Protein AF-A0AA97JSI8-F1 (afdb_monomer_lite)

Foldseek 3Di:
DDDDDDDDDDDDDDDDDDDDDDDDDPDDDPPCPVCVVVVVVVVVVVVVVVVLVPDDPVPHDDPVRVVVVVVVVVVVVVVVVVVVVVPDDDPDPPPVVVVVVVVVPDDPDDPVVVVVVVVVVVVVVVVVVVVVVVVVVVVVVVVVVVVVVVVVVVVVVVVVVVVVVVVVVVVVVVVVVVVVVVVVVVVVVVVVVVVVVVVVVVVVVVVVVVVVVVVVVVVVVVLVVLLVLPDPVVNVVVVVVVVVPDDPPDPDDPPPPPDDDDDDDDDDDDDDDDDDDDDDDDDDDDDDPPDDDDDDPDPPPPDDPVPPPPPDDDDGPDPDPVVVVVSVVVVVVVVVVVVVVVVVVVVVVVVVVVVVVVVVVVVVVVVVVVVVVVVVVVVVVVVVVVVVVVVVVVVVVVVVDPPDVVVVVVVVVVVLVVLLVLLVVQDDDDDSPPDDSVRSVVSVVVSVVVVVVVVVPPPVVVVVVVVVVVVVVVVVVVVVVVVVVVVVVVVVVVVVVVVVVVVVPDDDDDDDDDDDDDDDDDDDDDDDDDDPPDPDDPPPPDPPDD

Radius of gyration: 92.33 Å; chains: 1; bounding box: 185×106×241 Å

Sequence (546 aa):
MATFLSQSYSPYLRSEKNNDSKSSSPFRHLGGEIYLYRDIECTEKEKVRSAQQCLKVHEKSTISSRARARRAIRQLENAVERETETTEKEIPSLNWALAFAKCCQSDKQSIVDYINEQKELFLLEYRVKVKQCTMTKLEKLAAKEERRAKIAETKLEEDTLAFEEFLRENDRSSVEALKIATQEAKSKLELTTEVNAAMNEVFAIKSDIANSEDILRRYLSYEKFLMSISPQEWQEKQLEKRGKKKPEKKRMSKILLTLPNREKPDLKSQSPYVLCRKLNSTVNLGGQYLCTSEKNVSSDDDFSLEDIPSDVEPEIYFEDPEELLQMLAFFEEQNLTLFQNIQDLVAALEDCRQRERIVKEQMEQKIKSLVDEKAAIIADCMKEEEKSDGLALKAKIFSSGQYNPATMDKILNTLNKRVAEVYKVCGEESEVSSLTTLQMLKVVEIRVSQLCEMLEAIPNEYLDVIEANEKLRMKERRQRLREEKLEELKRVQEERVKVALARAIAAPKQRVGRKLVYRSQPAETKHGKKQVLNVNARSEEDYYFT

Organism: Eublepharis macularius (NCBI:txid481883)

InterPro domains:
  IPR025252 Domain of unknown function DUF4200 [PF13863] (114-231)
  IPR051147 Cilia- and flagella-associated domain-containing protein [PTHR21683] (34-545)

pLDDT: mean 73.72, std 22.52, range [25.27, 98.0]

Secondary structure (DSSP, 8-state):
-------------------------S-PPPPTHHHHHHHHHHHHHHHHHHHHHSS-GGGSPPHHHHHHHHHHHHHHHHHHHHHHTTS--------HHHHHHHHTTS----HHHHHHHHHHHHHHHHHHHHHHHHHHHHHHHHHHHHHHHHHHHHHHHHHHHHHHHHHHHHHHHHHHHHHHHHHHHHHHHHHHHHHHHHHHHHHHHHHHHHHHHHHHHHHHHHHHHHHHHS-HHHHHHHHHHHHHT-------------PPP-PPP---------------------------------------GGGS-TT-----S-SSHHHHHHHHHHHHHHHHHHHHHHHHHHHHHHHHHHHHHHHHHHHHHHHHHHHHHHHHHHHHHHHHHHHHHHHHHHHHHHHHS---HHHHHHHHHHHHHHHHHHHHHHSSS--GGG--HHHHHHHHHHHHHHHHHHHHTS-HHHHHHHHHHHHHHHHHHHHHHHHHHHHHHHHHHHHHHHHHHHHHHSPP----SPPP-PPPPP-----------------S---S--

Structure (mmCIF, N/CA/C/O backbone):
data_AF-A0AA97JSI8-F1
#
_entry.id   AF-A0AA97JSI8-F1
#
loop_
_atom_site.group_PDB
_atom_site.id
_atom_site.type_symbol
_atom_site.label_atom_id
_atom_site.label_alt_id
_atom_site.label_comp_id
_atom_site.label_asym_id
_atom_site.label_entity_id
_atom_site.label_seq_id
_atom_site.pdbx_PDB_ins_code
_atom_site.Cartn_x
_atom_site.Cartn_y
_atom_site.Cartn_z
_atom_site.occupancy
_atom_site.B_iso_or_equiv
_atom_site.auth_seq_id
_atom_site.auth_comp_id
_atom_site.auth_asym_id
_atom_site.auth_atom_id
_atom_site.pdbx_PDB_model_num
ATOM 1 N N . MET A 1 1 ? 56.308 -18.003 -44.498 1.00 36.66 1 MET A N 1
ATOM 2 C CA . MET A 1 1 ? 56.294 -18.546 -45.873 1.00 36.66 1 MET A CA 1
ATOM 3 C C . MET A 1 1 ? 56.062 -17.373 -46.817 1.00 36.66 1 MET A C 1
ATOM 5 O O . MET A 1 1 ? 54.994 -16.788 -46.769 1.00 36.66 1 MET A O 1
ATOM 9 N N . ALA A 1 2 ? 57.161 -16.795 -47.311 1.00 34.81 2 ALA A N 1
ATOM 10 C CA . ALA A 1 2 ? 57.546 -16.778 -48.735 1.00 34.81 2 ALA A CA 1
ATOM 11 C C . ALA A 1 2 ? 56.729 -15.739 -49.542 1.00 34.81 2 ALA A C 1
ATOM 13 O O . ALA A 1 2 ? 55.588 -16.000 -49.896 1.00 34.81 2 ALA A O 1
ATOM 14 N N . THR A 1 3 ? 57.173 -14.470 -49.583 1.00 32.03 3 THR A N 1
ATOM 15 C CA . THR A 1 3 ? 57.935 -13.828 -50.697 1.00 32.03 3 THR A CA 1
ATOM 16 C C . THR A 1 3 ? 57.173 -13.895 -52.028 1.00 32.03 3 THR A C 1
ATOM 18 O O . THR A 1 3 ? 56.883 -14.983 -52.498 1.00 32.03 3 THR A O 1
ATOM 21 N N . PHE A 1 4 ? 56.805 -12.782 -52.665 1.00 33.88 4 PHE A N 1
ATOM 22 C CA . PHE A 1 4 ? 57.737 -11.960 -53.442 1.00 33.88 4 PHE A CA 1
ATOM 23 C C . PHE A 1 4 ? 57.266 -10.500 -53.578 1.00 33.88 4 PHE A C 1
ATOM 25 O O . PHE A 1 4 ? 56.164 -10.219 -54.042 1.00 33.88 4 PHE A O 1
ATOM 32 N N . LEU A 1 5 ? 58.166 -9.584 -53.216 1.00 36.66 5 LEU A N 1
ATOM 33 C CA . LEU A 1 5 ? 58.221 -8.207 -53.699 1.00 36.66 5 LEU A CA 1
ATOM 34 C C . LEU A 1 5 ? 58.615 -8.216 -55.182 1.00 36.66 5 LEU A C 1
ATOM 36 O O . LEU A 1 5 ? 59.544 -8.928 -55.558 1.00 36.66 5 LEU A O 1
ATOM 40 N N . SER A 1 6 ? 57.991 -7.363 -55.993 1.00 32.62 6 SER A N 1
ATOM 41 C CA . SER A 1 6 ? 58.601 -6.893 -57.237 1.00 32.62 6 SER A CA 1
ATOM 42 C C . SER A 1 6 ? 58.298 -5.414 -57.426 1.00 32.62 6 SER A C 1
ATOM 44 O O . SER A 1 6 ? 57.197 -5.018 -57.796 1.00 32.62 6 SER A O 1
ATOM 46 N N . GLN A 1 7 ? 59.324 -4.616 -57.144 1.00 30.38 7 GLN A N 1
ATOM 47 C CA . GLN A 1 7 ? 59.487 -3.243 -57.592 1.00 30.38 7 GLN A CA 1
ATOM 48 C C . GLN A 1 7 ? 59.424 -3.192 -59.122 1.00 30.38 7 GLN A C 1
ATOM 50 O O . GLN A 1 7 ? 60.163 -3.910 -59.793 1.00 30.38 7 GLN A O 1
ATOM 55 N N . SER A 1 8 ? 58.614 -2.295 -59.678 1.00 31.64 8 SER A N 1
ATOM 56 C CA . SER A 1 8 ? 58.811 -1.803 -61.041 1.00 31.64 8 SER A CA 1
ATOM 57 C C . SER A 1 8 ? 59.292 -0.360 -60.971 1.00 31.64 8 SER A C 1
ATOM 59 O O . SER A 1 8 ? 58.555 0.558 -60.618 1.00 31.64 8 SER A O 1
ATOM 61 N N . TYR A 1 9 ? 60.581 -0.231 -61.269 1.00 28.52 9 TYR A N 1
ATOM 62 C CA . TYR A 1 9 ? 61.323 0.978 -61.592 1.00 28.52 9 TYR A CA 1
ATOM 63 C C . TYR A 1 9 ? 60.517 1.943 -62.477 1.00 28.52 9 TYR A C 1
ATOM 65 O O . TYR A 1 9 ? 60.086 1.573 -63.565 1.00 28.52 9 TYR A O 1
ATOM 73 N N . SER A 1 10 ? 60.422 3.202 -62.053 1.00 34.72 10 SER A N 1
ATOM 74 C CA . SER A 1 10 ? 60.178 4.347 -62.932 1.00 34.72 10 SER A CA 1
ATOM 75 C C . SER A 1 10 ? 61.424 5.232 -62.878 1.00 34.72 10 SER A C 1
ATOM 77 O O . SER A 1 10 ? 61.735 5.748 -61.799 1.00 34.72 10 SER A O 1
ATOM 79 N N . PRO A 1 11 ? 62.202 5.366 -63.966 1.00 36.72 11 PRO A N 1
ATOM 80 C CA . PRO A 1 11 ? 63.330 6.277 -63.989 1.00 36.72 11 PRO A CA 1
ATOM 81 C C . PRO A 1 11 ? 63.002 7.552 -64.791 1.00 36.72 11 PRO A C 1
ATOM 83 O O . PRO A 1 11 ? 62.370 7.499 -65.841 1.00 36.72 11 PRO A O 1
ATOM 86 N N . TYR A 1 12 ? 63.548 8.670 -64.300 1.00 30.44 12 TYR A N 1
ATOM 87 C CA . TYR A 1 12 ? 63.737 9.978 -64.951 1.00 30.44 12 TYR A CA 1
ATOM 88 C C . TYR A 1 12 ? 62.683 11.085 -64.754 1.00 30.44 12 TYR A C 1
ATOM 90 O O . TYR A 1 12 ? 61.998 11.524 -65.669 1.00 30.44 12 TYR A O 1
ATOM 98 N N . LEU A 1 13 ? 62.754 11.708 -63.571 1.00 35.75 13 LEU A N 1
ATOM 99 C CA . LEU A 1 13 ? 62.982 13.158 -63.487 1.00 35.75 13 LEU A CA 1
ATOM 100 C C . LEU A 1 13 ? 64.363 13.476 -64.091 1.00 35.75 13 LEU A C 1
ATOM 102 O O . LEU A 1 13 ? 65.322 12.811 -63.698 1.00 35.75 13 LEU A O 1
ATOM 106 N N . ARG A 1 14 ? 64.487 14.498 -64.960 1.00 30.81 14 ARG A N 1
ATOM 107 C CA . ARG A 1 14 ? 65.503 15.581 -64.873 1.00 30.81 14 ARG A CA 1
ATOM 108 C C . ARG A 1 14 ? 65.618 16.411 -66.164 1.00 30.81 14 ARG A C 1
ATOM 110 O O . ARG A 1 14 ? 66.123 15.942 -67.171 1.00 30.81 14 ARG A O 1
ATOM 117 N N . SER A 1 15 ? 65.278 17.692 -66.006 1.00 30.88 15 SER A N 1
ATOM 118 C CA . SER A 1 15 ? 65.996 18.887 -66.481 1.00 30.88 15 SER A CA 1
ATOM 119 C C . SER A 1 15 ? 66.484 18.910 -67.931 1.00 30.88 15 SER A C 1
ATOM 121 O O . SER A 1 15 ? 67.571 18.429 -68.242 1.00 30.88 15 SER A O 1
ATOM 123 N N . GLU A 1 16 ? 65.801 19.698 -68.755 1.00 30.58 16 GLU A N 1
ATOM 124 C CA . GLU A 1 16 ? 66.426 20.331 -69.912 1.00 30.58 16 GLU A CA 1
ATOM 125 C C . GLU A 1 16 ? 67.420 21.396 -69.419 1.00 30.58 16 GLU A C 1
ATOM 127 O O . GLU A 1 16 ? 67.055 22.457 -68.912 1.00 30.58 16 GLU A O 1
ATOM 132 N N . LYS A 1 17 ? 68.714 21.084 -69.511 1.00 33.00 17 LYS A N 1
ATOM 133 C CA . LYS A 1 17 ? 69.773 22.083 -69.659 1.00 33.00 17 LYS A CA 1
ATOM 134 C C . LYS A 1 17 ? 70.450 21.834 -70.999 1.00 33.00 17 LYS A C 1
ATOM 136 O O . LYS A 1 17 ? 70.846 20.710 -71.291 1.00 33.00 17 LYS A O 1
ATOM 141 N N . ASN A 1 18 ? 70.579 22.917 -71.758 1.00 37.25 18 ASN A N 1
ATOM 142 C CA . ASN A 1 18 ? 71.357 23.056 -72.983 1.00 37.25 18 ASN A CA 1
ATOM 143 C C . ASN A 1 18 ? 72.667 22.256 -72.972 1.00 37.25 18 ASN A C 1
ATOM 145 O O . ASN A 1 18 ? 73.438 22.354 -72.016 1.00 37.25 18 ASN A O 1
ATOM 149 N N . ASN A 1 19 ? 72.973 21.601 -74.093 1.00 30.52 19 ASN A N 1
ATOM 150 C CA . ASN A 1 19 ? 74.323 21.639 -74.645 1.00 30.52 19 ASN A CA 1
ATOM 151 C C . ASN A 1 19 ? 74.328 21.285 -76.134 1.00 30.52 19 ASN A C 1
ATOM 153 O O . ASN A 1 19 ? 74.049 20.157 -76.535 1.00 30.52 19 ASN A O 1
ATOM 157 N N . ASP A 1 20 ? 74.704 22.282 -76.926 1.00 40.94 20 ASP A N 1
ATOM 158 C CA . ASP A 1 20 ? 75.257 22.111 -78.255 1.00 40.94 20 ASP A CA 1
ATOM 159 C C . ASP A 1 20 ? 76.579 21.326 -78.209 1.00 40.94 20 ASP A C 1
ATOM 161 O O . ASP A 1 20 ? 77.390 21.466 -77.289 1.00 40.94 20 ASP A O 1
ATOM 165 N N . SER A 1 21 ? 76.830 20.625 -79.318 1.00 43.16 21 SER A N 1
ATOM 166 C CA . SER A 1 21 ? 78.132 20.276 -79.908 1.00 43.16 21 SER A CA 1
ATOM 167 C C . SER A 1 21 ? 78.630 18.816 -79.844 1.00 43.16 21 SER A C 1
ATOM 169 O O . SER A 1 21 ? 78.856 18.236 -78.787 1.00 43.16 21 SER A O 1
ATOM 171 N N . LYS A 1 22 ? 78.971 18.345 -81.063 1.00 43.38 22 LYS A N 1
ATOM 172 C CA . LYS A 1 22 ? 79.871 17.236 -81.468 1.00 43.38 22 LYS A CA 1
ATOM 173 C C . LYS A 1 22 ? 79.242 15.828 -81.431 1.00 43.38 22 LYS A C 1
ATOM 175 O O . LYS A 1 22 ? 78.585 15.459 -80.481 1.00 43.38 22 LYS A O 1
ATOM 180 N N . SER A 1 23 ? 79.417 14.948 -82.419 1.00 42.00 23 SER A N 1
ATOM 181 C CA . SER A 1 23 ? 80.433 14.832 -83.470 1.00 42.00 23 SER A CA 1
ATOM 182 C C . SER A 1 23 ? 79.929 13.947 -84.621 1.00 42.00 23 SER A C 1
ATOM 184 O O . SER A 1 23 ? 79.047 13.109 -84.453 1.00 42.00 23 SER A O 1
ATOM 186 N N . SER A 1 24 ? 80.511 14.177 -85.797 1.00 51.94 24 SER A N 1
ATOM 187 C CA . SER A 1 24 ? 80.300 13.446 -87.045 1.00 51.94 24 SER A CA 1
ATOM 188 C C . SER A 1 24 ? 80.675 11.965 -86.910 1.00 51.94 24 SER A C 1
ATOM 190 O O . SER A 1 24 ? 81.839 11.642 -86.679 1.00 51.94 24 SER A O 1
ATOM 192 N N . SER A 1 25 ? 79.693 11.079 -87.089 1.00 44.19 25 SER A N 1
ATOM 193 C CA . SER A 1 25 ? 79.897 9.664 -87.415 1.00 44.19 25 SER A CA 1
ATOM 194 C C . SER A 1 25 ? 79.402 9.420 -88.847 1.00 44.19 25 SER A C 1
ATOM 196 O O . SER A 1 25 ? 78.289 9.842 -89.172 1.00 44.19 25 SER A O 1
ATOM 198 N N . PRO A 1 26 ? 80.175 8.736 -89.710 1.00 59.66 26 PRO A N 1
ATOM 199 C CA . PRO A 1 26 ? 79.795 8.477 -91.098 1.00 59.66 26 PRO A CA 1
ATOM 200 C C . PRO A 1 26 ? 78.714 7.389 -91.240 1.00 59.66 26 PRO A C 1
ATOM 202 O O . PRO A 1 26 ? 78.209 7.178 -92.339 1.00 59.66 26 PRO A O 1
ATOM 205 N N . PHE A 1 27 ? 78.302 6.738 -90.146 1.00 48.97 27 PHE A N 1
ATOM 206 C CA . PHE A 1 27 ? 77.144 5.842 -90.115 1.00 48.97 27 PHE A CA 1
ATOM 207 C C . PHE A 1 27 ? 75.989 6.514 -89.374 1.00 48.97 27 PHE A C 1
ATOM 209 O O . PHE A 1 27 ? 75.762 6.299 -88.183 1.00 48.97 27 PHE A O 1
ATOM 216 N N . ARG A 1 28 ? 75.251 7.364 -90.090 1.00 53.88 28 ARG A N 1
ATOM 217 C CA . ARG A 1 28 ? 73.962 7.875 -89.622 1.00 53.88 28 ARG A CA 1
ATOM 218 C C . ARG A 1 28 ? 72.964 6.717 -89.664 1.00 53.88 28 ARG A C 1
ATOM 220 O O . ARG A 1 28 ? 72.732 6.160 -90.734 1.00 53.88 28 ARG A O 1
ATOM 227 N N . HIS A 1 29 ? 72.392 6.347 -88.517 1.00 55.59 29 HIS A N 1
ATOM 228 C CA . HIS A 1 29 ? 71.220 5.473 -88.473 1.00 55.59 29 HIS A CA 1
ATOM 229 C C . HIS A 1 29 ? 70.162 6.098 -89.390 1.00 55.59 29 HIS A C 1
ATOM 231 O O . HIS A 1 29 ? 69.772 7.249 -89.173 1.00 55.59 29 HIS A O 1
ATOM 237 N N . LEU A 1 30 ? 69.779 5.397 -90.461 1.00 56.16 30 LEU A N 1
ATOM 238 C CA . LEU A 1 30 ? 68.636 5.803 -91.273 1.00 56.16 30 LEU A CA 1
ATOM 239 C C . LEU A 1 30 ? 67.465 5.972 -90.303 1.00 56.16 30 LEU A C 1
ATOM 241 O O . LEU A 1 30 ? 67.207 5.073 -89.504 1.00 56.16 30 LEU A O 1
ATOM 245 N N . GLY A 1 31 ? 66.854 7.158 -90.300 1.00 53.34 31 GLY A N 1
ATOM 246 C CA . GLY A 1 31 ? 65.798 7.511 -89.356 1.00 53.34 31 GLY A CA 1
ATOM 247 C C . GLY A 1 31 ? 64.715 6.433 -89.298 1.00 53.34 31 GLY A C 1
ATOM 248 O O . GLY A 1 31 ? 64.468 5.742 -90.289 1.00 53.34 31 GLY A O 1
ATOM 249 N N . GLY A 1 32 ? 64.070 6.306 -88.135 1.00 59.94 32 GLY A N 1
ATOM 250 C CA . GLY A 1 32 ? 63.057 5.288 -87.815 1.00 59.94 32 GLY A CA 1
ATOM 251 C C . GLY A 1 32 ? 61.874 5.178 -88.792 1.00 59.94 32 GLY A C 1
ATOM 252 O O . GLY A 1 32 ? 61.052 4.280 -88.660 1.00 59.94 32 GLY A O 1
ATOM 253 N N . GLU A 1 33 ? 61.802 6.037 -89.805 1.00 60.62 33 GLU A N 1
ATOM 254 C CA . GLU A 1 33 ? 60.803 6.018 -90.870 1.00 60.62 33 GLU A CA 1
ATOM 255 C C . GLU A 1 33 ? 60.846 4.751 -91.738 1.00 60.62 33 GLU A C 1
ATOM 257 O O . GLU A 1 33 ? 59.794 4.280 -92.163 1.00 60.62 33 GLU A O 1
ATOM 262 N N . ILE A 1 34 ? 62.017 4.130 -91.941 1.00 58.09 34 ILE A N 1
ATOM 263 C CA . ILE A 1 34 ? 62.106 2.844 -92.669 1.00 58.09 34 ILE A CA 1
ATOM 264 C C . ILE A 1 34 ? 61.478 1.700 -91.850 1.00 58.09 34 ILE A C 1
ATOM 266 O O . ILE A 1 34 ? 60.988 0.720 -92.414 1.00 58.09 34 ILE A O 1
ATOM 270 N N . TYR A 1 35 ? 61.449 1.837 -90.522 1.00 63.09 35 TYR A N 1
ATOM 271 C CA . TYR A 1 35 ? 60.864 0.848 -89.622 1.00 63.09 35 TYR A CA 1
ATOM 272 C C . TYR A 1 35 ? 59.381 1.099 -89.353 1.00 63.09 35 TYR A C 1
ATOM 274 O O . TYR A 1 35 ? 58.686 0.130 -89.097 1.00 63.09 35 TYR A O 1
ATOM 282 N N . LEU A 1 36 ? 58.852 2.318 -89.533 1.00 71.62 36 LEU A N 1
ATOM 283 C CA . LEU A 1 36 ? 57.427 2.620 -89.313 1.00 71.62 36 LEU A CA 1
ATOM 284 C C . LEU A 1 36 ? 56.493 1.668 -90.066 1.00 71.62 36 LEU A C 1
ATOM 286 O O . LEU A 1 36 ? 55.607 1.082 -89.457 1.00 71.62 36 LEU A O 1
ATOM 290 N N . TYR A 1 37 ? 56.705 1.446 -91.366 1.00 71.19 37 TYR A N 1
ATOM 291 C CA . TYR A 1 37 ? 55.859 0.519 -92.129 1.00 71.19 37 TYR A CA 1
ATOM 292 C C . TYR A 1 37 ? 56.023 -0.933 -91.678 1.00 71.19 37 TYR A C 1
ATOM 294 O O . TYR A 1 37 ? 55.047 -1.677 -91.640 1.00 71.19 37 TYR A O 1
ATOM 302 N N . ARG A 1 38 ? 57.238 -1.334 -91.287 1.00 76.06 38 ARG A N 1
ATOM 303 C CA . ARG A 1 38 ? 57.507 -2.680 -90.771 1.00 76.06 38 ARG A CA 1
ATOM 304 C C . ARG A 1 38 ? 56.896 -2.888 -89.388 1.00 76.06 38 ARG A C 1
ATOM 306 O O . ARG A 1 38 ? 56.383 -3.966 -89.115 1.00 76.06 38 ARG A O 1
ATOM 313 N N . ASP A 1 39 ? 56.918 -1.867 -88.547 1.00 78.50 39 ASP A N 1
ATOM 314 C CA . ASP A 1 39 ? 56.377 -1.869 -87.194 1.00 78.50 39 ASP A CA 1
ATOM 315 C C . ASP A 1 39 ? 54.846 -1.808 -87.231 1.00 78.50 39 ASP A C 1
ATOM 317 O O . ASP A 1 39 ? 54.183 -2.560 -86.517 1.00 78.50 39 ASP A O 1
ATOM 321 N N . ILE A 1 40 ? 54.261 -1.017 -88.136 1.00 79.94 40 ILE A N 1
ATOM 322 C CA . ILE A 1 40 ? 52.821 -1.039 -88.432 1.00 79.94 40 ILE A CA 1
ATOM 323 C C . ILE A 1 40 ? 52.418 -2.431 -88.940 1.00 79.94 40 ILE A C 1
ATOM 325 O O . ILE A 1 40 ? 51.508 -3.045 -88.389 1.00 79.94 40 ILE A O 1
ATOM 329 N N . GLU A 1 41 ? 53.139 -3.004 -89.908 1.00 80.88 41 GLU A N 1
ATOM 330 C CA . GLU A 1 41 ? 52.842 -4.349 -90.418 1.00 80.88 41 GLU A CA 1
ATOM 331 C C . GLU A 1 41 ? 52.996 -5.430 -89.326 1.00 80.88 41 GLU A C 1
ATOM 333 O O . GLU A 1 41 ? 52.194 -6.365 -89.239 1.00 80.88 41 GLU A O 1
ATOM 338 N N . CYS A 1 42 ? 54.005 -5.313 -88.459 1.00 80.19 42 CYS A N 1
ATOM 339 C CA . CYS A 1 42 ? 54.215 -6.211 -87.324 1.00 80.19 42 CYS A CA 1
ATOM 340 C C . CYS A 1 42 ? 53.095 -6.090 -86.282 1.00 80.19 42 CYS A C 1
ATOM 342 O O . CYS A 1 42 ? 52.588 -7.117 -85.824 1.00 80.19 42 CYS A O 1
ATOM 344 N N . THR A 1 43 ? 52.677 -4.869 -85.936 1.00 80.75 43 THR A N 1
ATOM 345 C CA . THR A 1 43 ? 51.592 -4.628 -84.972 1.00 80.75 43 THR A CA 1
ATOM 346 C C . THR A 1 43 ? 50.246 -5.101 -85.511 1.00 80.75 43 THR A C 1
ATOM 348 O O . THR A 1 43 ? 49.493 -5.739 -84.776 1.00 80.75 43 THR A O 1
ATOM 351 N N . GLU A 1 44 ? 49.954 -4.905 -86.797 1.00 83.06 44 GLU A N 1
ATOM 352 C CA . GLU A 1 44 ? 48.754 -5.468 -87.421 1.00 83.06 44 GLU A CA 1
ATOM 353 C C . GLU A 1 44 ? 48.781 -7.001 -87.453 1.00 83.06 44 GLU A C 1
ATOM 355 O O . GLU A 1 44 ? 47.796 -7.649 -87.089 1.00 83.06 44 GLU A O 1
ATOM 360 N N . LYS A 1 45 ? 49.923 -7.618 -87.792 1.00 82.31 45 LYS A N 1
ATOM 361 C CA . LYS A 1 45 ? 50.081 -9.082 -87.731 1.00 82.31 45 LYS A CA 1
ATOM 362 C C . LYS A 1 45 ? 49.904 -9.631 -86.315 1.00 82.31 45 LYS A C 1
ATOM 364 O O . LYS A 1 45 ? 49.404 -10.747 -86.167 1.00 82.31 45 LYS A O 1
ATOM 369 N N . GLU A 1 46 ? 50.323 -8.898 -85.286 1.00 83.56 46 GLU A N 1
ATOM 370 C CA . GLU A 1 46 ? 50.118 -9.273 -83.881 1.00 83.56 46 GLU A CA 1
ATOM 371 C C . GLU A 1 46 ? 48.650 -9.119 -83.457 1.00 83.56 46 GLU A C 1
ATOM 373 O O . GLU A 1 46 ? 48.105 -10.020 -82.817 1.00 83.56 46 GLU A O 1
ATOM 378 N N . LYS A 1 47 ? 47.963 -8.052 -83.893 1.00 85.25 47 LYS A N 1
ATOM 379 C CA . LYS A 1 47 ? 46.512 -7.874 -83.690 1.00 85.25 47 LYS A CA 1
ATOM 380 C C . LYS A 1 47 ? 45.714 -9.013 -84.327 1.00 85.25 47 LYS A C 1
ATOM 382 O O . LYS A 1 47 ? 44.854 -9.601 -83.676 1.00 85.25 47 LYS A O 1
ATOM 387 N N . VAL A 1 48 ? 46.042 -9.390 -85.566 1.00 81.88 48 VAL A N 1
ATOM 388 C CA . VAL A 1 48 ? 45.407 -10.522 -86.263 1.00 81.88 48 VAL A CA 1
ATOM 389 C C . VAL A 1 48 ? 45.696 -11.849 -85.553 1.00 81.88 48 VAL A C 1
ATOM 391 O O . VAL A 1 48 ? 44.796 -12.681 -85.427 1.00 81.88 48 VAL A O 1
ATOM 394 N N . ARG A 1 49 ? 46.924 -12.062 -85.056 1.00 81.81 49 ARG A N 1
ATOM 395 C CA . ARG A 1 49 ? 47.273 -13.260 -84.270 1.00 81.81 49 ARG A CA 1
ATOM 396 C C . ARG A 1 49 ? 46.511 -13.318 -82.946 1.00 81.81 49 ARG A C 1
ATOM 398 O O . ARG A 1 49 ? 45.966 -14.371 -82.629 1.00 81.81 49 ARG A O 1
ATOM 405 N N . SER A 1 50 ? 46.408 -12.200 -82.234 1.00 81.31 50 SER A N 1
ATOM 406 C CA . SER A 1 50 ? 45.662 -12.089 -80.974 1.00 81.31 50 SER A CA 1
ATOM 407 C C . SER A 1 50 ? 44.164 -12.333 -81.186 1.00 81.31 50 SER A C 1
ATOM 409 O O . SER A 1 50 ? 43.564 -13.144 -80.485 1.00 81.31 50 SER A O 1
ATOM 411 N N . ALA A 1 51 ? 43.570 -11.745 -82.230 1.00 82.19 51 ALA A N 1
ATOM 412 C CA . ALA A 1 51 ? 42.179 -12.004 -82.603 1.00 82.19 51 ALA A CA 1
ATOM 413 C C . ALA A 1 51 ? 41.936 -13.491 -82.932 1.00 82.19 51 ALA A C 1
ATOM 415 O O . ALA A 1 51 ? 40.944 -14.067 -82.497 1.00 82.19 51 ALA A O 1
ATOM 416 N N . GLN A 1 52 ? 42.869 -14.149 -83.634 1.00 79.44 52 GLN A N 1
ATOM 417 C CA . GLN A 1 52 ? 42.788 -15.588 -83.928 1.00 79.44 52 GLN A CA 1
ATOM 418 C C . GLN A 1 52 ? 42.978 -16.481 -82.690 1.00 79.44 52 GLN A C 1
ATOM 420 O O . GLN A 1 52 ? 42.463 -17.604 -82.665 1.00 79.44 52 GLN A O 1
ATOM 425 N N . GLN A 1 53 ? 43.713 -16.025 -81.670 1.00 80.19 53 GLN A N 1
ATOM 426 C CA . GLN A 1 53 ? 43.860 -16.751 -80.405 1.00 80.19 53 GLN A CA 1
ATOM 427 C C . GLN A 1 53 ? 42.549 -16.776 -79.611 1.00 80.19 53 GLN A C 1
ATOM 429 O O . GLN A 1 53 ? 42.218 -17.832 -79.070 1.00 80.19 53 GLN A O 1
ATOM 434 N N . CYS A 1 54 ? 41.781 -15.680 -79.631 1.00 82.50 54 CYS A N 1
ATOM 435 C CA . CYS A 1 54 ? 40.509 -15.533 -78.913 1.00 82.50 54 CYS A CA 1
ATOM 436 C C . CYS A 1 54 ? 39.314 -16.289 -79.534 1.00 82.50 54 CYS A C 1
ATOM 438 O O . CYS A 1 54 ? 38.265 -16.381 -78.900 1.00 82.50 54 CYS A O 1
ATOM 440 N N . LEU A 1 55 ? 39.444 -16.843 -80.746 1.00 85.00 55 LEU A N 1
ATOM 441 C CA . LEU A 1 55 ? 38.377 -17.614 -81.403 1.00 85.00 55 LEU A CA 1
ATOM 442 C C . LEU A 1 55 ? 38.235 -19.029 -80.825 1.00 85.00 55 LEU A C 1
ATOM 444 O O . LEU A 1 55 ? 39.225 -19.673 -80.457 1.00 85.00 55 LEU A O 1
ATOM 448 N N . LYS A 1 56 ? 37.010 -19.567 -80.816 1.00 85.00 56 LYS A N 1
ATOM 449 C CA . LYS A 1 56 ? 36.758 -20.967 -80.430 1.00 85.00 56 LYS A CA 1
ATOM 450 C C . LYS A 1 56 ? 37.251 -21.923 -81.522 1.00 85.00 56 LYS A C 1
ATOM 452 O O . LYS A 1 56 ? 37.358 -21.555 -82.686 1.00 85.00 56 LYS A O 1
ATOM 457 N N . VAL A 1 57 ? 37.547 -23.179 -81.169 1.00 79.56 57 VAL A N 1
ATOM 458 C CA . VAL A 1 57 ? 38.206 -24.156 -82.072 1.00 79.56 57 VAL A CA 1
ATOM 459 C C . VAL A 1 57 ? 37.482 -24.336 -83.416 1.00 79.56 57 VAL A C 1
ATOM 461 O O . VAL A 1 57 ? 38.145 -24.436 -84.442 1.00 79.56 57 VAL A O 1
ATOM 464 N N . HIS A 1 58 ? 36.146 -24.324 -83.430 1.00 81.69 58 HIS A N 1
ATOM 465 C CA . HIS A 1 58 ? 35.343 -24.482 -84.651 1.00 81.69 58 HIS A CA 1
ATOM 466 C C . HIS A 1 58 ? 35.289 -23.220 -85.533 1.00 81.69 58 HIS A C 1
ATOM 468 O O . HIS A 1 58 ? 34.954 -23.316 -86.708 1.00 81.69 58 HIS A O 1
ATOM 474 N N . GLU A 1 59 ? 35.646 -22.052 -84.994 1.00 82.12 59 GLU A N 1
ATOM 475 C CA . GLU A 1 59 ? 35.681 -20.768 -85.710 1.00 82.12 59 GLU A CA 1
ATOM 476 C C . GLU A 1 59 ? 37.072 -20.487 -86.309 1.00 82.12 59 GLU A C 1
ATOM 478 O O . GLU A 1 59 ? 37.258 -19.546 -87.084 1.00 82.12 59 GLU A O 1
ATOM 483 N N . LYS A 1 60 ? 38.083 -21.301 -85.973 1.00 84.06 60 LYS A N 1
ATOM 484 C CA . LYS A 1 60 ? 39.445 -21.137 -86.488 1.00 84.06 60 LYS A CA 1
ATOM 485 C C . LYS A 1 60 ? 39.547 -21.656 -87.921 1.00 84.06 60 LYS A C 1
ATOM 487 O O . LYS A 1 60 ? 39.300 -22.823 -88.209 1.00 84.06 60 LYS A O 1
ATOM 492 N N . SER A 1 61 ? 40.002 -20.795 -88.830 1.00 82.12 61 SER A N 1
ATOM 493 C CA . SER A 1 61 ? 40.291 -21.193 -90.214 1.00 82.12 61 SER A CA 1
ATOM 494 C C . SER A 1 61 ? 41.439 -22.214 -90.293 1.00 82.12 61 SER A C 1
ATOM 496 O O . SER A 1 61 ? 42.475 -22.069 -89.638 1.00 82.12 61 SER A O 1
ATOM 498 N N . THR A 1 62 ? 41.293 -23.230 -91.144 1.00 81.81 62 THR A N 1
ATOM 499 C CA . THR A 1 62 ? 42.352 -24.214 -91.417 1.00 81.81 62 THR A CA 1
ATOM 500 C C . THR A 1 62 ? 43.426 -23.638 -92.350 1.00 81.81 62 THR A C 1
ATOM 502 O O . THR A 1 62 ? 43.197 -22.680 -93.093 1.00 81.81 62 THR A O 1
ATOM 505 N N . ILE A 1 63 ? 44.632 -24.220 -92.341 1.00 79.44 63 ILE A N 1
ATOM 506 C CA . ILE A 1 63 ? 45.746 -23.807 -93.222 1.00 79.44 63 ILE A CA 1
ATOM 507 C C . ILE A 1 63 ? 45.333 -23.842 -94.704 1.00 79.44 63 ILE A C 1
ATOM 509 O O . ILE A 1 63 ? 45.645 -22.914 -95.450 1.00 79.44 63 ILE A O 1
ATOM 513 N N . SER A 1 64 ? 44.563 -24.853 -95.114 1.00 82.19 64 SER A N 1
ATOM 514 C CA . SER A 1 64 ? 44.034 -24.980 -96.477 1.00 82.19 64 SER A CA 1
ATOM 515 C C . SER A 1 64 ? 43.024 -23.879 -96.826 1.00 82.19 64 SER A C 1
ATOM 517 O O . SER A 1 64 ? 43.078 -23.331 -97.928 1.00 82.19 64 SER A O 1
ATOM 519 N N . SER A 1 65 ? 42.160 -23.490 -95.881 1.00 81.69 65 SER A N 1
ATOM 520 C CA . SER A 1 65 ? 41.232 -22.363 -96.047 1.00 81.69 65 SER A CA 1
ATOM 521 C C . SER A 1 65 ? 41.977 -21.035 -96.222 1.00 81.69 65 SER A C 1
ATOM 523 O O . SER A 1 65 ? 41.672 -20.270 -97.137 1.00 81.69 65 SER A O 1
ATOM 525 N N . ARG A 1 66 ? 43.013 -20.779 -95.406 1.00 80.88 66 ARG A N 1
ATOM 526 C CA . ARG A 1 66 ? 43.847 -19.565 -95.518 1.00 80.88 66 ARG A CA 1
ATOM 527 C C . ARG A 1 66 ? 44.622 -19.512 -96.837 1.00 80.88 66 ARG A C 1
ATOM 529 O O . ARG A 1 66 ? 44.769 -18.436 -97.413 1.00 80.88 66 ARG A O 1
ATOM 536 N N . ALA A 1 67 ? 45.089 -20.657 -97.338 1.00 82.81 67 ALA A N 1
ATOM 537 C CA . ALA A 1 67 ? 45.772 -20.744 -98.627 1.00 82.81 67 ALA A CA 1
ATOM 538 C C . ALA A 1 67 ? 44.834 -20.439 -99.810 1.00 82.81 67 ALA A C 1
ATOM 540 O O . ALA A 1 67 ? 45.222 -19.699 -100.716 1.00 82.81 67 ALA A O 1
ATOM 541 N N . ARG A 1 68 ? 43.585 -20.937 -99.789 1.00 83.00 68 ARG A N 1
ATOM 542 C CA . ARG A 1 68 ? 42.577 -20.581 -100.807 1.00 83.00 68 ARG A CA 1
ATOM 543 C C . ARG A 1 68 ? 42.206 -19.101 -100.763 1.00 83.00 68 ARG A C 1
ATOM 545 O O . ARG A 1 68 ? 42.170 -18.483 -101.820 1.00 83.00 68 ARG A O 1
ATOM 552 N N . ALA A 1 69 ? 42.000 -18.529 -99.575 1.00 80.44 69 ALA A N 1
ATOM 553 C CA . ALA A 1 69 ? 41.675 -17.108 -99.427 1.00 80.44 69 ALA A CA 1
ATOM 554 C C . ALA A 1 69 ? 42.772 -16.199 -100.012 1.00 80.44 69 ALA A C 1
ATOM 556 O O . ALA A 1 69 ? 42.475 -15.295 -100.783 1.00 80.44 69 ALA A O 1
ATOM 557 N N . ARG A 1 70 ? 44.055 -16.498 -99.752 1.00 82.00 70 ARG A N 1
ATOM 558 C CA . ARG A 1 70 ? 45.181 -15.767 -100.369 1.00 82.00 70 ARG A CA 1
ATOM 559 C C . ARG A 1 70 ? 45.214 -15.903 -101.893 1.00 82.00 70 ARG A C 1
ATOM 561 O O . ARG A 1 70 ? 45.572 -14.953 -102.579 1.00 82.00 70 ARG A O 1
ATOM 568 N N . ARG A 1 71 ? 44.853 -17.075 -102.431 1.00 82.44 71 ARG A N 1
ATOM 569 C CA . ARG A 1 71 ? 44.774 -17.295 -103.884 1.00 82.44 71 ARG A CA 1
ATOM 570 C C . ARG A 1 71 ? 43.632 -16.494 -104.515 1.00 82.44 71 ARG A C 1
ATOM 572 O O . ARG A 1 71 ? 43.833 -15.946 -105.589 1.00 82.44 71 ARG A O 1
ATOM 579 N N . ALA A 1 72 ? 42.488 -16.397 -103.836 1.00 80.50 72 ALA A N 1
ATOM 580 C CA . ALA A 1 72 ? 41.353 -15.584 -104.268 1.00 80.50 72 ALA A CA 1
ATOM 581 C C . ALA A 1 72 ? 41.676 -14.079 -104.244 1.00 80.50 72 ALA A C 1
ATOM 583 O O . ALA A 1 72 ? 41.369 -13.388 -105.207 1.00 80.50 72 ALA A O 1
ATOM 584 N N . ILE A 1 73 ? 42.375 -13.590 -103.209 1.00 79.75 73 ILE A N 1
ATOM 585 C CA . ILE A 1 73 ? 42.828 -12.187 -103.137 1.00 79.75 73 ILE A CA 1
ATOM 586 C C . ILE A 1 73 ? 43.775 -11.859 -104.298 1.00 79.75 73 ILE A C 1
ATOM 588 O O . ILE A 1 73 ? 43.540 -10.888 -105.002 1.00 79.75 73 ILE A O 1
ATOM 592 N N . ARG A 1 74 ? 44.765 -12.716 -104.587 1.00 79.94 74 ARG A N 1
ATOM 593 C CA . ARG A 1 74 ? 45.656 -12.521 -105.749 1.00 79.94 74 ARG A CA 1
ATOM 594 C C . ARG A 1 74 ? 44.920 -12.567 -107.090 1.00 79.94 74 ARG A C 1
ATOM 596 O O . ARG A 1 74 ? 45.313 -11.899 -108.034 1.00 79.94 74 ARG A O 1
ATOM 603 N N . GLN A 1 75 ? 43.872 -13.385 -107.206 1.00 78.75 75 GLN A N 1
ATOM 604 C CA . GLN A 1 75 ? 43.044 -13.415 -108.415 1.00 78.75 75 GLN A CA 1
ATOM 605 C C . GLN A 1 75 ? 42.237 -12.124 -108.589 1.00 78.75 75 GLN A C 1
ATOM 607 O O . GLN A 1 75 ? 42.063 -11.699 -109.729 1.00 78.75 75 GLN A O 1
ATOM 612 N N . LEU A 1 76 ? 41.789 -11.509 -107.488 1.00 76.88 76 LEU A N 1
ATOM 613 C CA . LEU A 1 76 ? 41.134 -10.201 -107.485 1.00 76.88 76 LEU A CA 1
ATOM 614 C C . LEU A 1 76 ? 42.123 -9.066 -107.778 1.00 76.88 76 LEU A C 1
ATOM 616 O O . LEU A 1 76 ? 41.810 -8.242 -108.621 1.00 76.88 76 LEU A O 1
ATOM 620 N N . GLU A 1 77 ? 43.322 -9.058 -107.185 1.00 73.75 77 GLU A N 1
ATOM 621 C CA . GLU A 1 77 ? 44.384 -8.089 -107.525 1.00 73.75 77 GLU A CA 1
ATOM 622 C C . GLU A 1 77 ? 44.719 -8.144 -109.020 1.00 73.75 77 GLU A C 1
ATOM 624 O O . GLU A 1 77 ? 44.649 -7.129 -109.703 1.00 73.75 77 GLU A O 1
ATOM 629 N N . ASN A 1 78 ? 44.932 -9.343 -109.572 1.00 72.94 78 ASN A N 1
ATOM 630 C CA . ASN A 1 78 ? 45.197 -9.508 -111.003 1.00 72.94 78 ASN A CA 1
ATOM 631 C C . ASN A 1 78 ? 43.986 -9.154 -111.893 1.00 72.94 78 ASN A C 1
ATOM 633 O O . ASN A 1 78 ? 44.151 -8.963 -113.097 1.00 72.94 78 ASN A O 1
ATOM 637 N N . ALA A 1 79 ? 42.759 -9.179 -111.360 1.00 73.12 79 ALA A N 1
ATOM 638 C CA . ALA A 1 79 ? 41.562 -8.744 -112.080 1.00 73.12 79 ALA A CA 1
ATOM 639 C C . ALA A 1 79 ? 41.425 -7.217 -112.047 1.00 73.12 79 ALA A C 1
ATOM 641 O O . ALA A 1 79 ? 41.121 -6.638 -113.081 1.00 73.12 79 ALA A O 1
ATOM 642 N N . VAL A 1 80 ? 41.742 -6.581 -110.915 1.00 68.44 80 VAL A N 1
ATOM 643 C CA . VAL A 1 80 ? 41.808 -5.120 -110.774 1.00 68.44 80 VAL A CA 1
ATOM 644 C C . VAL A 1 80 ? 42.909 -4.542 -111.663 1.00 68.44 80 VAL A C 1
ATOM 646 O O . VAL A 1 80 ? 42.637 -3.589 -112.379 1.00 68.44 80 VAL A O 1
ATOM 649 N N . GLU A 1 81 ? 44.097 -5.156 -111.717 1.00 65.06 81 GLU A N 1
ATOM 650 C CA . GLU A 1 81 ? 45.174 -4.735 -112.631 1.00 65.06 81 GLU A CA 1
ATOM 651 C C . GLU A 1 81 ? 44.735 -4.814 -114.106 1.00 65.06 81 GLU A C 1
ATOM 653 O O . GLU A 1 81 ? 44.927 -3.864 -114.865 1.00 65.06 81 GLU A O 1
ATOM 658 N N . ARG A 1 82 ? 44.037 -5.892 -114.500 1.00 61.75 82 ARG A N 1
ATOM 659 C CA . ARG A 1 82 ? 43.478 -6.041 -115.858 1.00 61.75 82 ARG A CA 1
ATOM 660 C C . ARG A 1 82 ? 42.318 -5.088 -116.158 1.00 61.75 82 ARG A C 1
ATOM 662 O O . ARG A 1 82 ? 42.128 -4.721 -117.313 1.00 61.75 82 ARG A O 1
ATOM 669 N N . GLU A 1 83 ? 41.537 -4.686 -115.157 1.00 58.03 83 GLU A N 1
ATOM 670 C CA . GLU A 1 83 ? 40.477 -3.685 -115.323 1.00 58.03 83 GLU A CA 1
ATOM 671 C C . GLU A 1 83 ? 41.056 -2.263 -115.425 1.00 58.03 83 GLU A C 1
ATOM 673 O O . GLU A 1 83 ? 40.577 -1.480 -116.246 1.00 58.03 83 GLU A O 1
ATOM 678 N N . THR A 1 84 ? 42.150 -1.952 -114.714 1.00 53.09 84 THR A N 1
ATOM 679 C CA . THR A 1 84 ? 42.852 -0.658 -114.820 1.00 53.09 84 THR A CA 1
ATOM 680 C C . THR A 1 84 ? 43.602 -0.453 -116.144 1.00 53.09 84 THR A C 1
ATOM 682 O O . THR A 1 84 ? 43.777 0.686 -116.562 1.00 53.09 84 THR A O 1
ATOM 685 N N . GLU A 1 85 ? 43.968 -1.522 -116.862 1.00 48.47 85 GLU A N 1
ATOM 686 C CA . GLU A 1 85 ? 44.621 -1.446 -118.185 1.00 48.47 85 GLU A CA 1
ATOM 687 C C . GLU A 1 85 ? 43.657 -1.101 -119.344 1.00 48.47 85 GLU A C 1
ATOM 689 O O . GLU A 1 85 ? 44.099 -0.742 -120.434 1.00 48.47 85 GLU A O 1
ATOM 694 N N . THR A 1 86 ? 42.332 -1.165 -119.146 1.00 44.19 86 THR A N 1
ATOM 695 C CA . THR A 1 86 ? 41.344 -0.947 -120.231 1.00 44.19 86 THR A CA 1
ATOM 696 C C . THR A 1 86 ? 40.784 0.478 -120.321 1.00 44.19 86 THR A C 1
ATOM 698 O O . THR A 1 86 ? 39.994 0.782 -121.218 1.00 44.19 86 THR A O 1
ATOM 701 N N . THR A 1 87 ? 41.222 1.387 -119.444 1.00 47.56 87 THR A N 1
ATOM 702 C CA . THR A 1 87 ? 40.741 2.780 -119.376 1.00 47.56 87 THR A CA 1
ATOM 703 C C . THR A 1 87 ? 41.857 3.820 -119.395 1.00 47.56 87 THR A C 1
ATOM 705 O O . THR A 1 87 ? 41.718 4.885 -118.802 1.00 47.56 87 THR A O 1
ATOM 708 N N . GLU A 1 88 ? 42.940 3.573 -120.126 1.00 39.91 88 GLU A N 1
ATOM 709 C CA . GLU A 1 88 ? 43.937 4.605 -120.418 1.00 39.91 88 GLU A CA 1
ATOM 710 C C . GLU A 1 88 ? 44.031 4.816 -121.928 1.00 39.91 88 GLU A C 1
ATOM 712 O O . GLU A 1 88 ? 44.763 4.154 -122.657 1.00 39.91 88 GLU A O 1
ATOM 717 N N . LYS A 1 89 ? 43.238 5.779 -122.415 1.00 43.78 89 LYS A N 1
ATOM 718 C CA . LYS A 1 89 ? 43.538 6.460 -123.672 1.00 43.78 89 LYS A CA 1
ATOM 719 C C . LYS A 1 89 ? 44.912 7.095 -123.506 1.00 43.78 89 LYS A C 1
ATOM 721 O O . LYS A 1 89 ? 45.053 8.046 -122.740 1.00 43.78 89 LYS A O 1
ATOM 726 N N . GLU A 1 90 ? 45.885 6.552 -124.225 1.00 38.91 90 GLU A N 1
ATOM 727 C CA . GLU A 1 90 ? 47.218 7.108 -124.406 1.00 38.91 90 GLU A CA 1
ATOM 728 C C . GLU A 1 90 ? 47.122 8.625 -124.622 1.00 38.91 90 GLU A C 1
ATOM 730 O O . GLU A 1 90 ? 46.637 9.098 -125.650 1.00 38.91 90 GLU A O 1
ATOM 735 N N . ILE A 1 91 ? 47.568 9.402 -123.637 1.00 45.12 91 ILE A N 1
ATOM 736 C CA . ILE A 1 91 ? 48.060 10.755 -123.870 1.00 45.12 91 ILE A CA 1
ATOM 737 C C . ILE A 1 91 ? 49.488 10.520 -124.359 1.00 45.12 91 ILE A C 1
ATOM 739 O O . ILE A 1 91 ? 50.326 10.122 -123.545 1.00 45.12 91 ILE A O 1
ATOM 743 N N . PRO A 1 92 ? 49.799 10.695 -125.658 1.00 47.59 92 PRO A N 1
ATOM 744 C CA . PRO A 1 92 ? 51.168 10.554 -126.115 1.00 47.59 92 PRO A CA 1
ATOM 745 C C . PRO A 1 92 ? 52.002 11.540 -125.314 1.00 47.59 92 PRO A C 1
ATOM 747 O O . PRO A 1 92 ? 51.633 12.715 -125.215 1.00 47.59 92 PRO A O 1
ATOM 750 N N . SER A 1 93 ? 53.088 11.057 -124.714 1.00 48.84 93 SER A N 1
ATOM 751 C CA . SER A 1 93 ? 54.065 11.906 -124.054 1.00 48.84 93 SER A CA 1
ATOM 752 C C . SER A 1 93 ? 54.466 12.990 -125.049 1.00 48.84 93 SER A C 1
ATOM 754 O O . SER A 1 93 ? 55.179 12.761 -126.030 1.00 48.84 93 SER A O 1
ATOM 756 N N . LEU A 1 94 ? 53.909 14.185 -124.848 1.00 56.91 94 LEU A N 1
ATOM 757 C CA . LEU A 1 94 ? 54.265 15.363 -125.603 1.00 56.91 94 LEU A CA 1
ATOM 758 C C . LEU A 1 94 ? 55.704 15.629 -125.194 1.00 56.91 94 LEU A C 1
ATOM 760 O O . LEU A 1 94 ? 55.963 16.248 -124.165 1.00 56.91 94 LEU A O 1
ATOM 764 N N . ASN A 1 95 ? 56.636 15.056 -125.955 1.00 58.06 95 ASN A N 1
ATOM 765 C CA . ASN A 1 95 ? 58.049 15.325 -125.829 1.00 58.06 95 ASN A CA 1
ATOM 766 C C . ASN A 1 95 ? 58.164 16.839 -125.955 1.00 58.06 95 ASN A C 1
ATOM 768 O O . ASN A 1 95 ? 58.084 17.384 -127.055 1.00 58.06 95 ASN A O 1
ATOM 772 N N . TRP A 1 96 ? 58.294 17.524 -124.820 1.00 60.16 96 TRP A N 1
ATOM 773 C CA . TRP A 1 96 ? 58.427 18.975 -124.770 1.00 60.16 96 TRP A CA 1
ATOM 774 C C . TRP A 1 96 ? 59.621 19.397 -125.631 1.00 60.16 96 TRP A C 1
ATOM 776 O O . TRP A 1 96 ? 59.558 20.396 -126.331 1.00 60.16 96 TRP A O 1
ATOM 786 N N . ALA A 1 97 ? 60.643 18.537 -125.703 1.00 56.97 97 ALA A N 1
ATOM 787 C CA . ALA A 1 97 ? 61.761 18.629 -126.632 1.00 56.97 97 ALA A CA 1
ATOM 788 C C . ALA A 1 97 ? 61.350 18.617 -128.120 1.00 56.97 97 ALA A C 1
ATOM 790 O O . ALA A 1 97 ? 61.943 19.343 -128.906 1.00 56.97 97 ALA A O 1
ATOM 791 N N . LEU A 1 98 ? 60.334 17.843 -128.522 1.00 59.06 98 LEU A N 1
ATOM 792 C CA . LEU A 1 98 ? 59.840 17.764 -129.903 1.00 59.06 98 LEU A CA 1
ATOM 793 C C . LEU A 1 98 ? 58.913 18.941 -130.255 1.00 59.06 98 LEU A C 1
ATOM 795 O O . LEU A 1 98 ? 58.976 19.437 -131.375 1.00 59.06 98 LEU A O 1
ATOM 799 N N . ALA A 1 99 ? 58.091 19.414 -129.309 1.00 62.94 99 ALA A N 1
ATOM 800 C CA . ALA A 1 99 ? 57.275 20.623 -129.476 1.00 62.94 99 ALA A CA 1
ATOM 801 C C . ALA A 1 99 ? 58.150 21.892 -129.516 1.00 62.94 99 ALA A C 1
ATOM 803 O O . ALA A 1 99 ? 57.982 22.731 -130.397 1.00 62.94 99 ALA A O 1
ATOM 804 N N . PHE A 1 100 ? 59.156 21.974 -128.640 1.00 61.81 100 PHE A N 1
ATOM 805 C CA . PHE A 1 100 ? 60.171 23.027 -128.640 1.00 61.81 100 PHE A CA 1
ATOM 806 C C . PHE A 1 100 ? 61.019 22.991 -129.924 1.00 61.81 100 PHE A C 1
ATOM 808 O O . PHE A 1 100 ? 61.179 24.013 -130.585 1.00 61.81 100 PHE A O 1
ATOM 815 N N . ALA A 1 101 ? 61.475 21.808 -130.363 1.00 59.22 101 ALA A N 1
ATOM 816 C CA . ALA A 1 101 ? 62.248 21.659 -131.600 1.00 59.22 101 ALA A CA 1
ATOM 817 C C . ALA A 1 101 ? 61.448 21.971 -132.879 1.00 59.22 101 ALA A C 1
ATOM 819 O O . ALA A 1 101 ? 62.049 22.423 -133.852 1.00 59.22 101 ALA A O 1
ATOM 820 N N . LYS A 1 102 ? 60.120 21.764 -132.897 1.00 60.06 102 LYS A N 1
ATOM 821 C CA . LYS A 1 102 ? 59.253 22.162 -134.024 1.00 60.06 102 LYS A CA 1
ATOM 822 C C . LYS A 1 102 ? 58.976 23.669 -134.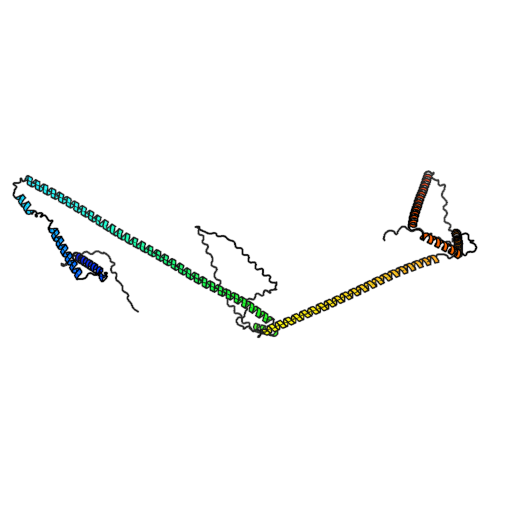059 1.00 60.06 102 LYS A C 1
ATOM 824 O O . LYS A 1 102 ? 58.937 24.217 -135.153 1.00 60.06 102 LYS A O 1
ATOM 829 N N . CYS A 1 103 ? 58.848 24.343 -132.911 1.00 58.44 103 CYS A N 1
ATOM 830 C CA . CYS A 1 103 ? 58.699 25.806 -132.865 1.00 58.44 103 CYS A CA 1
ATOM 831 C C . CYS A 1 103 ? 59.982 26.558 -133.263 1.00 58.44 103 CYS A C 1
ATOM 833 O O . CYS A 1 103 ? 59.897 27.649 -133.810 1.00 58.44 103 CYS A O 1
ATOM 835 N N . CYS A 1 104 ? 61.173 25.982 -133.056 1.00 56.16 104 CYS A N 1
ATOM 836 C CA . CYS A 1 104 ? 62.438 26.625 -133.442 1.00 56.16 104 CYS A CA 1
ATOM 837 C C . CYS A 1 104 ? 62.842 26.434 -134.923 1.00 56.16 104 CYS A C 1
ATOM 839 O O . CYS A 1 104 ? 63.846 27.005 -135.343 1.00 56.16 104 CYS A O 1
ATOM 841 N N . GLN A 1 105 ? 62.121 25.626 -135.716 1.00 53.59 105 GLN A N 1
ATOM 842 C CA . GLN A 1 105 ? 62.512 25.269 -137.098 1.00 53.59 105 GLN A CA 1
ATOM 843 C C . GLN A 1 105 ? 61.864 26.117 -138.202 1.00 53.59 105 GLN A C 1
ATOM 845 O O . GLN A 1 105 ? 62.168 25.934 -139.381 1.00 53.59 105 GLN A O 1
ATOM 850 N N . SER A 1 106 ? 61.041 27.097 -137.852 1.00 54.59 106 SER A N 1
ATOM 851 C CA . SER A 1 106 ? 60.518 28.065 -138.808 1.00 54.59 106 SER A CA 1
ATOM 852 C C . SER A 1 106 ? 60.252 29.367 -138.085 1.00 54.59 106 SER A C 1
ATOM 854 O O . SER A 1 106 ? 59.206 29.477 -137.466 1.00 54.59 106 SER A O 1
ATOM 856 N N . ASP A 1 107 ? 61.190 30.314 -138.148 1.00 52.41 107 ASP A N 1
ATOM 857 C CA . ASP A 1 107 ? 60.831 31.730 -138.142 1.00 52.41 107 ASP A CA 1
ATOM 858 C C . ASP A 1 107 ? 62.025 32.659 -138.384 1.00 52.41 107 ASP A C 1
ATOM 860 O O . ASP A 1 107 ? 63.030 32.656 -137.675 1.00 52.41 107 ASP A O 1
ATOM 864 N N . LYS A 1 108 ? 61.872 33.534 -139.381 1.00 61.88 108 LYS A N 1
ATOM 865 C CA . LYS A 1 108 ? 62.607 34.799 -139.465 1.00 61.88 108 LYS A CA 1
ATOM 866 C C . LYS A 1 108 ? 61.850 35.817 -138.603 1.00 61.88 108 LYS A C 1
ATOM 868 O O . LYS A 1 108 ? 61.230 36.729 -139.142 1.00 61.88 108 LYS A O 1
ATOM 873 N N . GLN A 1 109 ? 61.820 35.616 -137.286 1.00 62.28 109 GLN A N 1
ATOM 874 C CA . GLN A 1 109 ? 61.160 36.544 -136.363 1.00 62.28 109 GLN A CA 1
ATOM 875 C C . GLN A 1 109 ? 61.910 37.882 -136.310 1.00 62.28 109 GLN A C 1
ATOM 877 O O . GLN A 1 109 ? 63.143 37.930 -136.283 1.00 62.28 109 GLN A O 1
ATOM 882 N N . SER A 1 110 ? 61.154 38.982 -136.302 1.00 71.75 110 SER A N 1
ATOM 883 C CA . SER A 1 110 ? 61.686 40.323 -136.064 1.00 71.75 110 SER A CA 1
ATOM 884 C C . SER A 1 110 ? 62.197 40.417 -134.627 1.00 71.75 110 SER A C 1
ATOM 886 O O . SER A 1 110 ? 61.544 39.952 -133.695 1.00 71.75 110 SER A O 1
ATOM 888 N N . ILE A 1 111 ? 63.348 41.062 -134.427 1.00 76.06 111 ILE A N 1
ATOM 889 C CA . ILE A 1 111 ? 63.982 41.222 -133.106 1.00 76.06 111 ILE A CA 1
ATOM 890 C C . ILE A 1 111 ? 63.005 41.829 -132.078 1.00 76.06 111 ILE A C 1
ATOM 892 O O . ILE A 1 111 ? 63.076 41.505 -130.896 1.00 76.06 111 ILE A O 1
ATOM 896 N N . VAL A 1 112 ? 62.069 42.680 -132.518 1.00 82.31 112 VAL A N 1
ATOM 897 C CA . VAL A 1 112 ? 61.069 43.331 -131.654 1.00 82.31 112 VAL A CA 1
ATOM 898 C C . VAL A 1 112 ? 60.047 42.337 -131.090 1.00 82.31 112 VAL A C 1
ATOM 900 O O . VAL A 1 112 ? 59.730 42.419 -129.904 1.00 82.31 112 VAL A O 1
ATOM 903 N N . ASP A 1 113 ? 59.574 41.388 -131.899 1.00 83.38 113 ASP A N 1
ATOM 904 C CA . ASP A 1 113 ? 58.571 40.399 -131.481 1.00 83.38 113 ASP A CA 1
ATOM 905 C C . ASP A 1 113 ? 59.184 39.390 -130.511 1.00 83.38 113 ASP A C 1
ATOM 907 O O . ASP A 1 113 ? 58.626 39.155 -129.442 1.00 83.38 113 ASP A O 1
ATOM 911 N N . TYR A 1 114 ? 60.410 38.933 -130.790 1.00 83.94 114 TYR A N 1
ATOM 912 C CA . TYR A 1 114 ? 61.187 38.123 -129.850 1.00 83.94 114 TYR A CA 1
ATOM 913 C C . TYR A 1 114 ? 61.366 38.839 -128.504 1.00 83.94 114 TYR A C 1
ATOM 915 O O . TYR A 1 114 ? 61.130 38.264 -127.445 1.00 83.94 114 TYR A O 1
ATOM 923 N N . ILE A 1 115 ? 61.739 40.125 -128.517 1.00 84.81 115 ILE A N 1
ATOM 924 C CA . ILE A 1 115 ? 61.878 40.912 -127.284 1.00 84.81 115 ILE A CA 1
ATOM 925 C C . ILE A 1 115 ? 60.543 41.005 -126.527 1.00 84.81 115 ILE A C 1
ATOM 927 O O . ILE A 1 115 ? 60.547 40.969 -125.295 1.00 84.81 115 ILE A O 1
ATOM 931 N N . ASN A 1 116 ? 59.413 41.138 -127.222 1.00 87.50 116 ASN A N 1
ATOM 932 C CA . ASN A 1 116 ? 58.097 41.208 -126.589 1.00 87.50 116 ASN A CA 1
ATOM 933 C C . ASN A 1 116 ? 57.662 39.858 -126.003 1.00 87.50 116 ASN A C 1
ATOM 935 O O . ASN A 1 116 ? 57.238 39.834 -124.851 1.00 87.50 116 ASN A O 1
ATOM 939 N N . GLU A 1 117 ? 57.865 38.744 -126.705 1.00 86.94 117 GLU A N 1
ATOM 940 C CA . GLU A 1 117 ? 57.610 37.399 -126.172 1.00 86.94 117 GLU A CA 1
ATOM 941 C C . GLU A 1 117 ? 58.481 37.097 -124.947 1.00 86.94 117 GLU A C 1
ATOM 943 O O . GLU A 1 117 ? 57.984 36.595 -123.940 1.00 86.94 117 GLU A O 1
ATOM 948 N N . GLN A 1 118 ? 59.765 37.475 -124.970 1.00 86.12 118 GLN A N 1
ATOM 949 C CA . GLN A 1 118 ? 60.643 37.328 -123.803 1.00 86.12 118 GLN A CA 1
ATOM 950 C C . GLN A 1 118 ? 60.165 38.174 -122.611 1.00 86.12 118 GLN A C 1
ATOM 952 O O . GLN A 1 118 ? 60.250 37.735 -121.463 1.00 86.12 118 GLN A O 1
ATOM 957 N N . LYS A 1 119 ? 59.620 39.375 -122.855 1.00 90.88 119 LYS A N 1
ATOM 958 C CA . LYS A 1 119 ? 59.011 40.207 -121.801 1.00 90.88 119 LYS A CA 1
ATOM 959 C C . LYS A 1 119 ? 57.720 39.597 -121.262 1.00 90.88 119 LYS A C 1
ATOM 961 O O . LYS A 1 119 ? 57.514 39.626 -120.050 1.00 90.88 119 LYS A O 1
ATOM 966 N N . GLU A 1 120 ? 56.855 39.065 -122.121 1.00 89.19 120 GLU A N 1
ATOM 967 C CA . GLU A 1 120 ? 55.624 38.390 -121.699 1.00 89.19 120 GLU A CA 1
ATOM 968 C C . GLU A 1 120 ? 55.931 37.130 -120.892 1.00 89.19 120 GLU A C 1
ATOM 970 O O . GLU A 1 120 ? 55.347 36.932 -119.823 1.00 89.19 120 GLU A O 1
ATOM 975 N N . LEU A 1 121 ? 56.909 36.338 -121.337 1.00 89.00 121 LEU A N 1
ATOM 976 C CA . LEU A 1 121 ? 57.402 35.175 -120.610 1.00 89.00 121 LEU A CA 1
ATOM 977 C C . LEU A 1 121 ? 57.944 35.579 -119.235 1.00 89.00 121 LEU A C 1
ATOM 979 O O . LEU A 1 121 ? 57.558 34.981 -118.234 1.00 89.00 121 LEU A O 1
ATOM 983 N N . PHE A 1 122 ? 58.749 36.645 -119.160 1.00 93.88 122 PHE A N 1
ATOM 984 C CA . PHE A 1 122 ? 59.251 37.176 -117.891 1.00 93.88 122 PHE A CA 1
ATOM 985 C C . PHE A 1 122 ? 58.128 37.680 -116.972 1.00 93.88 122 PHE A C 1
ATOM 987 O O . PHE A 1 122 ? 58.153 37.429 -115.768 1.00 93.88 122 PHE A O 1
ATOM 994 N N . LEU A 1 123 ? 57.118 38.378 -117.500 1.00 93.88 123 LEU A N 1
ATOM 995 C CA . LEU A 1 123 ? 55.973 38.846 -116.711 1.00 93.88 123 LEU A CA 1
ATOM 996 C C . LEU A 1 123 ? 55.119 37.683 -116.199 1.00 93.88 123 LEU A C 1
ATOM 998 O O . LEU A 1 123 ? 54.626 37.735 -115.067 1.00 93.88 123 LEU A O 1
ATOM 1002 N N . LEU A 1 124 ? 54.944 36.640 -117.012 1.00 93.00 124 LEU A N 1
ATOM 1003 C CA . LEU A 1 124 ? 54.244 35.427 -116.615 1.00 93.00 124 LEU A CA 1
ATOM 1004 C C . LEU A 1 124 ? 55.039 34.676 -115.545 1.00 93.00 124 LEU A C 1
ATOM 1006 O O . LEU A 1 124 ? 54.467 34.331 -114.511 1.00 93.00 124 LEU A O 1
ATOM 1010 N N . GLU A 1 125 ? 56.350 34.510 -115.732 1.00 92.38 125 GLU A N 1
ATOM 1011 C CA . GLU A 1 125 ? 57.260 33.927 -114.743 1.00 92.38 125 GLU A CA 1
ATOM 1012 C C . GLU A 1 125 ? 57.224 34.724 -113.433 1.00 92.38 125 GLU A C 1
ATOM 1014 O O . GLU A 1 125 ? 57.046 34.150 -112.358 1.00 92.38 125 GLU A O 1
ATOM 1019 N N . TYR A 1 126 ? 57.286 36.057 -113.504 1.00 95.50 126 TYR A N 1
ATOM 1020 C CA . TYR A 1 126 ? 57.154 36.937 -112.347 1.00 95.50 126 TYR A CA 1
ATOM 1021 C C . TYR A 1 126 ? 55.800 36.755 -111.651 1.00 95.50 126 TYR A C 1
ATOM 1023 O O . TYR A 1 126 ? 55.757 36.606 -110.430 1.00 95.50 126 TYR A O 1
ATOM 1031 N N . ARG A 1 127 ? 54.685 36.704 -112.394 1.00 95.38 127 ARG A N 1
ATOM 1032 C CA . ARG A 1 127 ? 53.340 36.490 -111.831 1.00 95.38 127 ARG A CA 1
ATOM 1033 C C . ARG A 1 127 ? 53.226 35.125 -111.157 1.00 95.38 127 ARG A C 1
ATOM 1035 O O . ARG A 1 127 ? 52.691 35.050 -110.051 1.00 95.38 127 ARG A O 1
ATOM 1042 N N . VAL A 1 128 ? 53.740 34.071 -111.789 1.00 95.25 128 VAL A N 1
ATOM 1043 C CA . VAL A 1 128 ? 53.797 32.719 -111.220 1.00 95.25 128 VAL A CA 1
ATOM 1044 C C . VAL A 1 128 ? 54.625 32.733 -109.940 1.00 95.25 128 VAL A C 1
ATOM 1046 O O . VAL A 1 128 ? 54.146 32.271 -108.908 1.00 95.25 128 VAL A O 1
ATOM 1049 N N . LYS A 1 129 ? 55.804 33.358 -109.956 1.00 96.12 129 LYS A N 1
ATOM 1050 C CA . LYS A 1 129 ? 56.686 33.472 -108.791 1.00 96.12 129 LYS A CA 1
ATOM 1051 C C . LYS A 1 129 ? 56.039 34.256 -107.650 1.00 96.12 129 LYS A C 1
ATOM 1053 O O . LYS A 1 129 ? 56.114 33.832 -106.500 1.00 96.12 129 LYS A O 1
ATOM 1058 N N . VAL A 1 130 ? 55.344 35.359 -107.938 1.00 96.62 130 VAL A N 1
ATOM 1059 C CA . VAL A 1 130 ? 54.564 36.110 -106.939 1.00 96.62 130 VAL A CA 1
ATOM 1060 C C . VAL A 1 130 ? 53.445 35.240 -106.368 1.00 96.62 130 VAL A C 1
ATOM 1062 O O . VAL A 1 130 ? 53.295 35.190 -105.149 1.00 96.62 130 VAL A O 1
ATOM 1065 N N . LYS A 1 131 ? 52.697 34.509 -107.206 1.00 96.88 131 LYS A N 1
ATOM 1066 C CA . LYS A 1 131 ? 51.623 33.614 -106.751 1.00 96.88 131 LYS A CA 1
ATOM 1067 C C . LYS A 1 131 ? 52.152 32.458 -105.901 1.00 96.88 131 LYS A C 1
ATOM 1069 O O . LYS A 1 131 ? 51.608 32.225 -104.825 1.00 96.88 131 LYS A O 1
ATOM 1074 N N . GLN A 1 132 ? 53.250 31.820 -106.299 1.00 95.81 132 GLN A N 1
ATOM 1075 C CA . GLN A 1 132 ? 53.947 30.801 -105.506 1.00 95.81 132 GLN A CA 1
ATOM 1076 C C . GLN A 1 132 ? 54.435 31.373 -104.164 1.00 95.81 132 GLN A C 1
ATOM 1078 O O . GLN A 1 132 ? 54.202 30.783 -103.110 1.00 95.81 132 GLN A O 1
ATOM 1083 N N . CYS A 1 133 ? 55.023 32.574 -104.157 1.00 95.44 133 CYS A N 1
ATOM 1084 C CA . CYS A 1 133 ? 55.394 33.278 -102.926 1.00 95.44 133 CYS A CA 1
ATOM 1085 C C . CYS A 1 133 ? 54.180 33.598 -102.035 1.00 95.44 133 CYS A C 1
ATOM 1087 O O . CYS A 1 133 ? 54.287 33.540 -100.812 1.00 95.44 133 CYS A O 1
ATOM 1089 N N . THR A 1 134 ? 53.020 33.946 -102.601 1.00 95.56 134 THR A N 1
ATOM 1090 C CA . THR A 1 134 ? 51.795 34.156 -101.809 1.00 95.56 134 THR A CA 1
ATOM 1091 C C . THR A 1 134 ? 51.210 32.847 -101.283 1.00 95.56 134 THR A C 1
ATOM 1093 O O . THR A 1 134 ? 50.796 32.804 -100.129 1.00 95.56 134 THR A O 1
ATOM 1096 N N . MET A 1 135 ? 51.237 31.775 -102.079 1.00 95.62 135 MET A N 1
ATOM 1097 C CA . MET A 1 135 ? 50.748 30.448 -101.698 1.00 95.62 135 MET A CA 1
ATOM 1098 C C . MET A 1 135 ? 51.570 29.890 -100.538 1.00 95.62 135 MET A C 1
ATOM 1100 O O . MET A 1 135 ? 51.015 29.591 -99.490 1.00 95.62 135 MET A O 1
ATOM 1104 N N . THR A 1 136 ? 52.900 29.924 -100.648 1.00 95.88 136 THR A N 1
ATOM 1105 C CA . THR A 1 136 ? 53.809 29.507 -99.566 1.00 95.88 136 THR A CA 1
ATOM 1106 C C . THR A 1 136 ? 53.646 30.336 -98.285 1.00 95.88 136 THR A C 1
ATOM 1108 O O . THR A 1 136 ? 53.828 29.819 -97.184 1.00 95.88 136 THR A O 1
ATOM 1111 N N . LYS A 1 137 ? 53.287 31.627 -98.377 1.00 97.38 137 LYS A N 1
ATOM 1112 C CA . LYS A 1 137 ? 52.939 32.445 -97.196 1.00 97.38 137 LYS A CA 1
ATOM 1113 C C . LYS A 1 137 ? 51.627 31.992 -96.552 1.00 97.38 137 LYS A C 1
ATOM 1115 O O . LYS A 1 137 ? 51.577 31.884 -95.329 1.00 97.38 137 LYS A O 1
ATOM 1120 N N . LEU A 1 138 ? 50.589 31.729 -97.348 1.00 97.31 138 LEU A N 1
ATOM 1121 C CA . LEU A 1 138 ? 49.301 31.240 -96.850 1.00 97.31 138 LEU A CA 1
ATOM 1122 C C . LEU A 1 138 ? 49.420 29.835 -96.256 1.00 97.31 138 LEU A C 1
ATOM 1124 O O . LEU A 1 138 ? 48.902 29.611 -95.173 1.00 97.31 138 LEU A O 1
ATOM 1128 N N . GLU A 1 139 ? 50.174 28.934 -96.884 1.00 96.38 139 GLU A N 1
ATOM 1129 C CA . GLU A 1 139 ? 50.478 27.599 -96.353 1.00 96.38 139 GLU A CA 1
ATOM 1130 C C . GLU A 1 139 ? 51.177 27.683 -94.992 1.00 96.38 139 GLU A C 1
ATOM 1132 O O . GLU A 1 139 ? 50.817 26.968 -94.060 1.00 96.38 139 GLU A O 1
ATOM 1137 N N . LYS A 1 140 ? 52.131 28.611 -94.822 1.00 96.62 140 LYS A N 1
ATOM 1138 C CA . LYS A 1 140 ? 52.774 28.851 -93.520 1.00 96.62 140 LYS A CA 1
ATOM 1139 C C . LYS A 1 140 ? 51.786 29.346 -92.462 1.00 96.62 140 LYS A C 1
ATOM 1141 O O . LYS A 1 140 ? 51.886 28.922 -91.311 1.00 96.62 140 LYS A O 1
ATOM 1146 N N . LEU A 1 141 ? 50.862 30.240 -92.826 1.00 97.12 141 LEU A N 1
ATOM 1147 C CA . LEU A 1 141 ? 49.821 30.726 -91.914 1.00 97.12 141 LEU A CA 1
ATOM 1148 C C . LEU A 1 141 ? 48.824 29.616 -91.561 1.00 97.12 141 LEU A C 1
ATOM 1150 O O . LEU A 1 141 ? 48.568 29.409 -90.379 1.00 97.12 141 LEU A O 1
ATOM 1154 N N . ALA A 1 142 ? 48.347 28.860 -92.551 1.00 96.38 142 ALA A N 1
ATOM 1155 C CA . ALA A 1 142 ? 47.454 27.722 -92.364 1.00 96.38 142 ALA A CA 1
ATOM 1156 C C . ALA A 1 142 ? 48.095 26.661 -91.462 1.00 96.38 142 ALA A C 1
ATOM 1158 O O . ALA A 1 142 ? 47.501 26.278 -90.464 1.00 96.38 142 ALA A O 1
ATOM 1159 N N . ALA A 1 143 ? 49.353 26.283 -91.711 1.00 96.88 143 ALA A N 1
ATOM 1160 C CA . ALA A 1 143 ? 50.069 25.325 -90.872 1.00 96.88 143 ALA A CA 1
ATOM 1161 C C . ALA A 1 143 ? 50.312 25.850 -89.445 1.00 96.88 143 ALA A C 1
ATOM 1163 O O . ALA A 1 143 ? 50.416 25.073 -88.497 1.00 96.88 143 ALA A O 1
ATOM 1164 N N . LYS A 1 144 ? 50.484 27.165 -89.252 1.00 96.88 144 LYS A N 1
ATOM 1165 C CA . LYS A 1 144 ? 50.597 27.748 -87.905 1.00 96.88 144 LYS A CA 1
ATOM 1166 C C . LYS A 1 144 ? 49.262 27.669 -87.167 1.00 96.88 144 LYS A C 1
ATOM 1168 O O . LYS A 1 144 ? 49.260 27.343 -85.983 1.00 96.88 144 LYS A O 1
ATOM 1173 N N . GLU A 1 145 ? 48.165 27.956 -87.856 1.00 96.06 145 GLU A N 1
ATOM 1174 C CA . GLU A 1 145 ? 46.830 27.915 -87.268 1.00 96.06 145 GLU A CA 1
ATOM 1175 C C . GLU A 1 145 ? 46.363 26.482 -87.004 1.00 96.06 145 GLU A C 1
ATOM 1177 O O . GLU A 1 145 ? 45.872 26.200 -85.920 1.00 96.06 145 GLU A O 1
ATOM 1182 N N . GLU A 1 146 ? 46.651 25.541 -87.903 1.00 95.69 146 GLU A N 1
ATOM 1183 C CA . GLU A 1 146 ? 46.399 24.113 -87.695 1.00 95.69 146 GLU A CA 1
ATOM 1184 C C . GLU A 1 146 ? 47.159 23.579 -86.471 1.00 95.69 146 GLU A C 1
ATOM 1186 O O . GLU A 1 146 ? 46.595 22.850 -85.662 1.00 95.69 146 GLU A O 1
ATOM 1191 N N . ARG A 1 147 ? 48.422 23.987 -86.267 1.00 96.44 147 ARG A N 1
ATOM 1192 C CA . ARG A 1 147 ? 49.165 23.632 -85.043 1.00 96.44 147 ARG A CA 1
ATOM 1193 C C . ARG A 1 147 ? 48.504 24.195 -83.786 1.00 96.44 147 ARG A C 1
ATOM 1195 O O . ARG A 1 147 ? 48.472 23.509 -82.773 1.00 96.44 147 ARG A O 1
ATOM 1202 N N . ARG A 1 148 ? 47.992 25.430 -83.829 1.00 97.00 148 ARG A N 1
ATOM 1203 C CA . ARG A 1 148 ? 47.276 26.029 -82.690 1.00 97.00 148 ARG A CA 1
ATOM 1204 C C . ARG A 1 148 ? 45.963 25.308 -82.410 1.00 97.00 148 ARG A C 1
ATOM 1206 O O . ARG A 1 148 ? 45.694 25.037 -81.247 1.00 97.00 148 ARG A O 1
ATOM 1213 N N . ALA A 1 149 ? 45.202 24.979 -83.452 1.00 96.38 149 ALA A N 1
ATOM 1214 C CA . ALA A 1 149 ? 43.963 24.221 -83.341 1.00 96.38 149 ALA A CA 1
ATOM 1215 C C . ALA A 1 149 ? 44.220 22.839 -82.732 1.00 96.38 149 ALA A C 1
ATOM 1217 O O . ALA A 1 149 ? 43.574 22.502 -81.751 1.00 96.38 149 ALA A O 1
ATOM 1218 N N . LYS A 1 150 ? 45.241 22.111 -83.207 1.00 96.50 150 LYS A N 1
ATOM 1219 C CA . LYS A 1 150 ? 45.641 20.817 -82.630 1.00 96.50 150 LYS A CA 1
ATOM 1220 C C . LYS A 1 150 ? 46.010 20.928 -81.153 1.00 96.50 150 LYS A C 1
ATOM 1222 O O . LYS A 1 150 ? 45.548 20.132 -80.357 1.00 96.50 150 LYS A O 1
ATOM 1227 N N . ILE A 1 151 ? 46.795 21.936 -80.762 1.00 97.06 151 ILE A N 1
ATOM 1228 C CA . ILE A 1 151 ? 47.139 22.149 -79.344 1.00 97.06 151 ILE A CA 1
ATOM 1229 C C . ILE A 1 151 ? 45.894 22.481 -78.506 1.00 97.06 151 ILE A C 1
ATOM 1231 O O . ILE A 1 151 ? 45.825 22.112 -77.339 1.00 97.06 151 ILE A O 1
ATOM 1235 N N . ALA A 1 152 ? 44.931 23.223 -79.057 1.00 96.81 152 ALA A N 1
ATOM 1236 C CA . ALA A 1 152 ? 43.685 23.527 -78.359 1.00 96.81 152 ALA A CA 1
ATOM 1237 C C . ALA A 1 152 ? 42.779 22.290 -78.237 1.00 96.81 152 ALA A C 1
ATOM 1239 O O . ALA A 1 152 ? 42.178 22.095 -77.188 1.00 96.81 152 ALA A O 1
ATOM 1240 N N . GLU A 1 153 ? 42.725 21.454 -79.275 1.00 95.88 153 GLU A N 1
ATOM 1241 C CA . GLU A 1 153 ? 42.014 20.173 -79.290 1.00 95.88 153 GLU A CA 1
ATOM 1242 C C . GLU A 1 153 ? 42.588 19.219 -78.241 1.00 95.88 153 GLU A C 1
ATOM 1244 O O . GLU A 1 153 ? 41.846 18.796 -77.362 1.00 95.88 153 GLU A O 1
ATOM 1249 N N . THR A 1 154 ? 43.909 18.994 -78.222 1.00 95.88 154 THR A N 1
ATOM 1250 C CA . THR A 1 154 ? 44.527 18.117 -77.213 1.00 95.88 154 THR A CA 1
ATOM 1251 C C . THR A 1 154 ? 44.327 18.632 -75.790 1.00 95.88 154 THR A C 1
ATOM 1253 O O . THR A 1 154 ? 44.118 17.842 -74.881 1.00 95.88 154 THR A O 1
ATOM 1256 N N . LYS A 1 155 ? 44.355 19.954 -75.571 1.00 96.94 155 LYS A N 1
ATOM 1257 C CA . LYS A 1 155 ? 44.062 20.531 -74.248 1.00 96.94 155 LYS A CA 1
ATOM 1258 C C . LYS A 1 155 ? 42.616 20.308 -73.829 1.00 96.94 155 LYS A C 1
ATOM 1260 O O . LYS A 1 155 ? 42.366 20.016 -72.670 1.00 96.94 155 LYS A O 1
ATOM 1265 N N . LEU A 1 156 ? 41.672 20.453 -74.758 1.00 97.19 156 LEU A N 1
ATOM 1266 C CA . LEU A 1 156 ? 40.270 20.193 -74.462 1.00 97.19 156 LEU A CA 1
ATOM 1267 C C . LEU A 1 156 ? 40.046 18.705 -74.167 1.00 97.19 156 LEU A C 1
ATOM 1269 O O . LEU A 1 156 ? 39.311 18.387 -73.243 1.00 97.19 156 LEU A O 1
ATOM 1273 N N . GLU A 1 157 ? 40.711 17.807 -74.898 1.00 95.88 157 GLU A N 1
ATOM 1274 C CA . GLU A 1 157 ? 40.709 16.368 -74.609 1.00 95.88 157 GLU A CA 1
ATOM 1275 C C . GLU A 1 157 ? 41.275 16.076 -73.208 1.00 95.88 157 GLU A C 1
ATOM 1277 O O . GLU A 1 157 ? 40.626 15.395 -72.414 1.00 95.88 157 GLU A O 1
ATOM 1282 N N . GLU A 1 158 ? 42.434 16.645 -72.862 1.00 96.75 158 GLU A N 1
ATOM 1283 C CA . GLU A 1 158 ? 43.033 16.543 -71.523 1.00 96.75 158 GLU A CA 1
ATOM 1284 C C . GLU A 1 158 ? 42.078 17.054 -70.428 1.00 96.75 158 GLU A C 1
ATOM 1286 O O . GLU A 1 158 ? 41.871 16.366 -69.427 1.00 96.75 158 GLU A O 1
ATOM 1291 N N . ASP A 1 159 ? 41.439 18.210 -70.635 1.00 96.75 159 ASP A N 1
ATOM 1292 C CA . ASP A 1 159 ? 40.462 18.781 -69.702 1.00 96.75 159 ASP A CA 1
ATOM 1293 C C . ASP A 1 159 ? 39.211 17.893 -69.569 1.00 96.75 159 ASP A C 1
ATOM 1295 O O . ASP A 1 159 ? 38.692 17.716 -68.463 1.00 96.75 159 ASP A O 1
ATOM 1299 N N . THR A 1 160 ? 38.725 17.297 -70.667 1.00 96.31 160 THR A N 1
ATOM 1300 C CA . THR A 1 160 ? 37.585 16.364 -70.619 1.00 96.31 160 THR A CA 1
ATOM 1301 C C . THR A 1 160 ? 37.918 15.099 -69.837 1.00 96.31 160 THR A C 1
ATOM 1303 O O . THR A 1 160 ? 37.123 14.695 -68.990 1.00 96.31 160 THR A O 1
ATOM 1306 N N . LEU A 1 161 ? 39.109 14.524 -70.036 1.00 96.19 161 LEU A N 1
ATOM 1307 C CA . LEU A 1 161 ? 39.568 13.360 -69.278 1.00 96.19 161 LEU A CA 1
ATOM 1308 C C . LEU A 1 161 ? 39.731 13.694 -67.791 1.00 96.19 161 LEU A C 1
ATOM 1310 O O . LEU A 1 161 ? 39.259 12.945 -66.939 1.00 96.19 161 LEU A O 1
ATOM 1314 N N . ALA A 1 162 ? 40.324 14.846 -67.468 1.00 96.62 162 ALA A N 1
ATOM 1315 C CA . ALA A 1 162 ? 40.462 15.300 -66.086 1.00 96.62 162 ALA A CA 1
ATOM 1316 C C . ALA A 1 162 ? 39.095 15.508 -65.407 1.00 96.62 162 ALA A C 1
ATOM 1318 O O . ALA A 1 162 ? 38.924 15.185 -64.229 1.00 96.62 162 ALA A O 1
ATOM 1319 N N . PHE A 1 163 ? 38.100 16.016 -66.142 1.00 97.19 163 PHE A N 1
ATOM 1320 C CA . PHE A 1 163 ? 36.742 16.179 -65.627 1.00 97.19 163 PHE A CA 1
ATOM 1321 C C . PHE A 1 163 ? 36.035 14.835 -65.403 1.00 97.19 163 PHE A C 1
ATOM 1323 O O . PHE A 1 163 ? 35.392 14.648 -64.370 1.00 97.19 163 PHE A O 1
ATOM 1330 N N . GLU A 1 164 ? 36.181 13.878 -66.321 1.00 95.94 164 GLU A N 1
ATOM 1331 C CA . GLU A 1 164 ? 35.652 12.520 -66.150 1.00 95.94 164 GLU A CA 1
ATOM 1332 C C . GLU A 1 164 ? 36.293 11.798 -64.957 1.00 95.94 164 GLU A C 1
ATOM 1334 O O . GLU A 1 164 ? 35.594 11.143 -64.177 1.00 95.94 164 GLU A O 1
ATOM 1339 N N . GLU A 1 165 ? 37.606 11.950 -64.768 1.00 96.12 165 GLU A N 1
ATOM 1340 C CA . GLU A 1 165 ? 38.311 11.434 -63.593 1.00 96.12 165 GLU A CA 1
ATOM 1341 C C . GLU A 1 165 ? 37.807 12.083 -62.300 1.00 96.12 165 GLU A C 1
ATOM 1343 O O . GLU A 1 165 ? 37.548 11.374 -61.326 1.00 96.12 165 GLU A O 1
ATOM 1348 N N . PHE A 1 166 ? 37.592 13.403 -62.294 1.00 97.50 166 PHE A N 1
ATOM 1349 C CA . PHE A 1 166 ? 37.022 14.112 -61.148 1.00 97.50 166 PHE A CA 1
ATOM 1350 C C . PHE A 1 166 ? 35.613 13.617 -60.802 1.00 97.50 166 PHE A C 1
ATOM 1352 O O . PHE A 1 166 ? 35.331 13.372 -59.629 1.00 97.50 166 PHE A O 1
ATOM 1359 N N . LEU A 1 167 ? 34.737 13.433 -61.796 1.00 97.06 167 LEU A N 1
ATOM 1360 C CA . LEU A 1 167 ? 33.393 12.895 -61.570 1.00 97.06 167 LEU A CA 1
ATOM 1361 C C . LEU A 1 167 ? 33.447 11.469 -61.026 1.00 97.06 167 LEU A C 1
ATOM 1363 O O . LEU A 1 167 ? 32.777 11.167 -60.043 1.00 97.06 167 LEU A O 1
ATOM 1367 N N . ARG A 1 168 ? 34.301 10.612 -61.596 1.00 96.56 168 ARG A N 1
ATOM 1368 C CA . ARG A 1 168 ? 34.505 9.252 -61.086 1.00 96.56 168 ARG A CA 1
ATOM 1369 C C . ARG A 1 168 ? 34.989 9.240 -59.642 1.00 96.56 168 ARG A C 1
ATOM 1371 O O . ARG A 1 168 ? 34.520 8.412 -58.863 1.00 96.56 168 ARG A O 1
ATOM 1378 N N . GLU A 1 169 ? 35.938 10.104 -59.292 1.00 96.75 169 GLU A N 1
ATOM 1379 C CA . GLU A 1 169 ? 36.475 10.172 -57.933 1.00 96.75 169 GLU A CA 1
ATOM 1380 C C . GLU A 1 169 ? 35.455 10.767 -56.958 1.00 96.75 169 GLU A C 1
ATOM 1382 O O . GLU A 1 169 ? 35.330 10.285 -55.835 1.00 96.75 169 GLU A O 1
ATOM 1387 N N . ASN A 1 170 ? 34.660 11.752 -57.385 1.00 97.19 170 ASN A N 1
ATOM 1388 C CA . ASN A 1 170 ? 33.574 12.298 -56.577 1.00 97.19 170 ASN A CA 1
ATOM 1389 C C . ASN A 1 170 ? 32.473 11.259 -56.325 1.00 97.19 170 ASN A C 1
ATOM 1391 O O . ASN A 1 170 ? 32.095 11.042 -55.174 1.00 97.19 170 ASN A O 1
ATOM 1395 N N . ASP A 1 171 ? 32.020 10.564 -57.371 1.00 96.88 171 ASP A N 1
ATOM 1396 C CA . ASP A 1 171 ? 31.033 9.490 -57.262 1.00 96.88 171 ASP A CA 1
ATOM 1397 C C . ASP A 1 171 ? 31.557 8.382 -56.350 1.00 96.88 171 ASP A C 1
ATOM 1399 O O . ASP A 1 171 ? 30.868 7.957 -55.420 1.00 96.88 171 ASP A O 1
ATOM 1403 N N . ARG A 1 172 ? 32.814 7.969 -56.542 1.00 96.56 172 ARG A N 1
ATOM 1404 C CA . ARG A 1 172 ? 33.475 6.992 -55.677 1.00 96.56 172 ARG A CA 1
ATOM 1405 C C . ARG A 1 172 ? 33.527 7.463 -54.226 1.00 96.56 172 ARG A C 1
ATOM 1407 O O . ARG A 1 172 ? 33.120 6.713 -53.343 1.00 96.56 172 ARG A O 1
ATOM 1414 N N . SER A 1 173 ? 33.980 8.689 -53.982 1.00 97.06 173 SER A N 1
ATOM 1415 C CA . SER A 1 173 ? 34.075 9.277 -52.645 1.00 97.06 173 SER A CA 1
ATOM 1416 C C . SER A 1 173 ? 32.703 9.373 -51.971 1.00 97.06 173 SER A C 1
ATOM 1418 O O . SER A 1 173 ? 32.567 9.028 -50.799 1.00 97.06 173 SER A O 1
ATOM 1420 N N . SER A 1 174 ? 31.658 9.752 -52.713 1.00 96.88 174 SER A N 1
ATOM 1421 C CA . SER A 1 174 ? 30.286 9.839 -52.198 1.00 96.88 174 SER A CA 1
ATOM 1422 C C . SER A 1 174 ? 29.726 8.467 -51.807 1.00 96.88 174 SER A C 1
ATOM 1424 O O . SER A 1 174 ? 29.125 8.316 -50.740 1.00 96.88 174 SER A O 1
ATOM 1426 N N . VAL A 1 175 ? 29.984 7.440 -52.624 1.00 97.06 175 VAL A N 1
ATOM 1427 C CA . VAL A 1 175 ? 29.583 6.057 -52.347 1.00 97.06 175 VAL A CA 1
ATOM 1428 C C . VAL A 1 175 ? 30.363 5.499 -51.160 1.00 97.06 175 VAL A C 1
ATOM 1430 O O . VAL A 1 175 ? 29.777 4.840 -50.301 1.00 97.06 175 VAL A O 1
ATOM 1433 N N . GLU A 1 176 ? 31.665 5.776 -51.071 1.00 96.31 176 GLU A N 1
ATOM 1434 C CA . GLU A 1 176 ? 32.492 5.390 -49.926 1.00 96.31 176 GLU A CA 1
ATOM 1435 C C . GLU A 1 176 ? 32.004 6.072 -48.635 1.00 96.31 176 GLU A C 1
ATOM 1437 O O . GLU A 1 176 ? 31.824 5.389 -47.626 1.00 96.31 176 GLU A O 1
ATOM 1442 N N . ALA A 1 177 ? 31.672 7.366 -48.673 1.00 97.38 177 ALA A N 1
ATOM 1443 C CA . ALA A 1 177 ? 31.100 8.090 -47.537 1.00 97.38 177 ALA A CA 1
ATOM 1444 C C . ALA A 1 177 ? 29.741 7.515 -47.101 1.00 97.38 177 ALA A C 1
ATOM 1446 O O . ALA A 1 177 ? 29.514 7.293 -45.910 1.00 97.38 177 ALA A O 1
ATOM 1447 N N . LEU A 1 178 ? 28.852 7.197 -48.050 1.00 97.25 178 LEU A N 1
ATOM 1448 C CA . LEU A 1 178 ? 27.568 6.553 -47.755 1.00 97.25 178 LEU A CA 1
ATOM 1449 C C . LEU A 1 178 ? 27.765 5.151 -47.161 1.00 97.25 178 LEU A C 1
ATOM 1451 O O . LEU A 1 178 ? 27.076 4.761 -46.216 1.00 97.25 178 LEU A O 1
ATOM 1455 N N . LYS A 1 179 ? 28.725 4.386 -47.683 1.00 97.88 179 LYS A N 1
ATOM 1456 C CA . LYS A 1 179 ? 29.069 3.062 -47.158 1.00 97.88 179 LYS A CA 1
ATOM 1457 C C . LYS A 1 179 ? 29.581 3.147 -45.719 1.00 97.88 179 LYS A C 1
ATOM 1459 O O . LYS A 1 179 ? 29.166 2.344 -44.889 1.00 97.88 179 LYS A O 1
ATOM 1464 N N . ILE A 1 180 ? 30.432 4.124 -45.409 1.00 97.38 180 ILE A N 1
ATOM 1465 C CA . ILE A 1 180 ? 30.910 4.359 -44.040 1.00 97.38 180 ILE A CA 1
ATOM 1466 C C . ILE A 1 180 ? 29.734 4.743 -43.135 1.00 97.38 180 ILE A C 1
ATOM 1468 O O . ILE A 1 180 ? 29.529 4.095 -42.113 1.00 97.38 180 ILE A O 1
ATOM 1472 N N . ALA A 1 181 ? 28.891 5.695 -43.545 1.00 97.56 181 ALA A N 1
ATOM 1473 C CA . ALA A 1 181 ? 27.738 6.129 -42.754 1.00 97.56 181 ALA A CA 1
ATOM 1474 C C . ALA A 1 181 ? 26.735 4.992 -42.477 1.00 97.56 181 ALA A C 1
ATOM 1476 O O . ALA A 1 181 ? 26.224 4.857 -41.366 1.00 97.56 181 ALA A O 1
ATOM 1477 N N . THR A 1 182 ? 26.459 4.145 -43.473 1.00 96.50 182 THR A N 1
ATOM 1478 C CA . THR A 1 182 ? 25.574 2.979 -43.305 1.00 96.50 182 THR A CA 1
ATOM 1479 C C . THR A 1 182 ? 26.192 1.914 -42.401 1.00 96.50 182 THR A C 1
ATOM 1481 O O . THR A 1 182 ? 25.484 1.348 -41.566 1.00 96.50 182 THR A O 1
ATOM 1484 N N . GLN A 1 183 ? 27.502 1.673 -42.507 1.00 96.94 183 GLN A N 1
ATOM 1485 C CA . GLN A 1 183 ? 28.216 0.760 -41.617 1.00 96.94 183 GLN A CA 1
ATOM 1486 C C . GLN A 1 183 ? 28.235 1.279 -40.173 1.00 96.94 183 GLN A C 1
ATOM 1488 O O . GLN A 1 183 ? 27.966 0.511 -39.254 1.00 96.94 183 GLN A O 1
ATOM 1493 N N . GLU A 1 184 ? 28.477 2.573 -39.959 1.00 96.06 184 GLU A N 1
ATOM 1494 C CA . GLU A 1 184 ? 28.425 3.199 -38.633 1.00 96.06 184 GLU A CA 1
ATOM 1495 C C . GLU A 1 184 ? 27.014 3.163 -38.036 1.00 96.06 184 GLU A C 1
ATOM 1497 O O . GLU A 1 184 ? 26.850 2.852 -36.857 1.00 96.06 184 GLU A O 1
ATOM 1502 N N . ALA A 1 185 ? 25.975 3.412 -38.841 1.00 97.31 185 ALA A N 1
ATOM 1503 C CA . ALA A 1 185 ? 24.586 3.283 -38.404 1.00 97.31 185 ALA A CA 1
ATOM 1504 C C . ALA A 1 185 ? 24.243 1.839 -38.004 1.00 97.31 185 ALA A C 1
ATOM 1506 O O . ALA A 1 185 ? 23.556 1.628 -37.001 1.00 97.31 185 ALA A O 1
ATOM 1507 N N . LYS A 1 186 ? 24.753 0.851 -38.751 1.00 97.44 186 LYS A N 1
ATOM 1508 C CA . LYS A 1 186 ? 24.600 -0.571 -38.430 1.00 97.44 186 LYS A CA 1
ATOM 1509 C C . LYS A 1 186 ? 25.314 -0.929 -37.125 1.00 97.44 186 LYS A C 1
ATOM 1511 O O . LYS A 1 186 ? 24.679 -1.480 -36.233 1.00 97.44 186 LYS A O 1
ATOM 1516 N N . SER A 1 187 ? 26.582 -0.551 -36.974 1.00 96.88 187 SER A N 1
ATOM 1517 C CA . SER A 1 187 ? 27.342 -0.777 -35.740 1.00 96.88 187 SER A CA 1
ATOM 1518 C C . SER A 1 187 ? 26.706 -0.078 -34.537 1.00 96.88 187 SER A C 1
ATOM 1520 O O . SER A 1 187 ? 26.621 -0.660 -33.461 1.00 96.88 187 SER A O 1
ATOM 1522 N N . LYS A 1 188 ? 26.169 1.137 -34.706 1.00 97.81 188 LYS A N 1
ATOM 1523 C CA . LYS A 1 188 ? 25.392 1.811 -33.659 1.00 97.81 188 LYS A CA 1
ATOM 1524 C C . LYS A 1 188 ? 24.158 1.001 -33.263 1.00 97.81 188 LYS A C 1
ATOM 1526 O O . LYS A 1 188 ? 23.891 0.882 -32.072 1.00 97.81 188 LYS A O 1
ATOM 1531 N N . LEU A 1 189 ? 23.404 0.471 -34.229 1.00 97.06 189 LEU A N 1
ATOM 1532 C CA . LEU A 1 189 ? 22.231 -0.357 -33.946 1.00 97.06 189 LEU A CA 1
ATOM 1533 C C . LEU A 1 189 ? 22.623 -1.610 -33.147 1.00 97.06 189 LEU A C 1
ATOM 1535 O O . LEU A 1 189 ? 22.014 -1.871 -32.112 1.00 97.06 189 LEU A O 1
ATOM 1539 N N . GLU A 1 190 ? 23.671 -2.318 -33.571 1.00 96.88 190 GLU A N 1
ATOM 1540 C CA . GLU A 1 190 ? 24.210 -3.495 -32.873 1.00 96.88 190 GLU A CA 1
ATOM 1541 C C . GLU A 1 190 ? 24.601 -3.150 -31.424 1.00 96.88 190 GLU A C 1
ATOM 1543 O O . GLU A 1 190 ? 24.062 -3.742 -30.485 1.00 96.88 190 GLU A O 1
ATOM 1548 N N . LEU A 1 191 ? 25.396 -2.091 -31.214 1.00 98.00 191 LEU A N 1
ATOM 1549 C CA . LEU A 1 191 ? 25.744 -1.626 -29.866 1.00 98.00 191 LEU A CA 1
ATOM 1550 C C . LEU A 1 191 ? 24.507 -1.248 -29.039 1.00 98.00 191 LEU A C 1
ATOM 1552 O O . LEU A 1 191 ? 24.451 -1.546 -27.850 1.00 98.00 191 LEU A O 1
ATOM 1556 N N . THR A 1 192 ? 23.493 -0.600 -29.625 1.00 97.06 192 THR A N 1
ATOM 1557 C CA . THR A 1 192 ? 22.269 -0.266 -28.873 1.00 97.06 192 THR A CA 1
ATOM 1558 C C . THR A 1 192 ? 21.487 -1.505 -28.455 1.00 97.06 192 THR A C 1
ATOM 1560 O O . THR A 1 192 ? 20.913 -1.514 -27.368 1.00 97.06 192 THR A O 1
ATOM 1563 N N . THR A 1 193 ? 21.477 -2.560 -29.274 1.00 96.56 193 THR A N 1
ATOM 1564 C CA . THR A 1 193 ? 20.842 -3.827 -28.893 1.00 96.56 193 THR A CA 1
ATOM 1565 C C . THR A 1 193 ? 21.601 -4.527 -27.770 1.00 96.56 193 THR A C 1
ATOM 1567 O O . THR A 1 193 ? 20.961 -5.000 -26.835 1.00 96.56 193 THR A O 1
ATOM 1570 N N . GLU A 1 194 ? 22.937 -4.504 -27.790 1.00 97.69 194 GLU A N 1
ATOM 1571 C CA . GLU A 1 194 ? 23.775 -5.035 -26.706 1.00 97.69 194 GLU A CA 1
ATOM 1572 C C . GLU A 1 194 ? 23.597 -4.242 -25.404 1.00 97.69 194 GLU A C 1
ATOM 1574 O O . GLU A 1 194 ? 23.412 -4.830 -24.342 1.00 97.69 194 GLU A O 1
ATOM 1579 N N . VAL A 1 195 ? 23.562 -2.906 -25.476 1.00 97.38 195 VAL A N 1
ATOM 1580 C CA . VAL A 1 195 ? 23.292 -2.042 -24.313 1.00 97.38 195 VAL A CA 1
ATOM 1581 C C . VAL A 1 195 ? 21.917 -2.335 -23.721 1.00 97.38 195 VAL A C 1
ATOM 1583 O O . VAL A 1 195 ? 21.789 -2.442 -22.504 1.00 97.38 195 VAL A O 1
ATOM 1586 N N . ASN A 1 196 ? 20.891 -2.489 -24.559 1.00 97.12 196 ASN A N 1
ATOM 1587 C CA . ASN A 1 196 ? 19.552 -2.833 -24.086 1.00 97.12 196 ASN A CA 1
ATOM 1588 C C . ASN A 1 196 ? 19.509 -4.243 -23.472 1.00 97.12 196 ASN A C 1
ATOM 1590 O O . ASN A 1 196 ? 18.830 -4.438 -22.467 1.00 97.12 196 ASN A O 1
ATOM 1594 N N . ALA A 1 197 ? 20.249 -5.210 -24.023 1.00 97.75 197 ALA A N 1
ATOM 1595 C CA . ALA A 1 197 ? 20.372 -6.547 -23.443 1.00 97.75 197 ALA A CA 1
ATOM 1596 C C . ALA A 1 197 ? 21.040 -6.499 -22.059 1.00 97.75 197 ALA A C 1
ATOM 1598 O O . ALA A 1 197 ? 20.461 -6.986 -21.090 1.00 97.75 197 ALA A O 1
ATOM 1599 N N . ALA A 1 198 ? 22.179 -5.811 -21.934 1.00 97.06 198 ALA A N 1
ATOM 1600 C CA . ALA A 1 198 ? 22.856 -5.609 -20.653 1.00 97.06 198 ALA A CA 1
ATOM 1601 C C . ALA A 1 198 ? 21.976 -4.845 -19.645 1.00 97.06 198 ALA A C 1
ATOM 1603 O O . ALA A 1 198 ? 21.956 -5.159 -18.458 1.00 97.06 198 ALA A O 1
ATOM 1604 N N . MET A 1 199 ? 21.200 -3.858 -20.103 1.00 97.19 199 MET A N 1
ATOM 1605 C CA . MET A 1 199 ? 20.243 -3.135 -19.262 1.00 97.19 199 MET A CA 1
ATOM 1606 C C . MET A 1 199 ? 19.145 -4.063 -18.728 1.00 97.19 199 MET A C 1
ATOM 1608 O O . MET A 1 199 ? 18.805 -3.979 -17.548 1.00 97.19 199 MET A O 1
ATOM 1612 N N . ASN A 1 200 ? 18.632 -4.975 -19.557 1.00 97.00 200 ASN A N 1
ATOM 1613 C CA . ASN A 1 200 ? 17.661 -5.982 -19.132 1.00 97.00 200 ASN A CA 1
ATOM 1614 C C . ASN A 1 200 ? 18.261 -6.963 -18.113 1.00 97.00 200 ASN A C 1
ATOM 1616 O O . ASN A 1 200 ? 17.603 -7.262 -17.119 1.00 97.00 200 ASN A O 1
ATOM 1620 N N . GLU A 1 201 ? 19.508 -7.407 -18.300 1.00 97.69 201 GLU A N 1
ATOM 1621 C CA . GLU A 1 201 ? 20.217 -8.243 -17.317 1.00 97.69 201 GLU A CA 1
ATOM 1622 C C . GLU A 1 201 ? 20.390 -7.520 -15.976 1.00 97.69 201 GLU A C 1
ATOM 1624 O O . GLU A 1 201 ? 20.111 -8.085 -14.920 1.00 97.69 201 GLU A O 1
ATOM 1629 N N . VAL A 1 202 ? 20.765 -6.236 -15.999 1.00 97.12 202 VAL A N 1
ATOM 1630 C CA . VAL A 1 202 ? 20.860 -5.415 -14.782 1.00 97.12 202 VAL A CA 1
ATOM 1631 C C . VAL A 1 202 ? 19.508 -5.309 -14.077 1.00 97.12 202 VAL A C 1
ATOM 1633 O O . VAL A 1 202 ? 19.460 -5.354 -12.848 1.00 97.12 2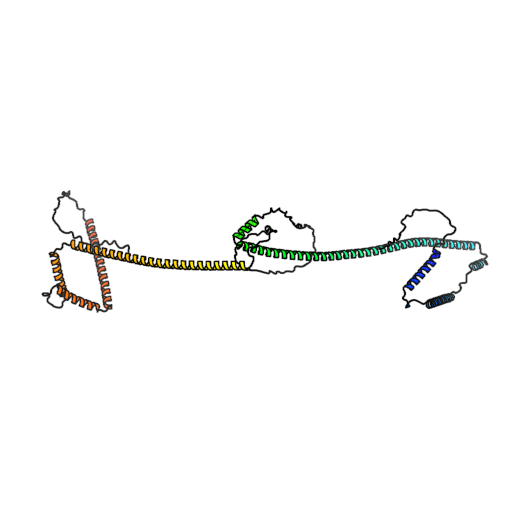02 VAL A O 1
ATOM 1636 N N . PHE A 1 203 ? 18.405 -5.161 -14.814 1.00 96.69 203 PHE A N 1
ATOM 1637 C CA . PHE A 1 203 ? 17.074 -5.147 -14.206 1.00 96.69 203 PHE A CA 1
ATOM 1638 C C . PHE A 1 203 ? 16.679 -6.499 -13.617 1.00 96.69 203 PHE A C 1
ATOM 1640 O O . PHE A 1 203 ? 16.125 -6.514 -12.519 1.00 96.69 203 PHE A O 1
ATOM 1647 N N . ALA A 1 204 ? 16.998 -7.607 -14.290 1.00 97.19 204 ALA A N 1
ATOM 1648 C CA . ALA A 1 204 ? 16.766 -8.948 -13.763 1.00 97.19 204 ALA A CA 1
ATOM 1649 C C . ALA A 1 204 ? 17.524 -9.153 -12.442 1.00 97.19 204 ALA A C 1
ATOM 1651 O O . ALA A 1 204 ? 16.905 -9.440 -11.423 1.00 97.19 204 ALA A O 1
ATOM 1652 N N . ILE A 1 205 ? 18.828 -8.850 -12.417 1.00 97.62 205 ILE A N 1
ATOM 1653 C CA . ILE A 1 205 ? 19.656 -8.956 -11.206 1.00 97.62 205 ILE A CA 1
ATOM 1654 C C . ILE A 1 205 ? 19.128 -8.047 -10.089 1.00 97.62 205 ILE A C 1
ATOM 1656 O O . ILE A 1 205 ? 19.062 -8.462 -8.939 1.00 97.62 205 ILE A O 1
ATOM 1660 N N . LYS A 1 206 ? 18.715 -6.810 -10.394 1.00 96.31 206 LYS A N 1
ATOM 1661 C CA . LYS A 1 206 ? 18.120 -5.912 -9.386 1.00 96.31 206 LYS A CA 1
ATOM 1662 C C . LYS A 1 206 ? 16.812 -6.455 -8.816 1.00 96.31 206 LYS A C 1
ATOM 1664 O O . LYS A 1 206 ? 16.584 -6.323 -7.618 1.00 96.31 206 LYS A O 1
ATOM 1669 N N . SER A 1 207 ? 15.965 -7.042 -9.660 1.00 96.62 207 SER A N 1
ATOM 1670 C CA . SER A 1 207 ? 14.731 -7.696 -9.220 1.00 96.62 207 SER A CA 1
ATOM 1671 C C . SER A 1 207 ? 15.036 -8.895 -8.319 1.00 96.62 207 SER A C 1
ATOM 1673 O O . SER A 1 207 ? 14.400 -9.053 -7.279 1.00 96.62 207 SER A O 1
ATOM 1675 N N . ASP A 1 208 ? 16.039 -9.701 -8.672 1.00 97.31 208 ASP A N 1
ATOM 1676 C CA . ASP A 1 208 ? 16.473 -10.851 -7.874 1.00 97.31 208 ASP A CA 1
ATOM 1677 C C . ASP A 1 208 ? 17.080 -10.424 -6.531 1.00 97.31 208 ASP A C 1
ATOM 1679 O O . ASP A 1 208 ? 16.808 -11.053 -5.507 1.00 97.31 208 ASP A O 1
ATOM 1683 N N . ILE A 1 209 ? 17.847 -9.326 -6.506 1.00 95.75 209 ILE A N 1
ATOM 1684 C CA . ILE A 1 209 ? 18.357 -8.715 -5.269 1.00 95.75 209 ILE A CA 1
ATOM 1685 C C . ILE A 1 209 ? 17.190 -8.271 -4.387 1.00 95.75 209 ILE A C 1
ATOM 1687 O O . ILE A 1 209 ? 17.156 -8.653 -3.225 1.00 95.75 209 ILE A O 1
ATOM 1691 N N . ALA A 1 210 ? 16.209 -7.541 -4.925 1.00 94.56 210 ALA A N 1
ATOM 1692 C CA . ALA A 1 210 ? 15.053 -7.087 -4.148 1.00 94.56 210 ALA A CA 1
ATOM 1693 C C . ALA A 1 210 ? 14.241 -8.262 -3.574 1.00 94.56 210 ALA A C 1
ATOM 1695 O O . ALA A 1 210 ? 13.890 -8.262 -2.396 1.00 94.56 210 ALA A O 1
ATOM 1696 N N . ASN A 1 211 ? 14.008 -9.309 -4.373 1.00 96.19 211 ASN A N 1
ATOM 1697 C CA . ASN A 1 211 ? 13.351 -10.524 -3.891 1.00 96.19 211 ASN A CA 1
ATOM 1698 C C . ASN A 1 211 ? 14.171 -11.206 -2.780 1.00 96.19 211 ASN A C 1
ATOM 1700 O O . ASN A 1 211 ? 13.624 -11.622 -1.760 1.00 96.19 211 ASN A O 1
ATOM 1704 N N . SER A 1 212 ? 15.494 -11.279 -2.945 1.00 94.69 212 SER A N 1
ATOM 1705 C CA . SER A 1 212 ? 16.401 -11.838 -1.936 1.00 94.69 212 SER A CA 1
ATOM 1706 C C . SER A 1 212 ? 16.417 -11.004 -0.651 1.00 94.69 212 SER A C 1
ATOM 1708 O O . SER A 1 212 ? 16.409 -11.571 0.438 1.00 94.69 212 SER A O 1
ATOM 1710 N N . GLU A 1 213 ? 16.377 -9.675 -0.754 1.00 91.81 213 GLU A N 1
ATOM 1711 C CA . GLU A 1 213 ? 16.252 -8.757 0.383 1.00 91.81 213 GLU A CA 1
ATOM 1712 C C . GLU A 1 213 ? 14.930 -8.969 1.130 1.00 91.81 213 GLU A C 1
ATOM 1714 O O . GLU A 1 213 ? 14.923 -9.047 2.358 1.00 91.81 213 GLU A O 1
ATOM 1719 N N . ASP A 1 214 ? 13.814 -9.132 0.418 1.00 90.75 214 ASP A N 1
ATOM 1720 C CA . ASP A 1 214 ? 12.511 -9.404 1.030 1.00 90.75 214 ASP A CA 1
ATOM 1721 C C . ASP A 1 214 ? 12.450 -10.785 1.699 1.00 90.75 214 ASP A C 1
ATOM 1723 O O . ASP A 1 214 ? 11.808 -10.955 2.741 1.00 90.75 214 ASP A O 1
ATOM 1727 N N . ILE A 1 215 ? 13.102 -11.796 1.117 1.00 93.25 215 ILE A N 1
ATOM 1728 C CA . ILE A 1 215 ? 13.275 -13.112 1.750 1.00 93.25 215 ILE A CA 1
ATOM 1729 C C . ILE A 1 215 ? 14.139 -12.975 3.012 1.00 93.25 215 ILE A C 1
ATOM 1731 O O . ILE A 1 215 ? 13.772 -13.491 4.066 1.00 93.25 215 ILE A O 1
ATOM 1735 N N . LEU A 1 216 ? 15.239 -12.226 2.943 1.00 90.12 216 LEU A N 1
ATOM 1736 C CA . LEU A 1 216 ? 16.132 -11.999 4.076 1.00 90.12 216 LEU A CA 1
ATOM 1737 C C . LEU A 1 216 ? 15.425 -11.264 5.220 1.00 90.12 216 LEU A C 1
ATOM 1739 O O . LEU A 1 216 ? 15.533 -11.681 6.369 1.00 90.12 216 LEU A O 1
ATOM 1743 N N . ARG A 1 217 ? 14.633 -10.225 4.929 1.00 89.56 217 ARG A N 1
ATOM 1744 C CA . ARG A 1 217 ? 13.807 -9.536 5.938 1.00 89.56 217 ARG A CA 1
ATOM 1745 C C . ARG A 1 217 ? 12.850 -10.496 6.640 1.00 89.56 217 ARG A C 1
ATOM 1747 O O . ARG A 1 217 ? 12.733 -10.442 7.865 1.00 89.56 217 ARG A O 1
ATOM 1754 N N . ARG A 1 218 ? 12.205 -11.400 5.891 1.00 90.75 218 ARG A N 1
ATOM 1755 C CA . ARG A 1 218 ? 11.348 -12.454 6.459 1.00 90.75 218 ARG A CA 1
ATOM 1756 C C . ARG A 1 218 ? 12.143 -13.387 7.371 1.00 90.75 218 ARG A C 1
ATOM 1758 O O . ARG A 1 218 ? 11.741 -13.577 8.514 1.00 90.75 218 ARG A O 1
ATOM 1765 N N . TYR A 1 219 ? 13.299 -13.885 6.941 1.00 89.62 219 TYR A N 1
ATOM 1766 C CA . TYR A 1 219 ? 14.137 -14.748 7.783 1.00 89.62 219 TYR A CA 1
ATOM 1767 C C . TYR A 1 219 ? 14.669 -14.048 9.034 1.00 89.62 219 TYR A C 1
ATOM 1769 O O . TYR A 1 219 ? 14.647 -14.644 10.104 1.00 89.62 219 TYR A O 1
ATOM 1777 N N . LEU A 1 220 ? 15.035 -12.769 8.957 1.00 87.50 220 LEU A N 1
ATOM 1778 C CA . LEU A 1 220 ? 15.412 -11.983 10.137 1.00 87.50 220 LEU A CA 1
ATOM 1779 C C . LEU A 1 220 ? 14.234 -11.777 11.095 1.00 87.50 220 LEU A C 1
ATOM 1781 O O . LEU A 1 220 ? 14.423 -11.718 12.309 1.00 87.50 220 LEU A O 1
ATOM 1785 N N . SER A 1 221 ? 13.010 -11.644 10.575 1.00 87.62 221 SER A N 1
ATOM 1786 C CA . SER A 1 221 ? 11.813 -11.598 11.422 1.00 87.62 221 SER A CA 1
ATOM 1787 C C . SER A 1 221 ? 11.579 -12.934 12.132 1.00 87.62 221 SER A C 1
ATOM 1789 O O . SER A 1 221 ? 11.288 -12.940 13.327 1.00 87.62 221 SER A O 1
ATOM 1791 N N . TYR A 1 222 ? 11.803 -14.056 11.439 1.00 89.12 222 TYR A N 1
ATOM 1792 C CA . TYR A 1 222 ? 11.727 -15.390 12.031 1.00 89.12 222 TYR A CA 1
ATOM 1793 C C . TYR A 1 222 ? 12.829 -15.610 13.065 1.00 89.12 222 TYR A C 1
ATOM 1795 O O . TYR A 1 222 ? 12.529 -16.105 14.142 1.00 89.12 222 TYR A O 1
ATOM 1803 N N . GLU A 1 223 ? 14.066 -15.173 12.810 1.00 86.06 223 GLU A N 1
ATOM 1804 C CA . GLU A 1 223 ? 15.153 -15.233 13.796 1.00 86.06 223 GLU A CA 1
ATOM 1805 C C . GLU A 1 223 ? 14.756 -14.502 15.085 1.00 86.06 223 GLU A C 1
ATOM 1807 O O . GLU A 1 223 ? 14.849 -15.069 16.169 1.00 86.06 223 GLU A O 1
ATOM 1812 N N . LYS A 1 224 ? 14.245 -13.268 14.989 1.00 86.38 224 LYS A N 1
ATOM 1813 C CA . LYS A 1 224 ? 13.797 -12.503 16.170 1.00 86.38 224 LYS A CA 1
ATOM 1814 C C . LYS A 1 224 ? 12.667 -13.195 16.916 1.00 86.38 224 LYS A C 1
ATOM 1816 O O . LYS A 1 224 ? 12.681 -13.240 18.143 1.00 86.38 224 LYS A O 1
ATOM 1821 N N . PHE A 1 225 ? 11.696 -13.724 16.180 1.00 88.31 225 PHE A N 1
ATOM 1822 C CA . PHE A 1 225 ? 10.588 -14.469 16.758 1.00 88.31 225 PHE A CA 1
ATOM 1823 C C . PHE A 1 225 ? 11.084 -15.717 17.500 1.00 88.31 225 PHE A C 1
ATOM 1825 O O . PHE A 1 225 ? 10.766 -15.897 18.675 1.00 88.31 225 PHE A O 1
ATOM 1832 N N . LEU A 1 226 ? 11.942 -16.523 16.870 1.00 87.75 226 LEU A N 1
ATOM 1833 C CA . LEU A 1 226 ? 12.544 -17.705 17.488 1.00 87.75 226 LEU A CA 1
ATOM 1834 C C . LEU A 1 226 ? 13.376 -17.331 18.719 1.00 87.75 226 LEU A C 1
ATOM 1836 O O . LEU A 1 226 ? 13.262 -17.995 19.747 1.00 87.75 226 LEU A O 1
ATOM 1840 N N . MET A 1 227 ? 14.137 -16.233 18.666 1.00 84.62 227 MET A N 1
ATOM 1841 C CA . MET A 1 227 ? 14.850 -15.702 19.830 1.00 84.62 227 MET A CA 1
ATOM 1842 C C . MET A 1 227 ? 13.891 -15.350 20.970 1.00 84.62 227 MET A C 1
ATOM 1844 O O . MET A 1 227 ? 14.217 -15.645 22.110 1.00 84.62 227 MET A O 1
ATOM 1848 N N . SER A 1 228 ? 12.717 -14.772 20.686 1.00 86.50 228 SER A N 1
ATOM 1849 C CA . SER A 1 228 ? 11.743 -14.373 21.716 1.00 86.50 228 SER A CA 1
ATOM 1850 C C . SER A 1 228 ? 11.049 -15.547 22.417 1.00 86.50 228 SER A C 1
ATOM 1852 O O . SER A 1 228 ? 10.723 -15.438 23.596 1.00 86.50 228 SER A O 1
ATOM 1854 N N . ILE A 1 229 ? 10.853 -16.666 21.710 1.00 86.38 229 ILE A N 1
ATOM 1855 C CA . ILE A 1 229 ? 10.209 -17.880 22.245 1.00 86.38 229 ILE A CA 1
ATOM 1856 C C . ILE A 1 229 ? 11.230 -18.824 22.888 1.00 86.38 229 ILE A C 1
ATOM 1858 O O . ILE A 1 229 ? 10.880 -19.614 23.764 1.00 86.38 229 ILE A O 1
ATOM 1862 N N . SER A 1 230 ? 12.500 -18.740 22.486 1.00 86.75 230 SER A N 1
ATOM 1863 C CA . SER A 1 230 ? 13.573 -19.535 23.090 1.00 86.75 230 SER A CA 1
ATOM 1864 C C . SER A 1 230 ? 13.647 -19.291 24.605 1.00 86.75 230 SER A C 1
ATOM 1866 O O . SER A 1 230 ? 13.440 -18.158 25.040 1.00 86.75 230 SER A O 1
ATOM 1868 N N . PRO A 1 231 ? 13.986 -20.293 25.433 1.00 87.69 231 PRO A N 1
ATOM 1869 C CA . PRO A 1 231 ? 14.077 -20.118 26.883 1.00 87.69 231 PRO A CA 1
ATOM 1870 C C . PRO A 1 231 ? 15.030 -18.987 27.300 1.00 87.69 231 PRO A C 1
ATOM 1872 O O . PRO A 1 231 ? 16.104 -18.830 26.713 1.00 87.69 231 PRO A O 1
ATOM 1875 N N . GLN A 1 232 ? 14.681 -18.241 28.357 1.00 82.94 232 GLN A N 1
ATOM 1876 C CA . GLN A 1 232 ? 15.473 -17.098 28.852 1.00 82.94 232 GLN A CA 1
ATOM 1877 C C . GLN A 1 232 ? 16.931 -17.475 29.155 1.00 82.94 232 GLN A C 1
ATOM 1879 O O . GLN A 1 232 ? 17.845 -16.761 28.754 1.00 82.94 232 GLN A O 1
ATOM 1884 N N . GLU A 1 233 ? 17.169 -18.651 29.744 1.00 84.94 233 GLU A N 1
ATOM 1885 C CA . GLU A 1 233 ? 18.525 -19.151 30.020 1.00 84.94 233 GLU A CA 1
ATOM 1886 C C . GLU A 1 233 ? 19.376 -19.324 28.752 1.00 84.94 233 GLU A C 1
ATOM 1888 O O . GLU A 1 233 ? 20.603 -19.200 28.787 1.00 84.94 233 GLU A O 1
ATOM 1893 N N . TRP A 1 234 ? 18.744 -19.653 27.623 1.00 86.56 234 TRP A N 1
ATOM 1894 C CA . TRP A 1 234 ? 19.424 -19.779 26.339 1.00 86.56 234 TRP A CA 1
ATOM 1895 C C . TRP A 1 234 ? 19.607 -18.409 25.675 1.00 86.56 234 TRP A C 1
ATOM 1897 O O . TRP A 1 234 ? 20.698 -18.129 25.175 1.00 86.56 234 TRP A O 1
ATOM 1907 N N . GLN A 1 235 ? 18.608 -17.521 25.750 1.00 83.06 235 GLN A N 1
ATOM 1908 C CA . GLN A 1 235 ? 18.718 -16.136 25.271 1.00 83.06 235 GLN A CA 1
ATOM 1909 C C . GLN A 1 235 ? 19.882 -15.394 25.948 1.00 83.06 235 GLN A C 1
ATOM 1911 O O . GLN A 1 235 ? 20.702 -14.777 25.268 1.00 83.06 235 GLN A O 1
ATOM 1916 N N . GLU A 1 236 ? 20.004 -15.498 27.272 1.00 83.31 236 GLU A N 1
ATOM 1917 C CA . GLU A 1 236 ? 21.078 -14.874 28.052 1.00 83.31 236 GLU A CA 1
ATOM 1918 C C . GLU A 1 236 ? 22.457 -15.411 27.652 1.00 83.31 236 GLU A C 1
ATOM 1920 O O . GLU A 1 236 ? 23.379 -14.633 27.395 1.00 83.31 236 GLU A O 1
ATOM 1925 N N . LYS A 1 237 ? 22.593 -16.733 27.478 1.00 83.62 237 LYS A N 1
ATOM 1926 C CA . LYS A 1 237 ? 23.828 -17.354 26.969 1.00 83.62 237 LYS A CA 1
ATOM 1927 C C . LYS A 1 237 ? 24.189 -16.851 25.570 1.00 83.62 237 LYS A C 1
ATOM 1929 O O . LYS A 1 237 ? 25.369 -16.626 25.293 1.00 83.62 237 LYS A O 1
ATOM 1934 N N . GLN A 1 238 ? 23.209 -16.651 24.689 1.00 77.62 238 GLN A N 1
ATOM 1935 C CA . GLN A 1 238 ? 23.443 -16.114 23.346 1.00 77.62 238 GLN A CA 1
ATOM 1936 C C . GLN A 1 238 ? 23.815 -14.628 23.365 1.00 77.62 238 GLN A C 1
ATOM 1938 O O . GLN A 1 238 ? 24.741 -14.221 22.660 1.00 77.62 238 GLN A O 1
ATOM 1943 N N . LEU A 1 239 ? 23.170 -13.817 24.206 1.00 75.81 239 LEU A N 1
ATOM 1944 C CA . LEU A 1 239 ? 23.532 -12.412 24.411 1.00 75.81 239 LEU A CA 1
ATOM 1945 C C . LEU A 1 239 ? 24.942 -12.275 24.990 1.00 75.81 239 LEU A C 1
ATOM 1947 O O . LEU A 1 239 ? 25.716 -11.438 24.526 1.00 75.81 239 LEU A O 1
ATOM 1951 N N . GLU A 1 240 ? 25.326 -13.140 25.929 1.00 78.25 240 GLU A N 1
ATOM 1952 C CA . GLU A 1 240 ? 26.693 -13.205 26.439 1.00 78.25 240 GLU A CA 1
ATOM 1953 C C . GLU A 1 240 ? 27.698 -13.629 25.362 1.00 78.25 240 GLU A C 1
ATOM 1955 O O . GLU A 1 240 ? 28.767 -13.025 25.254 1.00 78.25 240 GLU A O 1
ATOM 1960 N N . LYS A 1 241 ? 27.381 -14.642 24.541 1.00 74.81 241 LYS A N 1
ATOM 1961 C CA . LYS A 1 241 ? 28.225 -15.064 23.409 1.00 74.81 241 LYS A CA 1
ATOM 1962 C C . LYS A 1 241 ? 28.393 -13.932 22.384 1.00 74.81 241 LYS A C 1
ATOM 1964 O O . LYS A 1 241 ? 29.517 -13.672 21.957 1.00 74.81 241 LYS A O 1
ATOM 1969 N N . ARG A 1 242 ? 27.312 -13.232 22.014 1.00 70.31 242 ARG A N 1
ATOM 1970 C CA . ARG A 1 242 ? 27.324 -12.085 21.082 1.00 70.31 242 ARG A CA 1
ATOM 1971 C C . ARG A 1 242 ? 28.047 -10.869 21.681 1.00 70.31 242 ARG A C 1
ATOM 1973 O O . ARG A 1 242 ? 28.803 -10.202 20.981 1.00 70.31 242 ARG A O 1
ATOM 1980 N N . GLY A 1 243 ? 27.888 -10.618 22.981 1.00 61.94 243 GLY A N 1
ATOM 1981 C CA . GLY A 1 243 ? 28.579 -9.554 23.716 1.00 61.94 243 GLY A CA 1
ATOM 1982 C C . GLY A 1 243 ? 30.086 -9.790 23.867 1.00 61.94 243 GLY A C 1
ATOM 1983 O O . GLY A 1 243 ? 30.864 -8.844 23.758 1.00 61.94 243 GLY A O 1
ATOM 1984 N N . LYS A 1 244 ? 30.510 -11.049 24.043 1.00 57.81 244 LYS A N 1
ATOM 1985 C CA . LYS A 1 244 ? 31.928 -11.458 24.118 1.00 57.81 244 LYS A CA 1
ATOM 1986 C C . LYS A 1 244 ? 32.620 -11.481 22.741 1.00 57.81 244 LYS A C 1
ATOM 1988 O O . LYS A 1 244 ? 33.840 -11.369 22.682 1.00 57.81 244 LYS A O 1
ATOM 1993 N N . LYS A 1 245 ? 31.863 -11.585 21.639 1.00 53.12 245 LYS A N 1
ATOM 1994 C CA . LYS A 1 245 ? 32.348 -11.637 20.243 1.00 53.12 245 LYS A CA 1
ATOM 1995 C C . LYS A 1 245 ? 32.184 -10.311 19.472 1.00 53.12 245 LYS A C 1
ATOM 1997 O O . LYS A 1 245 ? 31.910 -10.347 18.279 1.00 53.12 245 LYS A O 1
ATOM 2002 N N . LYS A 1 246 ? 32.343 -9.134 20.089 1.00 41.75 246 LYS A N 1
ATOM 2003 C CA . LYS A 1 246 ? 32.504 -7.878 19.323 1.00 41.75 246 LYS A CA 1
ATOM 2004 C C . LYS A 1 246 ? 33.978 -7.696 18.917 1.00 41.75 246 LYS A C 1
ATOM 2006 O O . LYS A 1 246 ? 34.741 -7.189 19.736 1.00 41.75 246 LYS A O 1
ATOM 2011 N N . PRO A 1 247 ? 34.418 -8.057 17.695 1.00 43.56 247 PRO A N 1
ATOM 2012 C CA . PRO A 1 247 ? 35.660 -7.520 17.162 1.00 43.56 247 PRO A CA 1
ATOM 2013 C C . PRO A 1 247 ? 35.461 -6.034 16.837 1.00 43.56 247 PRO A C 1
ATOM 2015 O O . PRO A 1 247 ? 34.384 -5.608 16.413 1.00 43.56 247 PRO A O 1
ATOM 2018 N N . GLU A 1 248 ? 36.505 -5.235 17.047 1.00 42.59 248 GLU A N 1
ATOM 2019 C CA . GLU A 1 248 ? 36.575 -3.842 16.610 1.00 42.59 248 GLU A CA 1
ATOM 2020 C C . GLU A 1 248 ? 36.212 -3.744 15.117 1.00 42.59 248 GLU A C 1
ATOM 2022 O O . GLU A 1 248 ? 36.984 -4.152 14.246 1.00 42.59 248 GLU A O 1
ATOM 2027 N N . LYS A 1 249 ? 35.029 -3.198 14.796 1.00 42.00 249 LYS A N 1
ATOM 2028 C CA . LYS A 1 249 ? 34.650 -2.871 13.415 1.00 42.00 249 LYS A CA 1
ATOM 2029 C C . LYS A 1 249 ? 35.608 -1.780 12.908 1.00 42.00 249 LYS A C 1
ATOM 2031 O O . LYS A 1 249 ? 35.384 -0.587 13.123 1.00 42.00 249 LYS A O 1
ATOM 2036 N N . LYS A 1 250 ? 36.679 -2.178 12.208 1.00 38.50 250 LYS A N 1
ATOM 2037 C CA . LYS A 1 250 ? 37.421 -1.291 11.301 1.00 38.50 250 LYS A CA 1
ATOM 2038 C C . LYS A 1 250 ? 36.415 -0.711 10.313 1.00 38.50 250 LYS A C 1
ATOM 2040 O O . LYS A 1 250 ? 35.813 -1.436 9.527 1.00 38.50 250 LYS A O 1
ATOM 2045 N N . ARG A 1 251 ? 36.236 0.608 10.378 1.00 41.12 251 ARG A N 1
ATOM 2046 C CA . ARG A 1 251 ? 35.465 1.401 9.417 1.00 41.12 251 ARG A CA 1
ATOM 2047 C C . ARG A 1 251 ? 36.103 1.231 8.039 1.00 41.12 251 ARG A C 1
ATOM 2049 O O . ARG A 1 251 ? 37.032 1.958 7.701 1.00 41.12 251 ARG A O 1
ATOM 2056 N N . MET A 1 252 ? 35.624 0.271 7.256 1.00 33.53 252 MET A N 1
ATOM 2057 C CA . MET A 1 252 ? 35.915 0.235 5.830 1.00 33.53 252 MET A CA 1
ATOM 2058 C C . MET A 1 252 ? 35.130 1.369 5.177 1.00 33.53 252 MET A C 1
ATOM 2060 O O . MET A 1 252 ? 33.913 1.493 5.300 1.00 33.53 252 MET A O 1
ATOM 2064 N N . SER A 1 253 ? 35.900 2.268 4.583 1.00 37.66 253 SER A N 1
ATOM 2065 C CA . SER A 1 253 ? 35.500 3.473 3.875 1.00 37.66 253 SER A CA 1
ATOM 2066 C C . SER A 1 253 ? 34.341 3.235 2.909 1.00 37.66 253 SER A C 1
ATOM 2068 O O . SER A 1 253 ? 34.441 2.407 2.005 1.00 37.66 253 SER A O 1
ATOM 2070 N N . LYS A 1 254 ? 33.290 4.049 3.052 1.00 39.12 254 LYS A N 1
ATOM 2071 C CA . LYS A 1 254 ? 32.270 4.283 2.027 1.00 39.12 254 LYS A CA 1
ATOM 2072 C C . LYS A 1 254 ? 32.968 4.797 0.763 1.00 39.12 254 LYS A C 1
ATOM 2074 O O . LYS A 1 254 ? 33.276 5.983 0.670 1.00 39.12 254 LYS A O 1
ATOM 2079 N N . ILE A 1 255 ? 33.237 3.917 -0.198 1.00 36.62 255 ILE A N 1
ATOM 2080 C CA . ILE A 1 255 ? 33.505 4.332 -1.576 1.00 36.62 255 ILE A CA 1
ATOM 2081 C C . ILE A 1 255 ? 32.139 4.662 -2.169 1.00 36.62 255 ILE A C 1
ATOM 2083 O O . ILE A 1 255 ? 31.368 3.793 -2.566 1.00 36.62 255 ILE A O 1
ATOM 2087 N N . LEU A 1 256 ? 31.825 5.952 -2.137 1.00 35.03 256 LEU A N 1
ATOM 2088 C CA . LEU A 1 256 ? 30.687 6.557 -2.800 1.00 35.03 256 LEU A CA 1
ATOM 2089 C C . LEU A 1 256 ? 30.894 6.405 -4.319 1.00 35.03 256 LEU A C 1
ATOM 2091 O O . LEU A 1 256 ? 31.552 7.234 -4.945 1.00 35.03 256 LEU A O 1
ATOM 2095 N N . LEU A 1 257 ? 30.354 5.350 -4.933 1.00 33.56 257 LEU A N 1
ATOM 2096 C CA . LEU A 1 257 ? 30.144 5.318 -6.385 1.00 33.56 257 LEU A CA 1
ATOM 2097 C C . LEU A 1 257 ? 28.930 6.194 -6.724 1.00 33.56 257 LEU A C 1
ATOM 2099 O O . LEU A 1 257 ? 27.876 5.727 -7.143 1.00 33.56 257 LEU A O 1
ATOM 2103 N N . THR A 1 258 ? 29.085 7.501 -6.520 1.00 29.59 258 THR A N 1
ATOM 2104 C CA . THR A 1 258 ? 28.267 8.516 -7.183 1.00 29.59 258 THR A CA 1
ATOM 2105 C C . THR A 1 258 ? 28.582 8.450 -8.672 1.00 29.59 258 THR A C 1
ATOM 2107 O O . THR A 1 258 ? 29.629 8.926 -9.110 1.00 29.59 258 THR A O 1
ATOM 2110 N N . LEU A 1 259 ? 27.681 7.860 -9.460 1.00 31.81 259 LEU A N 1
ATOM 2111 C CA . LEU A 1 259 ? 27.641 8.139 -10.891 1.00 31.81 259 LEU A CA 1
ATOM 2112 C C . LEU A 1 259 ? 27.397 9.650 -11.065 1.00 31.81 259 LEU A C 1
ATOM 2114 O O . LEU A 1 259 ? 26.434 10.170 -10.493 1.00 31.81 259 LEU A O 1
ATOM 2118 N N . PRO A 1 260 ? 28.232 10.375 -11.829 1.00 32.12 260 PRO A N 1
ATOM 2119 C CA . PRO A 1 260 ? 28.006 11.787 -12.076 1.00 32.12 260 PRO A CA 1
ATOM 2120 C C . PRO A 1 260 ? 26.744 11.958 -12.927 1.00 32.12 260 PRO A C 1
ATOM 2122 O O . PRO A 1 260 ? 26.632 11.449 -14.044 1.00 32.12 260 PRO A O 1
ATOM 2125 N N . ASN A 1 261 ? 25.788 12.689 -12.360 1.00 32.16 261 ASN A N 1
ATOM 2126 C CA . ASN A 1 261 ? 24.637 13.246 -13.048 1.00 32.16 261 ASN A CA 1
ATOM 2127 C C . ASN A 1 261 ? 25.146 14.068 -14.244 1.00 32.16 261 ASN A C 1
ATOM 2129 O O . ASN A 1 261 ? 25.889 15.032 -14.063 1.00 32.16 261 ASN A O 1
ATOM 2133 N N . ARG A 1 262 ? 24.802 13.656 -15.470 1.00 37.84 262 ARG A N 1
ATOM 2134 C CA . ARG A 1 262 ? 25.155 14.393 -16.687 1.00 37.84 262 ARG A CA 1
ATOM 2135 C C . ARG A 1 262 ? 24.456 15.749 -16.669 1.00 37.84 262 ARG A C 1
ATOM 2137 O O . ARG A 1 262 ? 23.237 15.836 -16.811 1.00 37.84 262 ARG A O 1
ATOM 2144 N N . GLU A 1 263 ? 25.255 16.795 -16.528 1.00 31.83 263 GLU A N 1
ATOM 2145 C CA . GLU A 1 263 ? 24.861 18.173 -16.776 1.00 31.83 263 GLU A CA 1
ATOM 2146 C C . GLU A 1 263 ? 24.339 18.320 -18.214 1.00 31.83 263 GLU A C 1
ATOM 2148 O O . GLU A 1 263 ? 24.935 17.842 -19.183 1.00 31.83 263 GLU A O 1
ATOM 2153 N N . LYS A 1 264 ? 23.179 18.966 -18.341 1.00 36.66 264 LYS A N 1
ATOM 2154 C CA . LYS A 1 264 ? 22.602 19.392 -19.617 1.00 36.66 264 LYS A CA 1
ATOM 2155 C C . LYS A 1 264 ? 23.474 20.513 -20.200 1.00 36.66 264 LYS A C 1
ATOM 2157 O O . LYS A 1 264 ? 23.675 21.499 -19.493 1.00 36.66 264 LYS A O 1
ATOM 2162 N N . PRO A 1 265 ? 23.914 20.457 -21.469 1.00 37.22 265 PRO A N 1
ATOM 2163 C CA . PRO A 1 265 ? 24.419 21.645 -22.133 1.00 37.22 265 PRO A CA 1
ATOM 2164 C C . PRO A 1 265 ? 23.240 22.492 -22.629 1.00 37.22 265 PRO A C 1
ATOM 2166 O O . PRO A 1 265 ? 22.423 22.057 -23.442 1.00 37.22 265 PRO A O 1
ATOM 2169 N N . ASP A 1 266 ? 23.164 23.709 -22.100 1.00 34.81 266 ASP A N 1
ATOM 2170 C CA . ASP A 1 266 ? 22.346 24.809 -22.597 1.00 34.81 266 ASP A CA 1
ATOM 2171 C C . ASP A 1 266 ? 22.975 25.315 -23.905 1.00 34.81 266 ASP A C 1
ATOM 2173 O O . ASP A 1 266 ? 24.027 25.952 -23.891 1.00 34.81 266 ASP A O 1
ATOM 2177 N N . LEU A 1 267 ? 22.369 24.991 -25.051 1.00 38.56 267 LEU A N 1
ATOM 2178 C CA . LEU A 1 267 ? 22.737 25.572 -26.342 1.00 38.56 267 LEU A CA 1
ATOM 2179 C C . LEU A 1 267 ? 21.496 26.198 -26.983 1.00 38.56 267 LEU A C 1
ATOM 2181 O O . LEU A 1 267 ? 20.670 25.538 -27.614 1.00 38.56 267 LEU A O 1
ATOM 2185 N N . LYS A 1 268 ? 21.386 27.515 -26.812 1.00 36.81 268 LYS A N 1
ATOM 2186 C CA . LYS A 1 268 ? 20.514 28.385 -27.600 1.00 36.81 268 LYS A CA 1
ATOM 2187 C C . LYS A 1 268 ? 21.039 28.434 -29.035 1.00 36.81 268 LYS A C 1
ATOM 2189 O O . LYS A 1 268 ? 22.113 28.974 -29.272 1.00 36.81 268 LYS A O 1
ATOM 2194 N N . SER A 1 269 ? 20.263 27.946 -29.995 1.00 36.25 269 SER A N 1
ATOM 2195 C CA . SER A 1 269 ? 20.345 28.403 -31.383 1.00 36.25 269 SER A CA 1
ATOM 2196 C C . SER A 1 269 ? 19.024 28.150 -32.102 1.00 36.25 269 SER A C 1
ATOM 2198 O O . SER A 1 269 ? 18.409 27.093 -31.982 1.00 36.25 269 SER A O 1
ATOM 2200 N N . GLN A 1 270 ? 18.577 29.193 -32.786 1.00 35.38 270 GLN A N 1
ATOM 2201 C CA . GLN A 1 270 ? 17.328 29.334 -33.516 1.00 35.38 270 GLN A CA 1
ATOM 2202 C C . GLN A 1 270 ? 17.307 28.458 -34.775 1.00 35.38 270 GLN A C 1
ATOM 2204 O O . GLN A 1 270 ? 18.291 28.417 -35.505 1.00 35.38 270 GLN A O 1
ATOM 2209 N N . SER A 1 271 ? 16.145 27.876 -35.089 1.00 30.48 271 SER A N 1
ATOM 2210 C CA . SER A 1 271 ? 15.422 28.051 -36.371 1.00 30.48 271 SER A CA 1
ATOM 2211 C C . SER A 1 271 ? 14.625 26.790 -36.778 1.00 30.48 271 SER A C 1
ATOM 2213 O O . SER A 1 271 ? 15.053 25.679 -36.468 1.00 30.48 271 SER A O 1
ATOM 2215 N N . PRO A 1 272 ? 13.447 26.936 -37.425 1.00 47.22 272 PRO A N 1
ATOM 2216 C CA . PRO A 1 272 ? 12.344 25.980 -37.358 1.00 47.22 272 PRO A CA 1
ATOM 2217 C C . PRO A 1 272 ? 12.027 25.307 -38.702 1.00 47.22 272 PRO A C 1
ATOM 2219 O O . PRO A 1 272 ? 11.873 26.004 -39.692 1.00 47.22 272 PRO A O 1
ATOM 2222 N N . TYR A 1 273 ? 11.762 23.996 -38.724 1.00 34.12 273 TYR A N 1
ATOM 2223 C CA . TYR A 1 273 ? 10.907 23.382 -39.753 1.00 34.12 273 TYR A CA 1
ATOM 2224 C C . TYR A 1 273 ? 10.100 22.200 -39.186 1.00 34.12 273 TYR A C 1
ATOM 2226 O O . TYR A 1 273 ? 10.605 21.124 -38.890 1.00 34.12 273 TYR A O 1
ATOM 2234 N N . VAL A 1 274 ? 8.820 22.504 -38.973 1.00 32.84 274 VAL A N 1
ATOM 2235 C CA . VAL A 1 274 ? 7.586 21.715 -39.140 1.00 32.84 274 VAL A CA 1
ATOM 2236 C C . VAL A 1 274 ? 7.753 20.284 -39.697 1.00 32.84 274 VAL A C 1
ATOM 2238 O O . VAL A 1 274 ? 8.203 20.127 -40.823 1.00 32.84 274 VAL A O 1
ATOM 2241 N N . LEU A 1 275 ? 7.255 19.256 -38.988 1.00 33.66 275 LEU A N 1
ATOM 2242 C CA . LEU A 1 275 ? 5.985 18.568 -39.316 1.00 33.66 275 LEU A CA 1
ATOM 2243 C C . LEU A 1 275 ? 5.640 17.431 -38.330 1.00 33.66 275 LEU A C 1
ATOM 2245 O O . LEU A 1 275 ? 6.413 16.501 -38.157 1.00 33.66 275 LEU A O 1
ATOM 2249 N N . CYS A 1 276 ? 4.399 17.502 -37.823 1.00 27.92 276 CYS A N 1
ATOM 2250 C CA . CYS A 1 276 ? 3.476 16.410 -37.464 1.00 27.92 276 CYS A CA 1
ATOM 2251 C C . CYS A 1 276 ? 3.904 15.382 -36.386 1.00 27.92 276 CYS A C 1
ATOM 2253 O O . CYS A 1 276 ? 4.999 14.862 -36.377 1.00 27.92 276 CYS A O 1
ATOM 2255 N N . ARG A 1 277 ? 3.051 14.941 -35.457 1.00 32.09 277 ARG A N 1
ATOM 2256 C CA . ARG A 1 277 ? 1.589 14.832 -35.478 1.00 32.09 277 ARG A CA 1
ATOM 2257 C C . ARG A 1 277 ? 1.093 14.729 -34.032 1.00 32.09 277 ARG A C 1
ATOM 2259 O O . ARG A 1 277 ? 1.595 13.929 -33.250 1.00 32.09 277 ARG A O 1
ATOM 2266 N N . LYS A 1 278 ? 0.074 15.521 -33.707 1.00 31.36 278 LYS A N 1
ATOM 2267 C CA . LYS A 1 278 ? -0.824 15.289 -32.575 1.00 31.36 278 LYS A CA 1
ATOM 2268 C C . LYS A 1 278 ? -1.619 14.009 -32.866 1.00 31.36 278 LYS A C 1
ATOM 2270 O O . LYS A 1 278 ? -2.240 13.930 -33.924 1.00 31.36 278 LYS A O 1
ATOM 2275 N N . LEU A 1 279 ? -1.644 13.065 -31.932 1.00 33.66 279 LEU A N 1
ATOM 2276 C CA . LEU A 1 279 ? -2.778 12.166 -31.736 1.00 33.66 279 LEU A CA 1
ATOM 2277 C C . LEU A 1 279 ? -3.117 12.161 -30.245 1.00 33.66 279 LEU A C 1
ATOM 2279 O O . LEU A 1 279 ? -2.243 12.047 -29.390 1.00 33.66 279 LEU A O 1
ATOM 2283 N N . ASN A 1 280 ? -4.399 12.386 -29.985 1.00 30.73 280 ASN A N 1
ATOM 2284 C CA . ASN A 1 280 ? -5.029 12.457 -28.678 1.00 30.73 280 ASN A CA 1
ATOM 2285 C C . ASN A 1 280 ? -5.341 11.053 -28.139 1.00 30.73 280 ASN A C 1
ATOM 2287 O O . ASN A 1 280 ? -5.598 10.139 -28.920 1.00 30.73 280 ASN A O 1
ATOM 2291 N N . SER A 1 281 ? -5.427 10.950 -26.813 1.00 28.81 281 SER A N 1
ATOM 2292 C CA . SER A 1 281 ? -6.421 10.223 -25.990 1.00 28.81 281 SER A CA 1
ATOM 2293 C C . SER A 1 281 ? -5.704 9.744 -24.723 1.00 28.81 281 SER A C 1
ATOM 2295 O O . SER A 1 281 ? -4.747 8.986 -24.780 1.00 28.81 281 SER A O 1
ATOM 2297 N N . THR A 1 282 ? -5.917 10.371 -23.569 1.00 31.09 282 THR A N 1
ATOM 2298 C CA . THR A 1 282 ? -7.058 10.129 -22.673 1.00 31.09 282 THR A CA 1
ATOM 2299 C C . THR A 1 282 ? -7.357 8.639 -22.515 1.00 31.09 282 THR A C 1
ATOM 2301 O O . THR A 1 282 ? -8.237 8.096 -23.171 1.00 31.09 282 THR A O 1
ATOM 2304 N N . VAL A 1 283 ? -6.648 8.005 -21.585 1.00 30.50 283 VAL A N 1
ATOM 2305 C CA . VAL A 1 283 ? -7.154 6.850 -20.841 1.00 30.50 283 VAL A CA 1
ATOM 2306 C C . VAL A 1 283 ? -6.718 7.018 -19.392 1.00 30.50 283 VAL A C 1
ATOM 2308 O O . VAL A 1 283 ? -5.599 6.704 -19.000 1.00 30.50 283 VAL A O 1
ATOM 2311 N N . ASN A 1 284 ? -7.636 7.596 -18.619 1.00 32.81 284 ASN A N 1
ATOM 2312 C CA . ASN A 1 284 ? -7.729 7.388 -17.185 1.00 32.81 284 ASN A CA 1
ATOM 2313 C C . ASN A 1 284 ? -8.106 5.916 -16.965 1.00 32.81 284 ASN A C 1
ATOM 2315 O O . ASN A 1 284 ? -9.248 5.538 -17.207 1.00 32.81 284 ASN A O 1
ATOM 2319 N N . LEU A 1 285 ? -7.162 5.115 -16.482 1.00 33.28 285 LEU A N 1
ATOM 2320 C CA . LEU A 1 285 ? -7.425 3.960 -15.624 1.00 33.28 285 LEU A CA 1
ATOM 2321 C C . LEU A 1 285 ? -6.675 4.289 -14.319 1.00 33.28 285 LEU A C 1
ATOM 2323 O O . LEU A 1 285 ? -5.457 4.377 -14.327 1.00 33.28 285 LEU A O 1
ATOM 2327 N N . GLY A 1 286 ? -7.305 4.617 -13.193 1.00 29.55 286 GLY A N 1
ATOM 2328 C CA . GLY A 1 286 ? -8.564 4.068 -12.701 1.00 29.55 286 GLY A CA 1
ATOM 2329 C C . GLY A 1 286 ? -8.360 2.679 -12.091 1.00 29.55 286 GLY A C 1
ATOM 2330 O O . GLY A 1 286 ? -9.161 1.793 -12.346 1.00 29.55 286 GLY A O 1
ATOM 2331 N N . GLY A 1 287 ? -7.270 2.473 -11.342 1.00 27.61 287 GLY A N 1
ATOM 2332 C CA . GLY A 1 287 ? -7.011 1.266 -10.553 1.00 27.61 287 GLY A CA 1
ATOM 2333 C C . GLY A 1 287 ? -6.979 1.594 -9.064 1.00 27.61 287 GLY A C 1
ATOM 2334 O O . GLY A 1 287 ? -5.910 1.762 -8.487 1.00 27.61 287 GLY A O 1
ATOM 2335 N N . GLN A 1 288 ? -8.161 1.726 -8.460 1.00 28.84 288 GLN A N 1
ATOM 2336 C CA . GLN A 1 288 ? -8.334 1.619 -7.015 1.00 28.84 288 GLN A CA 1
ATOM 2337 C C . GLN A 1 288 ? -8.080 0.163 -6.615 1.00 28.84 288 GLN A C 1
ATOM 2339 O O . GLN A 1 288 ? -8.900 -0.705 -6.899 1.00 28.84 288 GLN A O 1
ATOM 2344 N N . TYR A 1 289 ? -6.975 -0.091 -5.922 1.00 29.81 289 TYR A N 1
ATOM 2345 C CA . TYR A 1 289 ? -6.887 -1.230 -5.016 1.00 29.81 289 TYR A CA 1
ATOM 2346 C C . TYR A 1 289 ? -7.195 -0.704 -3.622 1.00 29.81 289 TYR A C 1
ATOM 2348 O O . TYR A 1 289 ? -6.346 -0.148 -2.928 1.00 29.81 289 TYR A O 1
ATOM 2356 N N . LEU A 1 290 ? -8.467 -0.825 -3.260 1.00 30.98 290 LEU A N 1
ATOM 2357 C CA . LEU A 1 290 ? -8.916 -0.752 -1.884 1.00 30.98 290 LEU A CA 1
ATOM 2358 C C . LEU A 1 290 ? -8.428 -2.044 -1.213 1.00 30.98 290 LEU A C 1
ATOM 2360 O O . LEU A 1 290 ? -9.027 -3.099 -1.392 1.00 30.98 290 LEU A O 1
ATOM 2364 N N . CYS A 1 291 ? -7.308 -1.977 -0.497 1.00 25.27 291 CYS A N 1
ATOM 2365 C CA . CYS A 1 291 ? -6.939 -3.012 0.460 1.00 25.27 291 CYS A CA 1
ATOM 2366 C C . CYS A 1 291 ? -7.284 -2.479 1.849 1.00 25.27 291 CYS A C 1
ATOM 2368 O O . CYS A 1 291 ? -6.530 -1.721 2.457 1.00 25.27 291 CYS A O 1
ATOM 2370 N N . THR A 1 292 ? -8.481 -2.820 2.318 1.00 33.16 292 THR A N 1
ATOM 2371 C CA . THR A 1 292 ? -8.791 -2.850 3.744 1.00 33.16 292 THR A CA 1
ATOM 2372 C C . THR A 1 292 ? -7.893 -3.903 4.379 1.00 33.16 292 THR A C 1
ATOM 2374 O O . THR A 1 292 ? -8.135 -5.093 4.203 1.00 33.16 292 THR A O 1
ATOM 2377 N N . SER A 1 293 ? -6.863 -3.470 5.098 1.00 28.17 293 SER A N 1
ATOM 2378 C CA . SER A 1 293 ? -6.183 -4.320 6.066 1.00 28.17 293 SER A CA 1
ATOM 2379 C C . SER A 1 293 ? -6.014 -3.547 7.358 1.00 28.17 293 SER A C 1
ATOM 2381 O O . SER A 1 293 ? -5.693 -2.359 7.379 1.00 28.17 293 SER A O 1
ATOM 2383 N N . GLU A 1 294 ? -6.343 -4.255 8.418 1.00 27.69 294 GLU A N 1
ATOM 2384 C CA . GLU A 1 294 ? -6.532 -3.808 9.778 1.00 27.69 294 GLU A CA 1
ATOM 2385 C C . GLU A 1 294 ? -5.292 -3.119 10.347 1.00 27.69 294 GLU A C 1
ATOM 2387 O O . GLU A 1 294 ? -4.151 -3.401 9.979 1.00 27.69 294 GLU A O 1
ATOM 2392 N N . LYS A 1 295 ? -5.543 -2.200 11.282 1.00 30.98 295 LYS A N 1
ATOM 2393 C CA . LYS A 1 295 ? -4.524 -1.585 12.128 1.00 30.98 295 LYS A CA 1
ATOM 2394 C C . LYS A 1 295 ? -3.863 -2.670 12.983 1.00 30.98 295 LYS A C 1
ATOM 2396 O O . LYS A 1 295 ? -4.288 -2.897 14.110 1.00 30.98 295 LYS A O 1
ATOM 2401 N N . ASN A 1 296 ? -2.812 -3.289 12.464 1.00 29.06 296 ASN A N 1
ATOM 2402 C CA . ASN A 1 296 ? -1.802 -3.928 13.290 1.00 29.06 296 ASN A CA 1
ATOM 2403 C C . ASN A 1 296 ? -0.738 -2.891 13.644 1.00 29.06 296 ASN A C 1
ATOM 2405 O O . ASN A 1 296 ? -0.249 -2.148 12.794 1.00 29.06 296 ASN A O 1
ATOM 2409 N N . VAL A 1 297 ? -0.447 -2.818 14.938 1.00 30.61 297 VAL A N 1
ATOM 2410 C CA . VAL A 1 297 ? 0.556 -1.953 15.553 1.00 30.61 297 VAL A CA 1
ATOM 2411 C C . VAL A 1 297 ? 1.928 -2.390 15.037 1.00 30.61 297 VAL A C 1
ATOM 2413 O O . VAL A 1 297 ? 2.540 -3.307 15.575 1.00 30.61 297 VAL A O 1
ATOM 2416 N N . SER A 1 298 ? 2.377 -1.774 13.945 1.00 31.44 298 SER A N 1
ATOM 2417 C CA . SER A 1 298 ? 3.737 -1.927 13.436 1.00 31.44 298 SER A CA 1
ATOM 2418 C C . SER A 1 298 ? 4.639 -1.030 14.271 1.00 31.44 298 SER A C 1
ATOM 2420 O O . SER A 1 298 ? 4.602 0.192 14.144 1.00 31.44 298 SER A O 1
ATOM 2422 N N . SER A 1 299 ? 5.398 -1.638 15.179 1.00 34.78 299 SER A N 1
ATOM 2423 C CA . SER A 1 299 ? 6.583 -0.998 15.734 1.00 34.78 299 SER A CA 1
ATOM 2424 C C . SER A 1 299 ? 7.577 -0.859 14.586 1.00 34.78 299 SER A C 1
ATOM 2426 O O . SER A 1 299 ? 8.148 -1.854 14.141 1.00 34.78 299 SER A O 1
ATOM 2428 N N . ASP A 1 300 ? 7.724 0.362 14.080 1.00 35.84 300 ASP A N 1
ATOM 2429 C CA . ASP A 1 300 ? 8.773 0.748 13.141 1.00 35.84 300 ASP A CA 1
ATOM 2430 C C . ASP A 1 300 ? 10.137 0.641 13.844 1.00 35.84 300 ASP A C 1
ATOM 2432 O O . ASP A 1 300 ? 10.695 1.632 14.307 1.00 35.84 300 ASP A O 1
ATOM 2436 N N . ASP A 1 301 ? 10.666 -0.577 13.953 1.00 39.31 301 ASP A N 1
ATOM 2437 C CA . ASP A 1 301 ? 12.104 -0.790 14.101 1.00 39.31 301 ASP A CA 1
ATOM 2438 C C . ASP A 1 301 ? 12.683 -0.929 12.692 1.00 39.31 301 ASP A C 1
ATOM 2440 O O . ASP A 1 301 ? 12.553 -1.961 12.026 1.00 39.31 301 ASP A O 1
ATOM 2444 N N . ASP A 1 302 ? 13.292 0.155 12.223 1.00 44.56 302 ASP A N 1
ATOM 2445 C CA . ASP A 1 302 ? 14.041 0.229 10.975 1.00 44.56 302 ASP A CA 1
ATOM 2446 C C . ASP A 1 302 ? 15.292 -0.662 11.089 1.00 44.56 302 ASP A C 1
ATOM 2448 O O . ASP A 1 302 ? 16.351 -0.259 11.578 1.00 44.56 302 ASP A O 1
ATOM 2452 N N . PHE A 1 303 ? 15.151 -1.938 10.720 1.00 48.25 303 PHE A N 1
ATOM 2453 C CA . PHE A 1 303 ? 16.250 -2.899 10.739 1.00 48.25 303 PHE A CA 1
ATOM 2454 C C . PHE A 1 303 ? 17.263 -2.567 9.642 1.00 48.25 303 PHE A C 1
ATOM 2456 O O . PHE A 1 303 ? 17.119 -2.968 8.487 1.00 48.25 303 PHE A O 1
ATOM 2463 N N . SER A 1 304 ? 18.327 -1.865 10.031 1.00 49.53 304 SER A N 1
ATOM 2464 C CA . SER A 1 304 ? 19.489 -1.622 9.181 1.00 49.53 304 SER A CA 1
ATOM 2465 C C . SER A 1 304 ? 20.212 -2.934 8.866 1.00 49.53 304 SER A C 1
ATOM 2467 O O . SER A 1 304 ? 20.760 -3.600 9.745 1.00 49.53 304 SER A O 1
ATOM 2469 N N . LEU A 1 305 ? 20.254 -3.284 7.577 1.00 52.72 305 LEU A N 1
ATOM 2470 C CA . LEU A 1 305 ? 20.942 -4.465 7.034 1.00 52.72 305 LEU A CA 1
ATOM 2471 C C . LEU A 1 305 ? 22.462 -4.472 7.326 1.00 52.72 305 LEU A C 1
ATOM 2473 O O . LEU A 1 305 ? 23.125 -5.495 7.192 1.00 52.72 305 LEU A O 1
ATOM 2477 N N . GLU A 1 306 ? 23.009 -3.330 7.750 1.00 50.28 306 GLU A N 1
ATOM 2478 C CA . GLU A 1 306 ? 24.426 -3.100 8.063 1.00 50.28 306 GLU A CA 1
ATOM 2479 C C . GLU A 1 306 ? 24.887 -3.709 9.407 1.00 50.28 306 GLU A C 1
ATOM 2481 O O . GLU A 1 306 ? 26.090 -3.733 9.696 1.00 50.28 306 GLU A O 1
ATOM 2486 N N . ASP A 1 307 ? 23.962 -4.233 10.221 1.00 53.75 307 ASP A N 1
ATOM 2487 C CA . ASP A 1 307 ? 24.269 -4.805 11.539 1.00 53.75 307 ASP A CA 1
ATOM 2488 C C . ASP A 1 307 ? 24.280 -6.336 11.610 1.00 53.75 307 ASP A C 1
ATOM 2490 O O . ASP A 1 307 ? 24.580 -6.884 12.672 1.00 53.75 307 ASP A O 1
ATOM 2494 N N . ILE A 1 308 ? 24.057 -7.037 10.494 1.00 57.75 308 ILE A N 1
ATOM 2495 C CA . ILE A 1 308 ? 24.183 -8.500 10.435 1.00 57.75 308 ILE A CA 1
ATOM 2496 C C . ILE A 1 308 ? 25.677 -8.867 10.539 1.00 57.75 308 ILE A C 1
ATOM 2498 O O . ILE A 1 308 ? 26.455 -8.517 9.645 1.00 57.75 308 ILE A O 1
ATOM 2502 N N . PRO A 1 309 ? 26.137 -9.548 11.608 1.00 55.38 309 PRO A N 1
ATOM 2503 C CA . PRO A 1 309 ? 27.517 -10.007 11.698 1.00 55.38 309 PRO A CA 1
ATOM 2504 C C . PRO A 1 309 ? 27.736 -11.100 10.645 1.00 55.38 309 PRO A C 1
ATOM 2506 O O . PRO A 1 309 ? 27.280 -12.224 10.816 1.00 55.38 309 PRO A O 1
ATOM 2509 N N . SER A 1 310 ? 28.429 -10.766 9.555 1.00 53.91 310 SER A N 1
ATOM 2510 C CA . SER A 1 310 ? 28.625 -11.646 8.388 1.00 53.91 310 SER A CA 1
ATOM 2511 C C . SER A 1 310 ? 29.353 -12.973 8.677 1.00 53.91 310 SER A C 1
ATOM 2513 O O . SER A 1 310 ? 29.363 -13.836 7.808 1.00 53.91 310 SER A O 1
ATOM 2515 N N . ASP A 1 311 ? 29.956 -13.142 9.858 1.00 55.94 311 ASP A N 1
ATOM 2516 C CA . ASP A 1 311 ? 30.886 -14.244 10.166 1.00 55.94 311 ASP A CA 1
ATOM 2517 C C . ASP A 1 311 ? 30.423 -15.172 11.309 1.00 55.94 311 ASP A C 1
ATOM 2519 O O . ASP A 1 311 ? 31.214 -15.970 11.814 1.00 55.94 311 ASP A O 1
ATOM 2523 N N . VAL A 1 312 ? 29.170 -15.080 11.772 1.00 58.44 312 VAL A N 1
ATOM 2524 C CA . VAL A 1 312 ? 28.666 -15.957 12.847 1.00 58.44 312 VAL A CA 1
ATOM 2525 C C . VAL A 1 312 ? 27.513 -16.805 12.332 1.00 58.44 312 VAL A C 1
ATOM 2527 O O . VAL A 1 312 ? 26.455 -16.281 12.003 1.00 58.44 312 VAL A O 1
ATOM 2530 N N . GLU A 1 313 ? 27.725 -18.120 12.295 1.00 61.84 313 GLU A N 1
ATOM 2531 C CA . GLU A 1 313 ? 26.677 -19.100 12.022 1.00 61.84 313 GLU A CA 1
ATOM 2532 C C . GLU A 1 313 ? 25.537 -18.928 13.047 1.00 61.84 313 GLU A C 1
ATOM 2534 O O . GLU A 1 313 ? 25.798 -18.943 14.258 1.00 61.84 313 GLU A O 1
ATOM 2539 N N . PRO A 1 314 ? 24.295 -18.673 12.600 1.00 66.81 314 PRO A N 1
ATOM 2540 C CA . PRO A 1 314 ? 23.177 -18.452 13.504 1.00 66.81 314 PRO A CA 1
ATOM 2541 C C . PRO A 1 314 ? 22.794 -19.767 14.197 1.00 66.81 314 PRO A C 1
ATOM 2543 O O . PRO A 1 314 ? 22.192 -20.650 13.596 1.00 66.81 314 PRO A O 1
ATOM 2546 N N . GLU A 1 315 ? 23.144 -19.893 15.480 1.00 74.56 315 GLU A N 1
ATOM 2547 C CA . GLU A 1 315 ? 22.659 -20.968 16.354 1.00 74.56 315 GLU A CA 1
ATOM 2548 C C . GLU A 1 315 ? 21.181 -20.706 16.708 1.00 74.56 315 GLU A C 1
ATOM 2550 O O . GLU A 1 315 ? 20.859 -19.656 17.269 1.00 74.56 315 GLU A O 1
ATOM 2555 N N . ILE A 1 316 ? 20.292 -21.656 16.408 1.00 80.62 316 ILE A N 1
ATOM 2556 C CA . ILE A 1 316 ? 18.859 -21.626 16.755 1.00 80.62 316 ILE A CA 1
ATOM 2557 C C . ILE A 1 316 ? 18.612 -22.645 17.878 1.00 80.62 316 ILE A C 1
ATOM 2559 O O . ILE A 1 316 ? 19.295 -23.662 17.941 1.00 80.62 316 ILE A O 1
ATOM 2563 N N . TYR A 1 317 ? 17.681 -22.357 18.793 1.00 84.50 317 TYR A N 1
ATOM 2564 C CA . TYR A 1 317 ? 17.361 -23.253 19.913 1.00 84.50 317 TYR A CA 1
ATOM 2565 C C . TYR A 1 317 ? 16.581 -24.507 19.488 1.00 84.50 317 TYR A C 1
ATOM 2567 O O . TYR A 1 317 ? 16.846 -25.585 20.002 1.00 84.50 317 TYR A O 1
ATOM 2575 N N . PHE A 1 318 ? 15.627 -24.353 18.568 1.00 86.31 318 PHE A N 1
ATOM 2576 C CA . PHE A 1 318 ? 14.760 -25.430 18.087 1.00 86.31 318 PHE A CA 1
ATOM 2577 C C . PHE A 1 318 ? 15.447 -26.190 16.948 1.00 86.31 318 PHE A C 1
ATOM 2579 O O . PHE A 1 318 ? 15.747 -25.591 15.912 1.00 86.31 318 PHE A O 1
ATOM 2586 N N . GLU A 1 319 ? 15.692 -27.487 17.138 1.00 85.94 319 GLU A N 1
ATOM 2587 C CA . GLU A 1 319 ? 16.321 -28.356 16.128 1.00 85.94 319 GLU A CA 1
ATOM 2588 C C . GLU A 1 319 ? 15.276 -29.061 15.244 1.00 85.94 319 GLU A C 1
ATOM 2590 O O . GLU A 1 319 ? 15.523 -29.283 14.057 1.00 85.94 319 GLU A O 1
ATOM 2595 N N . ASP A 1 320 ? 14.090 -29.345 15.795 1.00 87.56 320 ASP A N 1
ATOM 2596 C CA . ASP A 1 320 ? 12.949 -29.941 15.092 1.00 87.56 320 ASP A CA 1
ATOM 2597 C C . ASP A 1 320 ? 11.784 -28.928 14.995 1.00 87.56 320 ASP A C 1
ATOM 2599 O O . ASP A 1 320 ? 11.377 -28.358 16.014 1.00 87.56 320 ASP A O 1
ATOM 2603 N N . PRO A 1 321 ? 11.213 -28.664 13.800 1.00 86.56 321 PRO A N 1
ATOM 2604 C CA . PRO A 1 321 ? 10.038 -27.800 13.659 1.00 86.56 321 PRO A CA 1
ATOM 2605 C C . PRO A 1 321 ? 8.830 -28.226 14.510 1.00 86.56 321 PRO A C 1
ATOM 2607 O O . PRO A 1 321 ? 8.017 -27.363 14.861 1.00 86.56 321 PRO A O 1
ATOM 2610 N N . GLU A 1 322 ? 8.690 -29.511 14.854 1.00 88.81 322 GLU A N 1
ATOM 2611 C CA . GLU A 1 322 ? 7.594 -29.988 15.709 1.00 88.81 322 GLU A CA 1
ATOM 2612 C C . GLU A 1 322 ? 7.649 -29.388 17.125 1.00 88.81 322 GLU A C 1
ATOM 2614 O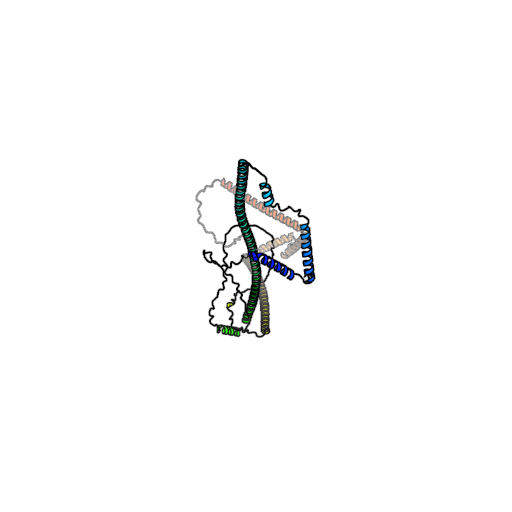 O . GLU A 1 322 ? 6.599 -29.100 17.703 1.00 88.81 322 GLU A O 1
ATOM 2619 N N . GLU A 1 323 ? 8.842 -29.095 17.658 1.00 89.12 323 GLU A N 1
ATOM 2620 C CA . GLU A 1 323 ? 9.017 -28.495 18.990 1.00 89.12 323 GLU A CA 1
ATOM 2621 C C . GLU A 1 323 ? 8.389 -27.098 19.079 1.00 89.12 323 GLU A C 1
ATOM 2623 O O . GLU A 1 323 ? 7.734 -26.755 20.068 1.00 89.12 323 GLU A O 1
ATOM 2628 N N . LEU A 1 324 ? 8.539 -26.289 18.024 1.00 88.94 324 LEU A N 1
ATOM 2629 C CA . LEU A 1 324 ? 7.937 -24.957 17.959 1.00 88.94 324 LEU A CA 1
ATOM 2630 C C . LEU A 1 324 ? 6.410 -25.046 17.873 1.00 88.94 324 LEU A C 1
ATOM 2632 O O . LEU A 1 324 ? 5.708 -24.273 18.526 1.00 88.94 324 LEU A O 1
ATOM 2636 N N . LEU A 1 325 ? 5.889 -25.992 17.087 1.00 89.50 325 LEU A N 1
ATOM 2637 C CA . LEU A 1 325 ? 4.448 -26.223 16.974 1.00 89.50 325 LEU A CA 1
ATOM 2638 C C . LEU A 1 325 ? 3.857 -26.707 18.300 1.00 89.50 325 LEU A C 1
ATOM 2640 O O . LEU A 1 325 ? 2.793 -26.237 18.698 1.00 89.50 325 LEU A O 1
ATOM 2644 N N . GLN A 1 326 ? 4.561 -27.585 19.015 1.00 90.44 326 GLN A N 1
ATOM 2645 C CA . GLN A 1 326 ? 4.155 -28.043 20.338 1.00 90.44 326 GLN A CA 1
ATOM 2646 C C . GLN A 1 326 ? 4.161 -26.897 21.357 1.00 90.44 326 GLN A C 1
ATOM 2648 O O . GLN A 1 326 ? 3.225 -26.776 22.145 1.00 90.44 326 GLN A O 1
ATOM 2653 N N . MET A 1 327 ? 5.167 -26.020 21.313 1.00 88.50 327 MET A N 1
ATOM 2654 C CA . MET A 1 327 ? 5.218 -24.819 22.150 1.00 88.50 327 MET A CA 1
ATOM 2655 C C . MET A 1 327 ? 4.057 -23.861 21.844 1.00 88.50 327 MET A C 1
ATOM 2657 O O . MET A 1 327 ? 3.429 -23.339 22.764 1.00 88.50 327 MET A O 1
ATOM 2661 N N . LEU A 1 328 ? 3.729 -23.643 20.566 1.00 90.00 328 LEU A N 1
ATOM 2662 C CA . LEU A 1 328 ? 2.578 -22.826 20.171 1.00 90.00 328 LEU A CA 1
ATOM 2663 C C . LEU A 1 328 ? 1.255 -23.444 20.631 1.00 90.00 328 LEU A C 1
ATOM 2665 O O . LEU A 1 328 ? 0.428 -22.723 21.182 1.00 90.00 328 LEU A O 1
ATOM 2669 N N . ALA A 1 329 ? 1.080 -24.758 20.478 1.00 92.31 329 ALA A N 1
ATOM 2670 C CA . ALA A 1 329 ? -0.094 -25.471 20.978 1.00 92.31 329 ALA A CA 1
ATOM 2671 C C . ALA A 1 329 ? -0.205 -25.380 22.511 1.00 92.31 329 ALA A C 1
ATOM 2673 O O . ALA A 1 329 ? -1.290 -25.172 23.045 1.00 92.31 329 ALA A O 1
ATOM 2674 N N . PHE A 1 330 ? 0.921 -25.455 23.225 1.00 92.69 330 PHE A N 1
ATOM 2675 C CA . PHE A 1 330 ? 0.970 -25.261 24.673 1.00 92.69 330 PHE A CA 1
ATOM 2676 C C . PHE A 1 330 ? 0.593 -23.830 25.084 1.00 92.69 330 PHE A C 1
ATOM 2678 O O . PHE A 1 330 ? -0.155 -23.640 26.043 1.00 92.69 330 PHE A O 1
ATOM 2685 N N . PHE A 1 331 ? 1.067 -22.809 24.362 1.00 91.88 331 PHE A N 1
ATOM 2686 C CA . PHE A 1 331 ? 0.630 -21.429 24.589 1.00 91.88 331 PHE A CA 1
ATOM 2687 C C . PHE A 1 331 ? -0.843 -21.222 24.237 1.00 91.88 331 PHE A C 1
ATOM 2689 O O . PHE A 1 331 ? -1.528 -20.473 24.929 1.00 91.88 331 PHE A O 1
ATOM 2696 N N . GLU A 1 332 ? -1.351 -21.881 23.199 1.00 94.19 332 GLU A N 1
ATOM 2697 C CA . GLU A 1 332 ? -2.770 -21.863 22.851 1.00 94.19 332 GLU A CA 1
ATOM 2698 C C . GLU A 1 332 ? -3.616 -22.479 23.971 1.00 94.19 332 GLU A C 1
ATOM 2700 O O . GLU A 1 332 ? -4.565 -21.848 24.428 1.00 94.19 332 GLU A O 1
ATOM 2705 N N . GLU A 1 333 ? -3.230 -23.641 24.497 1.00 95.31 333 GLU A N 1
ATOM 2706 C CA . GLU A 1 333 ? -3.901 -24.285 25.630 1.00 95.31 333 GLU A CA 1
ATOM 2707 C C . GLU A 1 333 ? -3.844 -23.417 26.899 1.00 95.31 333 GLU A C 1
ATOM 2709 O O . GLU A 1 333 ? -4.855 -23.228 27.581 1.00 95.31 333 GLU A O 1
ATOM 2714 N N . GLN A 1 334 ? -2.692 -22.809 27.201 1.00 95.31 334 GLN A N 1
ATOM 2715 C CA . GLN A 1 334 ? -2.573 -21.850 28.303 1.00 95.31 334 GLN A CA 1
ATOM 2716 C C . GLN A 1 334 ? -3.462 -20.619 28.108 1.00 95.31 334 GLN A C 1
ATOM 2718 O O . GLN A 1 334 ? -4.102 -20.157 29.050 1.00 95.31 334 GLN A O 1
ATOM 2723 N N . ASN A 1 335 ? -3.537 -20.088 26.890 1.00 95.56 335 ASN A N 1
ATOM 2724 C CA . ASN A 1 335 ? -4.407 -18.958 26.592 1.00 95.56 335 ASN A CA 1
ATOM 2725 C C . ASN A 1 335 ? -5.878 -19.357 26.744 1.00 95.56 335 ASN A C 1
ATOM 2727 O O . ASN A 1 335 ? -6.639 -18.626 27.370 1.00 95.56 335 ASN A O 1
ATOM 2731 N N . LEU A 1 336 ? -6.280 -20.527 26.241 1.00 96.50 336 LEU A N 1
ATOM 2732 C CA . LEU A 1 336 ? -7.642 -21.051 26.377 1.00 96.50 336 LEU A CA 1
ATOM 2733 C C . LEU A 1 336 ? -8.025 -21.280 27.844 1.00 96.50 336 LEU A C 1
ATOM 2735 O O . LEU A 1 336 ? -9.108 -20.873 28.263 1.00 96.50 336 LEU A O 1
ATOM 2739 N N . THR A 1 337 ? -7.133 -21.861 28.648 1.00 96.94 337 THR A N 1
ATOM 2740 C CA . THR A 1 337 ? -7.362 -22.031 30.093 1.00 96.94 337 THR A CA 1
ATOM 2741 C C . THR A 1 337 ? -7.427 -20.688 30.820 1.00 96.94 337 THR A C 1
ATOM 2743 O O . THR A 1 337 ? -8.288 -20.502 31.679 1.00 96.94 337 THR A O 1
ATOM 2746 N N . LEU A 1 338 ? -6.594 -19.710 30.449 1.00 97.50 338 LEU A N 1
ATOM 2747 C CA . LEU A 1 338 ? -6.681 -18.347 30.974 1.00 97.50 338 LEU A CA 1
ATOM 2748 C C . LEU A 1 338 ? -8.010 -17.676 30.597 1.00 97.50 338 LEU A C 1
ATOM 2750 O O . LEU A 1 338 ? -8.633 -17.049 31.453 1.00 97.50 338 LEU A O 1
ATOM 2754 N N . PHE A 1 339 ? -8.476 -17.832 29.356 1.00 97.31 339 PHE A N 1
ATOM 2755 C CA . PHE A 1 339 ? -9.778 -17.323 28.925 1.00 97.31 339 PHE A CA 1
ATOM 2756 C C . PHE A 1 339 ? -10.922 -17.959 29.711 1.00 97.31 339 PHE A C 1
ATOM 2758 O O . PHE A 1 339 ? -11.804 -17.231 30.170 1.00 97.31 339 PHE A O 1
ATOM 2765 N N . GLN A 1 340 ? -10.883 -19.276 29.926 1.00 96.19 340 GLN A N 1
ATOM 2766 C CA . GLN A 1 340 ? -11.873 -19.972 30.744 1.00 96.19 340 GLN A CA 1
ATOM 2767 C C . GLN A 1 340 ? -11.865 -19.449 32.187 1.00 96.19 340 GLN A C 1
ATOM 2769 O O . GLN A 1 340 ? -12.912 -19.075 32.707 1.00 96.19 340 GLN A O 1
ATOM 2774 N N . ASN A 1 341 ? -10.686 -19.309 32.802 1.00 97.38 341 ASN A N 1
ATOM 2775 C CA . ASN A 1 341 ? -10.553 -18.757 34.152 1.00 97.38 341 ASN A CA 1
ATOM 2776 C C . ASN A 1 341 ? -11.113 -17.330 34.250 1.00 97.38 341 ASN A C 1
ATOM 2778 O O . ASN A 1 341 ? -11.782 -16.990 35.223 1.00 97.38 341 ASN A O 1
ATOM 2782 N N . ILE A 1 342 ? -10.856 -16.481 33.249 1.00 97.44 342 ILE A N 1
ATOM 2783 C CA . ILE A 1 342 ? -11.407 -15.121 33.204 1.00 97.44 342 ILE A CA 1
ATOM 2784 C C . ILE A 1 342 ? -12.935 -15.167 33.101 1.00 97.44 342 ILE A C 1
ATOM 2786 O O . ILE A 1 342 ? -13.604 -14.424 33.816 1.00 97.44 342 ILE A O 1
ATOM 2790 N N . GLN A 1 343 ? -13.497 -16.032 32.255 1.00 96.88 343 GLN A N 1
ATOM 2791 C CA . GLN A 1 343 ? -14.949 -16.188 32.130 1.00 96.88 343 GLN A CA 1
ATOM 2792 C C . GLN A 1 343 ? -15.588 -16.679 33.434 1.00 96.88 343 GLN A C 1
ATOM 2794 O O . GLN A 1 343 ? -16.574 -16.091 33.879 1.00 96.88 343 GLN A O 1
ATOM 2799 N N . ASP A 1 344 ? -14.997 -17.678 34.089 1.00 97.12 344 ASP A N 1
ATOM 2800 C CA . ASP A 1 344 ? -15.482 -18.212 35.365 1.00 97.12 344 ASP A CA 1
ATOM 2801 C C . ASP A 1 344 ? -15.423 -17.148 36.475 1.00 97.12 344 ASP A C 1
ATOM 2803 O O . ASP A 1 344 ? -16.367 -16.992 37.256 1.00 97.12 344 ASP A O 1
ATOM 2807 N N . LEU A 1 345 ? -14.347 -16.352 36.522 1.00 97.19 345 LEU A N 1
ATOM 2808 C CA . LEU A 1 345 ? -14.221 -15.224 37.451 1.00 97.19 345 LEU A CA 1
ATOM 2809 C C . LEU A 1 345 ? -15.261 -14.132 37.179 1.00 97.19 345 LEU A C 1
ATOM 2811 O O . LEU A 1 345 ? -15.814 -13.568 38.126 1.00 97.19 345 LEU A O 1
ATOM 2815 N N . VAL A 1 346 ? -15.542 -13.832 35.908 1.00 97.81 346 VAL A N 1
ATOM 2816 C CA . VAL A 1 346 ? -16.587 -12.874 35.519 1.00 97.81 346 VAL A CA 1
ATOM 2817 C C . VAL A 1 346 ? -17.962 -13.378 35.956 1.00 97.81 346 VAL A C 1
ATOM 2819 O O . VAL A 1 346 ? -18.690 -12.623 36.600 1.00 97.81 346 VAL A O 1
ATOM 2822 N N . ALA A 1 347 ? -18.287 -14.648 35.704 1.00 97.12 347 ALA A N 1
ATOM 2823 C CA . ALA A 1 347 ? -19.549 -15.252 36.128 1.00 97.12 347 ALA A CA 1
ATOM 2824 C C . ALA A 1 347 ? -19.709 -15.227 37.660 1.00 97.12 347 ALA A C 1
ATOM 2826 O O . ALA A 1 347 ? -20.720 -14.751 38.177 1.00 97.12 347 ALA A O 1
ATOM 2827 N N . ALA A 1 348 ? -18.674 -15.624 38.412 1.00 97.25 348 ALA A N 1
ATOM 2828 C CA . ALA A 1 348 ? -18.691 -15.573 39.876 1.00 97.25 348 ALA A CA 1
ATOM 2829 C C . ALA A 1 348 ? -18.866 -14.140 40.419 1.00 97.25 348 ALA A C 1
ATOM 2831 O O . ALA A 1 348 ? -19.507 -13.917 41.454 1.00 97.25 348 ALA A O 1
ATOM 2832 N N . LEU A 1 349 ? -18.302 -13.148 39.726 1.00 97.75 349 LEU A N 1
ATOM 2833 C CA . LEU A 1 349 ? -18.453 -11.738 40.066 1.00 97.75 349 LEU A CA 1
ATOM 2834 C C . LEU A 1 349 ? -19.872 -11.233 39.766 1.00 97.75 349 LEU A C 1
ATOM 2836 O O . LEU A 1 349 ? -20.431 -10.479 40.567 1.00 97.75 349 LEU A O 1
ATOM 2840 N N . GLU A 1 350 ? -20.477 -11.654 38.657 1.00 97.56 350 GLU A N 1
ATOM 2841 C CA . GLU A 1 350 ? -21.876 -11.360 38.331 1.00 97.56 350 GLU A CA 1
ATOM 2842 C C . GLU A 1 350 ? -22.841 -11.969 39.354 1.00 97.56 350 GLU A C 1
ATOM 2844 O O . GLU A 1 350 ? -23.716 -11.253 39.850 1.00 97.56 350 GLU A O 1
ATOM 2849 N N . ASP A 1 351 ? -22.608 -13.213 39.780 1.00 97.19 351 ASP A N 1
ATOM 2850 C CA . ASP A 1 351 ? -23.360 -13.866 40.856 1.00 97.19 351 ASP A CA 1
ATOM 2851 C C . ASP A 1 351 ? -23.225 -13.114 42.188 1.00 97.19 351 ASP A C 1
ATOM 2853 O O . ASP A 1 351 ? -24.209 -12.900 42.905 1.00 97.19 351 ASP A O 1
ATOM 2857 N N . CYS A 1 352 ? -22.009 -12.671 42.536 1.00 97.00 352 CYS A N 1
ATOM 2858 C CA . CYS A 1 352 ? -21.768 -11.808 43.697 1.00 97.00 352 CYS A CA 1
ATOM 2859 C C . CYS A 1 352 ? -22.576 -10.509 43.609 1.00 97.00 352 CYS A C 1
ATOM 2861 O O . CYS A 1 352 ? -23.258 -10.148 44.570 1.00 97.00 352 CYS A O 1
ATOM 2863 N N . ARG A 1 353 ? -22.544 -9.829 42.457 1.00 97.25 353 ARG A N 1
ATOM 2864 C CA . ARG A 1 353 ? -23.305 -8.591 42.227 1.00 97.25 353 ARG A CA 1
ATOM 2865 C C . ARG A 1 353 ? -24.810 -8.824 42.302 1.00 97.25 353 ARG A C 1
ATOM 2867 O O . ARG A 1 353 ? -25.526 -7.987 42.844 1.00 97.25 353 ARG A O 1
ATOM 2874 N N . GLN A 1 354 ? -25.311 -9.938 41.775 1.00 97.56 354 GLN A N 1
ATOM 2875 C CA . GLN A 1 354 ? -26.730 -10.274 41.853 1.00 97.56 354 GLN A CA 1
ATOM 2876 C C . GLN A 1 354 ? -27.159 -10.546 43.298 1.00 97.56 354 GLN A C 1
ATOM 2878 O O . GLN A 1 354 ? -28.176 -10.008 43.735 1.00 97.56 354 GLN A O 1
ATOM 2883 N N . ARG A 1 355 ? -26.359 -11.293 44.070 1.00 97.25 355 ARG A N 1
ATOM 2884 C CA . ARG A 1 355 ? -26.589 -11.479 45.512 1.00 97.25 355 ARG A CA 1
ATOM 2885 C C . ARG A 1 355 ? -26.583 -10.151 46.264 1.00 97.25 355 ARG A C 1
ATOM 2887 O O . ARG A 1 355 ? -27.457 -9.928 47.094 1.00 97.25 355 ARG A O 1
ATOM 2894 N N . GLU A 1 356 ? -25.655 -9.251 45.947 1.00 97.50 356 GLU A N 1
ATOM 2895 C CA . GLU A 1 356 ? -25.612 -7.910 46.536 1.00 97.50 356 GLU A CA 1
ATOM 2896 C C . GLU A 1 356 ? -26.889 -7.109 46.235 1.00 97.50 356 GLU A C 1
ATOM 2898 O O . GLU A 1 356 ? -27.447 -6.499 47.147 1.00 97.50 356 GLU A O 1
ATOM 2903 N N . ARG A 1 357 ? -27.394 -7.142 44.991 1.00 97.81 357 ARG A N 1
ATOM 2904 C CA . ARG A 1 357 ? -28.665 -6.485 44.626 1.00 97.81 357 ARG A CA 1
ATOM 2905 C C . ARG A 1 357 ? -29.840 -7.040 45.426 1.00 97.81 357 ARG A C 1
ATOM 2907 O O . ARG A 1 357 ? -30.575 -6.260 46.020 1.00 97.81 357 ARG A O 1
ATOM 2914 N N . ILE A 1 358 ? -29.965 -8.366 45.510 1.00 97.88 358 ILE A N 1
ATOM 2915 C CA . ILE A 1 358 ? -31.041 -9.020 46.271 1.00 97.88 358 ILE A CA 1
ATOM 2916 C C . ILE A 1 358 ? -30.978 -8.614 47.749 1.00 97.88 358 ILE A C 1
ATOM 2918 O O . ILE A 1 358 ? -31.998 -8.266 48.342 1.00 97.88 358 ILE A O 1
ATOM 2922 N N . VAL A 1 359 ? -29.786 -8.618 48.352 1.00 97.50 359 VAL A N 1
ATOM 2923 C CA . VAL A 1 359 ? -29.611 -8.213 49.755 1.00 97.50 359 VAL A CA 1
ATOM 2924 C C . VAL A 1 359 ? -29.969 -6.739 49.954 1.00 97.50 359 VAL A C 1
ATOM 2926 O O . VAL A 1 359 ? -30.657 -6.417 50.923 1.00 97.50 359 VAL A O 1
ATOM 2929 N N . LYS A 1 360 ? -29.561 -5.847 49.042 1.00 97.56 360 LYS A N 1
ATOM 2930 C CA . LYS A 1 360 ? -29.930 -4.424 49.091 1.00 97.56 360 LYS A CA 1
ATOM 2931 C C . LYS A 1 360 ? -31.440 -4.226 49.004 1.00 97.56 360 LYS A C 1
ATOM 2933 O O . LYS A 1 360 ? -31.994 -3.544 49.857 1.00 97.56 360 LYS A O 1
ATOM 2938 N N . GLU A 1 361 ? -32.113 -4.874 48.057 1.00 97.81 361 GLU A N 1
ATOM 2939 C CA . GLU A 1 361 ? -33.573 -4.795 47.918 1.00 97.81 361 GLU A CA 1
ATOM 2940 C C . GLU A 1 361 ? -34.295 -5.304 49.173 1.00 97.81 361 GLU A C 1
ATOM 2942 O O . GLU A 1 361 ? -35.221 -4.656 49.664 1.00 97.81 361 GLU A O 1
ATOM 2947 N N . GLN A 1 362 ? -33.842 -6.420 49.756 1.00 97.88 362 GLN A N 1
ATOM 2948 C CA . GLN A 1 362 ? -34.392 -6.932 51.016 1.00 97.88 362 GLN A CA 1
ATOM 2949 C C . GLN A 1 362 ? -34.173 -5.962 52.184 1.00 97.88 362 GLN A C 1
ATOM 2951 O O . GLN A 1 362 ? -35.060 -5.791 53.023 1.00 97.88 362 GLN A O 1
ATOM 2956 N N . MET A 1 363 ? -33.001 -5.326 52.267 1.00 96.62 363 MET A N 1
ATOM 2957 C CA . MET A 1 363 ? -32.722 -4.309 53.283 1.00 96.62 363 MET A CA 1
ATOM 2958 C C . MET A 1 363 ? -33.596 -3.069 53.086 1.00 96.62 363 MET A C 1
ATOM 2960 O O . MET A 1 363 ? -34.177 -2.588 54.053 1.00 96.62 363 MET A O 1
ATOM 2964 N N . GLU A 1 364 ? -33.756 -2.584 51.856 1.00 97.44 364 GLU A N 1
ATOM 2965 C CA . GLU A 1 364 ? -34.626 -1.449 51.538 1.00 97.44 364 GLU A CA 1
ATOM 2966 C C . GLU A 1 364 ? -36.094 -1.735 51.864 1.00 97.44 364 GLU A C 1
ATOM 2968 O O . GLU A 1 364 ? -36.777 -0.871 52.411 1.00 97.44 364 GLU A O 1
ATOM 2973 N N . GLN A 1 365 ? -36.586 -2.946 51.588 1.00 97.69 365 GLN A N 1
ATOM 2974 C CA . GLN A 1 365 ? -37.934 -3.367 51.979 1.00 97.69 365 GLN A CA 1
ATOM 2975 C C . GLN A 1 365 ? -38.107 -3.380 53.503 1.00 97.69 365 GLN A C 1
ATOM 2977 O O . GLN A 1 365 ? -39.104 -2.866 54.008 1.00 97.69 365 GLN A O 1
ATOM 2982 N N . LYS A 1 366 ? -37.124 -3.905 54.248 1.00 97.81 366 LYS A N 1
ATOM 2983 C CA . LYS A 1 366 ? -37.139 -3.867 55.721 1.00 97.81 366 LYS A CA 1
ATOM 2984 C C . LYS A 1 366 ? -37.110 -2.436 56.251 1.00 97.81 366 LYS A C 1
ATOM 2986 O O . LYS A 1 366 ? -37.868 -2.122 57.160 1.00 97.81 366 LYS A O 1
ATOM 2991 N N . ILE A 1 367 ? -36.282 -1.562 55.675 1.00 97.44 367 ILE A N 1
ATOM 2992 C CA . ILE A 1 367 ? -36.225 -0.142 56.048 1.00 97.44 367 ILE A CA 1
ATOM 2993 C C . ILE A 1 367 ? -37.580 0.523 55.802 1.00 97.44 367 ILE A C 1
ATOM 2995 O O . ILE A 1 367 ? -38.075 1.200 56.696 1.00 97.44 367 ILE A O 1
ATOM 2999 N N . LYS A 1 368 ? -38.206 0.299 54.639 1.00 97.62 368 LYS A N 1
ATOM 3000 C CA . LYS A 1 368 ? -39.549 0.821 54.335 1.00 97.62 368 LYS A CA 1
ATOM 3001 C C . LYS A 1 368 ? -40.580 0.338 55.355 1.00 97.62 368 LYS A C 1
ATOM 3003 O O . LYS A 1 368 ? -41.239 1.167 55.964 1.00 97.62 368 LYS A O 1
ATOM 3008 N N . SER A 1 369 ? -40.624 -0.967 55.636 1.00 97.44 369 SER A N 1
ATOM 3009 C CA . SER A 1 369 ? -41.528 -1.531 56.647 1.00 97.44 369 SER A CA 1
ATOM 3010 C C . SER A 1 369 ? -41.322 -0.914 58.035 1.00 97.44 369 SER A C 1
ATOM 3012 O O . SER A 1 369 ? -42.299 -0.626 58.716 1.00 97.44 369 SER A O 1
ATOM 3014 N N . LEU A 1 370 ? -40.073 -0.693 58.459 1.00 97.31 370 LEU A N 1
ATOM 3015 C CA . LEU A 1 370 ? -39.764 -0.061 59.747 1.00 97.31 370 LEU A CA 1
ATOM 3016 C C . LEU A 1 370 ? -40.138 1.426 59.772 1.00 97.31 370 LEU A C 1
ATOM 3018 O O . LEU A 1 370 ? -40.543 1.947 60.809 1.00 97.31 370 LEU A O 1
ATOM 3022 N N . VAL A 1 371 ? -39.988 2.130 58.649 1.00 97.88 371 VAL A N 1
ATOM 3023 C CA . VAL A 1 371 ? -40.414 3.529 58.513 1.00 97.88 371 VAL A CA 1
ATOM 3024 C C . VAL A 1 371 ? -41.935 3.634 58.584 1.00 97.88 371 VAL A C 1
ATOM 3026 O O . VAL A 1 371 ? -42.437 4.502 59.296 1.00 97.88 371 VAL A O 1
ATOM 3029 N N . ASP A 1 372 ? -42.654 2.734 57.915 1.00 96.88 372 ASP A N 1
ATOM 3030 C CA . ASP A 1 372 ? -44.116 2.677 57.946 1.00 96.88 372 ASP A CA 1
ATOM 3031 C C . ASP A 1 372 ? -44.624 2.326 59.353 1.00 96.88 372 ASP A C 1
ATOM 3033 O O . ASP A 1 372 ? -45.526 2.987 59.869 1.00 96.88 372 ASP A O 1
ATOM 3037 N N . GLU A 1 373 ? -43.993 1.357 60.026 1.00 97.44 373 GLU A N 1
ATOM 3038 C CA . GLU A 1 373 ? -44.290 1.009 61.421 1.00 97.44 373 GLU A CA 1
ATOM 3039 C C . GLU A 1 373 ? -44.031 2.195 62.361 1.00 97.44 373 GLU A C 1
ATOM 3041 O O . GLU A 1 373 ? -44.880 2.543 63.183 1.00 97.44 373 GLU A O 1
ATOM 3046 N N . LYS A 1 374 ? -42.897 2.888 62.197 1.00 96.81 374 LYS A N 1
ATOM 3047 C CA . LYS A 1 374 ? -42.596 4.110 62.951 1.00 96.81 374 LYS A CA 1
ATOM 3048 C C . LYS A 1 374 ? -43.662 5.185 62.723 1.00 96.81 374 LYS A C 1
ATOM 3050 O O . LYS A 1 374 ? -44.077 5.830 63.683 1.00 96.81 374 LYS A O 1
ATOM 3055 N N . ALA A 1 375 ? -44.093 5.401 61.481 1.00 97.00 375 ALA A N 1
ATOM 3056 C CA . ALA A 1 375 ? -45.124 6.384 61.158 1.00 97.00 375 ALA A CA 1
ATOM 3057 C C . ALA A 1 375 ? -46.477 6.018 61.788 1.00 97.00 375 ALA A C 1
ATOM 3059 O O . ALA A 1 375 ? -47.151 6.896 62.331 1.00 97.00 375 ALA A O 1
ATOM 3060 N N . ALA A 1 376 ? -46.841 4.733 61.783 1.00 96.94 376 ALA A N 1
ATOM 3061 C CA . ALA A 1 376 ? -48.049 4.235 62.436 1.00 96.94 376 ALA A CA 1
ATOM 3062 C C . ALA A 1 376 ? -48.017 4.470 63.955 1.00 96.94 376 ALA A C 1
ATOM 3064 O O . ALA A 1 376 ? -48.973 5.015 64.505 1.00 96.94 376 ALA A O 1
ATOM 3065 N N . ILE A 1 377 ? -46.898 4.154 64.618 1.00 96.81 377 ILE A N 1
ATOM 3066 C CA . ILE A 1 377 ? -46.726 4.394 66.060 1.00 96.81 377 ILE A CA 1
ATOM 3067 C C . ILE A 1 377 ? -46.831 5.888 66.383 1.00 96.81 377 ILE A C 1
ATOM 3069 O O . ILE A 1 377 ? -47.518 6.255 67.331 1.00 96.81 377 ILE A O 1
ATOM 3073 N N . ILE A 1 378 ? -46.198 6.762 65.591 1.00 97.25 378 ILE A N 1
ATOM 3074 C CA . ILE A 1 378 ? -46.311 8.218 65.776 1.00 97.25 378 ILE A CA 1
ATOM 3075 C C . ILE A 1 378 ? -47.775 8.662 65.662 1.00 97.25 378 ILE A C 1
ATOM 3077 O O . ILE A 1 378 ? -48.248 9.412 66.514 1.00 97.25 378 ILE A O 1
ATOM 3081 N N . ALA A 1 379 ? -48.509 8.177 64.657 1.00 96.88 379 ALA A N 1
ATOM 3082 C CA . ALA A 1 379 ? -49.920 8.510 64.483 1.00 96.88 379 ALA A CA 1
ATOM 3083 C C . ALA A 1 379 ? -50.790 8.019 65.653 1.00 96.88 379 ALA A C 1
ATOM 3085 O O . ALA A 1 379 ? -51.709 8.722 66.073 1.00 96.88 379 ALA A O 1
ATOM 3086 N N . ASP A 1 380 ? -50.510 6.837 66.201 1.00 96.62 380 ASP A N 1
ATOM 3087 C CA . ASP A 1 380 ? -51.241 6.310 67.354 1.00 96.62 380 ASP A CA 1
ATOM 3088 C C . ASP A 1 380 ? -50.893 7.045 68.656 1.00 96.62 380 ASP A C 1
ATOM 3090 O O . ASP A 1 380 ? -51.798 7.328 69.442 1.00 96.62 380 ASP A O 1
ATOM 3094 N N . CYS A 1 381 ? -49.632 7.452 68.852 1.00 95.44 381 CYS A N 1
ATOM 3095 C CA . CYS A 1 381 ? -49.242 8.352 69.940 1.00 95.44 381 CYS A CA 1
ATOM 3096 C C . CYS A 1 381 ? -49.998 9.682 69.861 1.00 95.44 381 CYS A C 1
ATOM 3098 O O . CYS A 1 381 ? -50.576 10.095 70.861 1.00 95.44 381 CYS A O 1
ATOM 3100 N N . MET A 1 382 ? -50.070 10.307 68.680 1.00 95.50 382 MET A N 1
ATOM 3101 C CA . MET A 1 382 ? -50.816 11.557 68.488 1.00 95.50 382 MET A CA 1
ATOM 3102 C C . MET A 1 382 ? -52.304 11.398 68.827 1.00 95.50 382 MET A C 1
ATOM 3104 O O . MET A 1 382 ? -52.863 12.221 69.545 1.00 95.50 382 MET A O 1
ATOM 3108 N N . LYS A 1 383 ? -52.952 10.314 68.376 1.00 95.38 383 LYS A N 1
ATOM 3109 C CA . LYS A 1 383 ? -54.357 10.035 68.730 1.00 95.38 383 LYS A CA 1
ATOM 3110 C C . LYS A 1 383 ? -54.547 9.844 70.234 1.00 95.38 383 LYS A C 1
ATOM 3112 O O . LYS A 1 383 ? -55.589 10.216 70.769 1.00 95.38 383 LYS A O 1
ATOM 3117 N N . GLU A 1 384 ? -53.604 9.197 70.913 1.00 94.12 384 GLU A N 1
ATOM 3118 C CA . GLU A 1 384 ? -53.699 8.970 72.356 1.00 94.12 384 GLU A CA 1
ATOM 3119 C C . GLU A 1 384 ? -53.437 10.254 73.153 1.00 94.12 384 GLU A C 1
ATOM 3121 O O . GLU A 1 384 ? -54.137 10.510 74.132 1.00 94.12 384 GLU A O 1
ATOM 3126 N N . GLU A 1 385 ? -52.513 11.103 72.697 1.00 93.88 385 GLU A N 1
ATOM 3127 C CA . GLU A 1 385 ? -52.322 12.461 73.216 1.00 93.88 385 GLU A CA 1
ATOM 3128 C C . GLU A 1 385 ? -53.599 13.297 73.052 1.00 93.88 385 GLU A C 1
ATOM 3130 O O . GLU A 1 385 ? -54.082 13.854 74.035 1.00 93.88 385 GLU A O 1
ATOM 3135 N N . GLU A 1 386 ? -54.239 13.288 71.876 1.00 94.44 386 GLU A N 1
ATOM 3136 C CA . GLU A 1 386 ? -55.526 13.967 71.650 1.00 94.44 386 GLU A CA 1
ATOM 3137 C C . GLU A 1 386 ? -56.638 13.448 72.577 1.00 94.44 386 GLU A C 1
ATOM 3139 O O . GLU A 1 386 ? -57.427 14.230 73.119 1.00 94.44 386 GLU A O 1
ATOM 3144 N N . LYS A 1 387 ? -56.718 12.127 72.800 1.00 94.62 387 LYS A N 1
ATOM 3145 C CA . LYS A 1 387 ? -57.662 11.547 73.771 1.00 94.62 387 LYS A CA 1
ATOM 3146 C C . LYS A 1 387 ? -57.337 11.978 75.195 1.00 94.62 387 LYS A C 1
ATOM 3148 O O . LYS A 1 387 ? -58.261 12.303 75.942 1.00 94.62 387 LYS A O 1
ATOM 3153 N N . SER A 1 388 ? -56.061 11.968 75.576 1.00 93.81 388 SER A N 1
ATOM 3154 C CA . SER A 1 388 ? -55.586 12.412 76.887 1.00 93.81 388 SER A CA 1
ATOM 3155 C C . SER A 1 388 ? -55.944 13.878 77.119 1.00 93.81 388 SER A C 1
ATOM 3157 O O . SER A 1 388 ? -56.544 14.202 78.143 1.00 93.81 388 SER A O 1
ATOM 3159 N N . ASP A 1 389 ? -55.696 14.745 76.140 1.00 93.06 389 ASP A N 1
ATOM 3160 C CA . ASP A 1 389 ? -56.069 16.159 76.172 1.00 93.06 389 ASP A CA 1
ATOM 3161 C C . ASP A 1 389 ? -57.589 16.345 76.230 1.00 93.06 389 ASP A C 1
ATOM 3163 O O . ASP A 1 389 ? -58.098 17.141 77.026 1.00 93.06 389 ASP A O 1
ATOM 3167 N N . GLY A 1 390 ? -58.344 15.560 75.457 1.00 91.06 390 GLY A N 1
ATOM 3168 C CA . GLY A 1 390 ? -59.805 15.536 75.501 1.00 91.06 390 GLY A CA 1
ATOM 3169 C C . GLY A 1 390 ? -60.348 15.117 76.871 1.00 91.06 390 GLY A C 1
ATOM 3170 O O . GLY A 1 390 ? -61.282 15.733 77.395 1.00 91.06 390 GLY A O 1
ATOM 3171 N N . LEU A 1 391 ? -59.746 14.103 77.496 1.00 90.38 391 LEU A N 1
ATOM 3172 C CA . LEU A 1 391 ? -60.078 13.661 78.850 1.00 90.38 391 LEU A CA 1
ATOM 3173 C C . LEU A 1 391 ? -59.652 14.680 79.904 1.00 90.38 391 LEU A C 1
ATOM 3175 O O . LEU A 1 391 ? -60.423 14.928 80.827 1.00 90.38 391 LEU A O 1
ATOM 3179 N N . ALA A 1 392 ? -58.485 15.308 79.770 1.00 89.38 392 ALA A N 1
ATOM 3180 C CA . ALA A 1 392 ? -58.018 16.366 80.657 1.00 89.38 392 ALA A CA 1
ATOM 3181 C C . ALA A 1 392 ? -58.950 17.583 80.597 1.00 89.38 392 ALA A C 1
ATOM 3183 O O . ALA A 1 392 ? -59.347 18.115 81.637 1.00 89.38 392 ALA A O 1
ATOM 3184 N N . LEU A 1 393 ? -59.385 17.979 79.397 1.00 85.69 393 LEU A N 1
ATOM 3185 C CA . LEU A 1 393 ? -60.395 19.015 79.201 1.00 85.69 393 LEU A CA 1
ATOM 3186 C C . LEU A 1 393 ? -61.721 18.615 79.855 1.00 85.69 393 LEU A C 1
ATOM 3188 O O . LEU A 1 393 ? -62.305 19.409 80.593 1.00 85.69 393 LEU A O 1
ATOM 3192 N N . LYS A 1 394 ? -62.177 17.374 79.648 1.00 86.12 394 LYS A N 1
ATOM 3193 C CA . LYS A 1 394 ? -63.390 16.833 80.274 1.00 86.12 394 LYS A CA 1
ATOM 3194 C C . LYS A 1 394 ? -63.272 16.867 81.799 1.00 86.12 394 LYS A C 1
ATOM 3196 O O . LYS A 1 394 ? -64.135 17.442 82.455 1.00 86.12 394 LYS A O 1
ATOM 3201 N N . ALA A 1 395 ? -62.185 16.356 82.372 1.00 84.75 395 ALA A N 1
ATOM 3202 C CA . ALA A 1 395 ? -61.906 16.399 83.804 1.00 84.75 395 ALA A CA 1
ATOM 3203 C C . ALA A 1 395 ? -61.872 17.841 84.331 1.00 84.75 395 ALA A C 1
ATOM 3205 O O . ALA A 1 395 ? -62.427 18.120 85.394 1.00 84.75 395 ALA A O 1
ATOM 3206 N N . LYS A 1 396 ? -61.308 18.787 83.571 1.00 81.31 396 LYS A N 1
ATOM 3207 C CA . LYS A 1 396 ? -61.318 20.217 83.902 1.00 81.31 396 LYS A CA 1
ATOM 3208 C C . LYS A 1 396 ? -62.733 20.796 83.890 1.00 81.31 396 LYS A C 1
ATOM 3210 O O . LYS A 1 396 ? -63.079 21.526 84.810 1.00 81.31 396 LYS A O 1
ATOM 3215 N N . ILE A 1 397 ? -63.581 20.450 82.921 1.00 75.88 397 ILE A N 1
ATOM 3216 C CA . ILE A 1 397 ? -65.001 20.854 82.879 1.00 75.88 397 ILE A CA 1
ATOM 3217 C C . ILE A 1 397 ? -65.774 20.260 84.070 1.00 75.88 397 ILE A C 1
ATOM 3219 O O . ILE A 1 397 ? -66.491 20.985 84.760 1.00 75.88 397 ILE A O 1
ATOM 3223 N N . PHE A 1 398 ? -65.590 18.969 84.367 1.00 70.31 398 PHE A N 1
ATOM 3224 C CA . PHE A 1 398 ? -66.250 18.304 85.497 1.00 70.31 398 PHE A CA 1
ATOM 3225 C C . PHE A 1 398 ? -65.775 18.825 86.864 1.00 70.31 398 PHE A C 1
ATOM 3227 O O . PHE A 1 398 ? -66.586 18.932 87.777 1.00 70.31 398 PHE A O 1
ATOM 3234 N N . SER A 1 399 ? -64.498 19.196 87.006 1.00 66.81 399 SER A N 1
ATOM 3235 C CA . SER A 1 399 ? -63.931 19.748 88.252 1.00 66.81 399 SER A CA 1
ATOM 3236 C C . SER A 1 399 ? -64.157 21.255 88.429 1.00 66.81 399 SER A C 1
ATOM 3238 O O . SER A 1 399 ? -64.211 21.738 89.559 1.00 66.81 399 SER A O 1
ATOM 3240 N N . SER A 1 400 ? -64.333 22.014 87.342 1.00 59.31 400 SER A N 1
ATOM 3241 C CA . SER A 1 400 ? -64.684 23.446 87.396 1.00 59.31 400 SER A CA 1
ATOM 3242 C C . SER A 1 400 ? -66.186 23.696 87.591 1.00 59.31 400 SER A C 1
ATOM 3244 O O . SER A 1 400 ? -66.590 24.786 88.013 1.00 59.31 400 SER A O 1
ATOM 3246 N N . GLY A 1 401 ? -67.032 22.688 87.365 1.00 56.09 401 GLY A N 1
ATOM 3247 C CA . GLY A 1 401 ? -68.433 22.707 87.761 1.00 56.09 401 GLY A CA 1
ATOM 3248 C C . GLY A 1 401 ? -68.590 22.388 89.246 1.00 56.09 401 GLY A C 1
ATOM 3249 O O . GLY A 1 401 ? -68.382 21.260 89.670 1.00 56.09 401 GLY A O 1
ATOM 3250 N N . GLN A 1 402 ? -69.023 23.359 90.055 1.00 56.47 402 GLN A N 1
ATOM 3251 C CA . GLN A 1 402 ? -69.550 23.063 91.393 1.00 56.47 402 GLN A CA 1
ATOM 3252 C C . GLN A 1 402 ? -70.746 22.114 91.245 1.00 56.47 402 GLN A C 1
ATOM 3254 O O . GLN A 1 402 ? -71.844 22.561 90.901 1.00 56.47 402 GLN A O 1
ATOM 3259 N N . TYR A 1 403 ? -70.522 20.820 91.473 1.00 58.19 403 TYR A N 1
ATOM 3260 C CA . TYR A 1 403 ? -71.561 19.802 91.548 1.00 58.19 403 TYR A CA 1
ATOM 3261 C C . TYR A 1 403 ? -72.480 20.141 92.725 1.00 58.19 403 TYR A C 1
ATOM 3263 O O . TYR A 1 403 ? -72.203 19.811 93.874 1.00 58.19 403 TYR A O 1
ATOM 3271 N N . ASN A 1 404 ? -73.549 20.884 92.444 1.00 64.00 404 ASN A N 1
ATOM 3272 C CA . ASN A 1 404 ? -74.599 21.172 93.406 1.00 64.00 404 ASN A CA 1
ATOM 3273 C C . ASN A 1 404 ? -75.763 20.213 93.110 1.00 64.00 404 ASN A C 1
ATOM 3275 O O . ASN A 1 404 ? -76.460 20.412 92.106 1.00 64.00 404 ASN A O 1
ATOM 3279 N N . PRO A 1 405 ? -76.005 19.196 93.957 1.00 67.50 405 PRO A N 1
ATOM 3280 C CA . PRO A 1 405 ? -77.081 18.225 93.744 1.00 67.50 405 PRO A CA 1
ATOM 3281 C C . PRO A 1 405 ? -78.444 18.920 93.600 1.00 67.50 405 PRO A C 1
ATOM 3283 O O . PRO A 1 405 ? -79.199 18.618 92.686 1.00 67.50 405 PRO A O 1
ATOM 3286 N N . ALA A 1 406 ? -78.680 19.997 94.358 1.00 69.88 406 ALA A N 1
ATOM 3287 C CA . ALA A 1 406 ? -79.905 20.794 94.269 1.00 69.88 406 ALA A CA 1
ATOM 3288 C C . ALA A 1 406 ? -80.126 21.493 92.909 1.00 69.88 406 ALA A C 1
ATOM 3290 O O . ALA A 1 406 ? -81.265 21.770 92.532 1.00 69.88 406 ALA A O 1
ATOM 3291 N N . THR A 1 407 ? -79.064 21.832 92.169 1.00 68.94 407 THR A N 1
ATOM 3292 C CA . THR A 1 407 ? -79.204 22.347 90.794 1.00 68.94 407 THR A CA 1
ATOM 3293 C C . THR A 1 407 ? -79.424 21.226 89.789 1.00 68.94 407 THR A C 1
ATOM 3295 O O . THR A 1 407 ? -80.190 21.423 88.851 1.00 68.94 407 THR A O 1
ATOM 3298 N N . MET A 1 408 ? -78.824 20.053 90.006 1.00 68.31 408 MET A N 1
ATOM 3299 C CA . MET A 1 408 ? -79.034 18.881 89.154 1.00 68.31 408 MET A CA 1
ATOM 3300 C C . MET A 1 408 ? -80.458 18.344 89.288 1.00 68.31 408 MET A C 1
ATOM 3302 O O . MET A 1 408 ? -81.096 18.119 88.269 1.00 68.31 408 MET A O 1
ATOM 3306 N N . ASP A 1 409 ? -81.017 18.289 90.499 1.00 77.81 409 ASP A N 1
ATOM 3307 C CA . ASP A 1 409 ? -82.413 17.891 90.723 1.00 77.81 409 ASP A CA 1
ATOM 3308 C C . ASP A 1 409 ? -83.402 18.859 90.067 1.00 77.81 409 ASP A C 1
ATOM 3310 O O . ASP A 1 409 ? -84.410 18.446 89.501 1.00 77.81 409 ASP A O 1
ATOM 3314 N N . LYS A 1 410 ? -83.109 20.168 90.066 1.00 81.25 410 LYS A N 1
ATOM 3315 C CA . LYS A 1 410 ? -83.920 21.156 89.332 1.00 81.25 410 LYS A CA 1
ATOM 3316 C C . LYS A 1 410 ? -83.879 20.919 87.827 1.00 81.25 410 LYS A C 1
ATOM 3318 O O . LYS A 1 410 ? -84.916 21.011 87.173 1.00 81.25 410 LYS A O 1
ATOM 3323 N N . ILE A 1 411 ? -82.705 20.620 87.276 1.00 78.12 411 ILE A N 1
ATOM 3324 C CA . ILE A 1 411 ? -82.544 20.307 85.852 1.00 78.12 411 ILE A CA 1
ATOM 3325 C C . ILE A 1 411 ? -83.246 18.988 85.522 1.00 78.12 411 ILE A C 1
ATOM 3327 O O . ILE A 1 411 ? -83.964 18.928 84.531 1.00 78.12 411 ILE A O 1
ATOM 3331 N N . LEU A 1 412 ? -83.125 17.973 86.377 1.00 83.12 412 LEU A N 1
ATOM 3332 C CA . LEU A 1 412 ? -83.746 16.663 86.207 1.00 83.12 412 LEU A CA 1
ATOM 3333 C C . LEU A 1 412 ? -85.273 16.753 86.291 1.00 83.12 412 LEU A C 1
ATOM 3335 O O . LEU A 1 412 ? -85.963 16.194 85.448 1.00 83.12 412 LEU A O 1
ATOM 3339 N N . ASN A 1 413 ? -85.809 17.555 87.212 1.00 83.25 413 ASN A N 1
ATOM 3340 C CA . ASN A 1 413 ? -87.238 17.867 87.278 1.00 83.25 413 ASN A CA 1
ATOM 3341 C C . ASN A 1 413 ? -87.715 18.661 86.055 1.00 83.25 413 ASN A C 1
ATOM 3343 O O . ASN A 1 413 ? -88.797 18.400 85.530 1.00 83.25 413 ASN A O 1
ATOM 3347 N N . THR A 1 414 ? -86.907 19.610 85.570 1.00 85.50 414 THR A N 1
ATOM 3348 C CA . THR A 1 414 ? -87.208 20.353 84.335 1.00 85.50 414 THR A CA 1
ATOM 3349 C C . THR A 1 414 ? -87.232 19.409 83.136 1.00 85.50 414 THR A C 1
ATOM 3351 O O . THR A 1 414 ? -88.145 19.483 82.319 1.00 85.50 414 THR A O 1
ATOM 3354 N N . LEU A 1 415 ? -86.272 18.489 83.052 1.00 84.12 415 LEU A N 1
ATOM 3355 C CA . LEU A 1 415 ? -86.197 17.484 82.001 1.00 84.12 415 LEU A CA 1
ATOM 3356 C C . LEU A 1 415 ? -87.378 16.520 82.081 1.00 84.12 415 LEU A C 1
ATOM 3358 O O . LEU A 1 415 ? -88.021 16.286 81.070 1.00 84.12 415 LEU A O 1
ATOM 3362 N N . ASN A 1 416 ? -87.719 16.027 83.269 1.00 85.69 416 ASN A N 1
ATOM 3363 C CA . ASN A 1 416 ? -88.865 15.148 83.476 1.00 85.69 416 ASN A CA 1
ATOM 3364 C C . ASN A 1 416 ? -90.171 15.831 83.033 1.00 85.69 416 ASN A C 1
ATOM 3366 O O . ASN A 1 416 ? -90.971 15.249 82.306 1.00 85.69 416 ASN A O 1
ATOM 3370 N N . LYS A 1 417 ? -90.331 17.123 83.355 1.00 85.25 417 LYS A N 1
ATOM 3371 C CA . LYS A 1 417 ? -91.449 17.938 82.864 1.00 85.25 417 LYS A CA 1
ATOM 3372 C C . LYS A 1 417 ? -91.459 18.056 81.334 1.00 85.25 417 LYS A C 1
ATOM 3374 O O . LYS A 1 417 ? -92.517 17.926 80.730 1.00 85.25 417 LYS A O 1
ATOM 3379 N N . ARG A 1 418 ? -90.301 18.257 80.697 1.00 84.44 418 ARG A N 1
ATOM 3380 C CA . ARG A 1 418 ? -90.186 18.306 79.226 1.00 84.44 418 ARG A CA 1
ATOM 3381 C C . ARG A 1 418 ? -90.470 16.961 78.566 1.00 84.44 418 ARG A C 1
ATOM 3383 O O . ARG A 1 418 ? -91.170 16.921 77.564 1.00 84.44 418 ARG A O 1
ATOM 3390 N N . VAL A 1 419 ? -89.971 15.868 79.134 1.00 85.25 419 VAL A N 1
ATOM 3391 C CA . VAL A 1 419 ? -90.275 14.507 78.679 1.00 85.25 419 VAL A CA 1
ATOM 3392 C C . VAL A 1 419 ? -91.775 14.248 78.783 1.00 85.25 419 VAL A C 1
ATOM 3394 O O . VAL A 1 419 ? -92.351 13.682 77.862 1.00 85.25 419 VAL A O 1
ATOM 3397 N N . ALA A 1 420 ? -92.428 14.741 79.838 1.00 81.56 420 ALA A N 1
ATOM 3398 C CA . ALA A 1 420 ? -93.877 14.672 79.966 1.00 81.56 420 ALA A CA 1
ATOM 3399 C C . ALA A 1 420 ? -94.637 15.495 78.924 1.00 81.56 420 ALA A C 1
ATOM 3401 O O . ALA A 1 420 ? -95.630 15.015 78.379 1.00 81.56 420 ALA A O 1
ATOM 3402 N N . GLU A 1 421 ? -94.155 16.695 78.597 1.00 81.88 421 GLU A N 1
ATOM 3403 C CA . GLU A 1 421 ? -94.702 17.503 77.502 1.00 81.88 421 GLU A CA 1
ATOM 3404 C C . GLU A 1 421 ? -94.582 16.778 76.152 1.00 81.88 421 GLU A C 1
ATOM 3406 O O . GLU A 1 421 ? -95.561 16.706 75.415 1.00 81.88 421 GLU A O 1
ATOM 3411 N N . VAL A 1 422 ? -93.417 16.200 75.842 1.00 84.12 422 VAL A N 1
ATOM 3412 C CA . VAL A 1 422 ? -93.181 15.488 74.573 1.00 84.12 422 V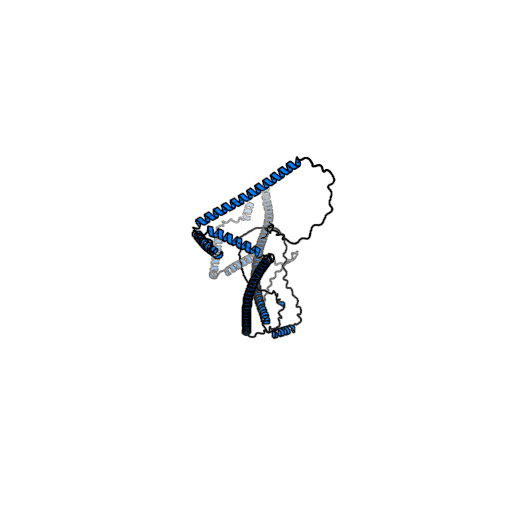AL A CA 1
ATOM 3413 C C . VAL A 1 422 ? -93.983 14.191 74.504 1.00 84.12 422 VAL A C 1
ATOM 3415 O O . VAL A 1 422 ? -94.636 13.938 73.499 1.00 84.12 422 VAL A O 1
ATOM 3418 N N . TYR A 1 423 ? -94.015 13.403 75.580 1.00 82.44 423 TYR A N 1
ATOM 3419 C CA . TYR A 1 423 ? -94.843 12.199 75.663 1.00 82.44 423 TYR A CA 1
ATOM 3420 C C . TYR A 1 423 ? -96.322 12.510 75.416 1.00 82.44 423 TYR A C 1
ATOM 3422 O O . TYR A 1 423 ? -96.977 11.784 74.680 1.00 82.44 423 TYR A O 1
ATOM 3430 N N . LYS A 1 424 ? -96.836 13.627 75.949 1.00 80.56 424 LYS A N 1
ATOM 3431 C CA . LYS A 1 424 ? -98.216 14.069 75.700 1.00 80.56 424 LYS A CA 1
ATOM 3432 C C . LYS A 1 424 ? -98.484 14.413 74.228 1.00 80.56 424 LYS A C 1
ATOM 3434 O O . LYS A 1 424 ? -99.615 14.287 73.780 1.00 80.56 424 LYS A O 1
ATOM 3439 N N . VAL A 1 425 ? -97.474 14.877 73.493 1.00 78.44 425 VAL A N 1
ATOM 3440 C CA . VAL A 1 425 ? -97.586 15.176 72.053 1.00 78.44 425 VAL A CA 1
ATOM 3441 C C . VAL A 1 425 ? -97.442 13.908 71.205 1.00 78.44 425 VAL A C 1
ATOM 3443 O O . VAL A 1 425 ? -98.080 13.795 70.164 1.00 78.44 425 VAL A O 1
ATOM 3446 N N . CYS A 1 426 ? -96.601 12.964 71.630 1.00 74.06 426 CYS A N 1
ATOM 3447 C CA . CYS A 1 426 ? -96.298 11.746 70.879 1.00 74.06 426 CYS A CA 1
ATOM 3448 C C . CYS A 1 426 ? -97.261 10.579 71.155 1.00 74.06 426 CYS A C 1
ATOM 3450 O O . CYS A 1 426 ? -97.391 9.710 70.295 1.00 74.06 426 CYS A O 1
ATOM 3452 N N . GLY A 1 427 ? -97.876 10.521 72.339 1.00 68.00 427 GLY A N 1
ATOM 3453 C CA . GLY A 1 427 ? -98.752 9.433 72.773 1.00 68.00 427 GLY A CA 1
ATOM 3454 C C . GLY A 1 427 ? -100.226 9.693 72.466 1.00 68.00 427 GLY A C 1
ATOM 3455 O O . GLY A 1 427 ? -100.743 10.776 72.734 1.00 68.00 427 GLY A O 1
ATOM 3456 N N . GLU A 1 428 ? -100.911 8.679 71.943 1.00 60.00 428 GLU A N 1
ATOM 3457 C CA . GLU A 1 428 ? -102.375 8.636 71.869 1.00 60.00 428 GLU A CA 1
ATOM 3458 C C . GLU A 1 428 ? -102.960 8.484 73.291 1.00 60.00 428 GLU A C 1
ATOM 3460 O O . GLU A 1 428 ? -102.380 7.780 74.117 1.00 60.00 428 GLU A O 1
ATOM 3465 N N . GLU A 1 429 ? -104.053 9.205 73.582 1.00 57.88 429 GLU A N 1
ATOM 3466 C CA . GLU A 1 429 ? -104.782 9.367 74.864 1.00 57.88 429 GLU A CA 1
ATOM 3467 C C . GLU A 1 429 ? -104.565 8.279 75.946 1.00 57.88 429 GLU A C 1
ATOM 3469 O O . GLU A 1 429 ? -105.430 7.449 76.213 1.00 57.88 429 GLU A O 1
ATOM 3474 N N . SER A 1 430 ? -103.424 8.325 76.646 1.00 58.09 430 SER A N 1
ATOM 3475 C CA . SER A 1 430 ? -103.133 7.480 77.813 1.00 58.09 430 SER A CA 1
ATOM 3476 C C . SER A 1 430 ? -102.609 8.327 78.973 1.00 58.09 430 SER A C 1
ATOM 3478 O O . SER A 1 430 ? -101.688 9.132 78.813 1.00 58.09 430 SER A O 1
ATOM 3480 N N . GLU A 1 431 ? -103.202 8.151 80.157 1.00 58.84 431 GLU A N 1
ATOM 3481 C CA . GLU A 1 431 ? -102.971 8.994 81.335 1.00 58.84 431 GLU A CA 1
ATOM 3482 C C . GLU A 1 431 ? -101.495 9.034 81.776 1.00 58.84 431 GLU A C 1
ATOM 3484 O O . GLU A 1 431 ? -100.869 8.017 82.066 1.00 58.84 431 GLU A O 1
ATOM 3489 N N . VAL A 1 432 ? -100.953 10.252 81.870 1.00 58.22 432 VAL A N 1
ATOM 3490 C CA . VAL A 1 432 ? -99.535 10.559 82.150 1.00 58.22 432 VAL A CA 1
ATOM 3491 C C . VAL A 1 432 ? -99.114 10.201 83.588 1.00 58.22 432 VAL A C 1
ATOM 3493 O O . VAL A 1 432 ? -97.929 10.094 83.887 1.00 58.22 432 VAL A O 1
ATOM 3496 N N . SER A 1 433 ? -100.071 10.001 84.495 1.00 60.44 433 SER A N 1
ATOM 3497 C CA . SER A 1 433 ? -99.834 9.979 85.945 1.00 60.44 433 SER A CA 1
ATOM 3498 C C . SER A 1 433 ? -99.217 8.683 86.498 1.00 60.44 433 SER A C 1
ATOM 3500 O O . SER A 1 433 ? -98.809 8.671 87.657 1.00 60.44 433 SER A O 1
ATOM 3502 N N . SER A 1 434 ? -99.141 7.599 85.718 1.00 61.69 434 SER A N 1
ATOM 3503 C CA . SER A 1 434 ? -98.663 6.280 86.181 1.00 61.69 434 SER A CA 1
ATOM 3504 C C . SER A 1 434 ? -97.303 5.859 85.611 1.00 61.69 434 SER A C 1
ATOM 3506 O O . SER A 1 434 ? -96.767 4.823 86.009 1.00 61.69 434 SER A O 1
ATOM 3508 N N . LEU A 1 435 ? -96.729 6.648 84.697 1.00 74.25 435 LEU A N 1
ATOM 3509 C CA . LEU A 1 435 ? -95.545 6.258 83.938 1.00 74.25 435 LEU A CA 1
ATOM 3510 C C . LEU A 1 435 ? -94.267 6.920 84.473 1.00 74.25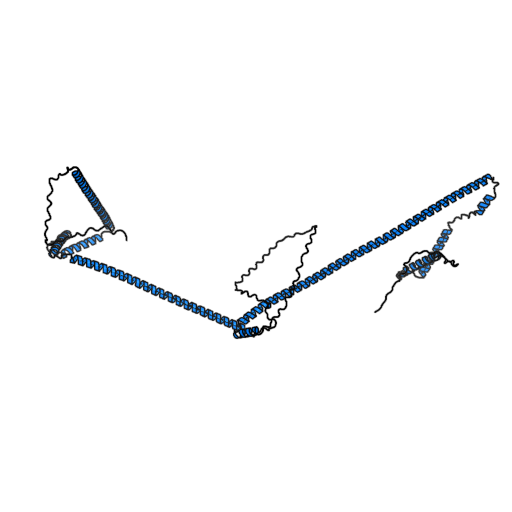 435 LEU A C 1
ATOM 3512 O O . LEU A 1 435 ? -94.197 8.126 84.697 1.00 74.25 435 LEU A O 1
ATOM 3516 N N . THR A 1 436 ? -93.218 6.118 84.641 1.00 82.00 436 THR A N 1
ATOM 3517 C CA . THR A 1 436 ? -91.874 6.593 85.000 1.00 82.00 436 THR A CA 1
ATOM 3518 C C . THR A 1 436 ? -91.250 7.317 83.804 1.00 82.00 436 THR A C 1
ATOM 3520 O O . THR A 1 436 ? -91.449 6.898 82.667 1.00 82.00 436 THR A O 1
ATOM 3523 N N . THR A 1 437 ? -90.411 8.336 84.017 1.00 79.94 437 THR A N 1
ATOM 3524 C CA . THR A 1 437 ? -89.735 9.100 82.943 1.00 79.94 437 THR A CA 1
ATOM 3525 C C . THR A 1 437 ? -89.065 8.210 81.892 1.00 79.94 437 THR A C 1
ATOM 3527 O O . THR A 1 437 ? -89.144 8.478 80.700 1.00 79.94 437 THR A O 1
ATOM 3530 N N . LEU A 1 438 ? -88.441 7.112 82.327 1.00 83.25 438 LEU A N 1
ATOM 3531 C CA . LEU A 1 438 ? -87.795 6.130 81.452 1.00 83.25 438 LEU A CA 1
ATOM 3532 C C . LEU A 1 438 ? -88.802 5.375 80.568 1.00 83.25 438 LEU A C 1
ATOM 3534 O O . LEU A 1 438 ? -88.533 5.110 79.403 1.00 83.25 438 LEU A O 1
ATOM 3538 N N . GLN A 1 439 ? -89.980 5.061 81.107 1.00 81.44 439 GLN A N 1
ATOM 3539 C CA . GLN A 1 439 ? -91.064 4.425 80.359 1.00 81.44 439 GLN A CA 1
ATOM 3540 C C . GLN A 1 439 ? -91.692 5.409 79.360 1.00 81.44 439 GLN A C 1
ATOM 3542 O O . GLN A 1 439 ? -91.966 5.025 78.228 1.00 81.44 439 GLN A O 1
ATOM 3547 N N . MET A 1 440 ? -91.840 6.685 79.739 1.00 82.69 440 MET A N 1
ATOM 3548 C CA . MET A 1 440 ? -92.290 7.749 78.830 1.00 82.69 440 MET A CA 1
ATOM 3549 C C . MET A 1 440 ? -91.319 7.917 77.663 1.00 82.69 440 MET A C 1
ATOM 3551 O O . MET A 1 440 ? -91.739 7.965 76.511 1.00 82.69 440 MET A O 1
ATOM 3555 N N . LEU A 1 441 ? -90.016 7.937 77.958 1.00 84.25 441 LEU A N 1
ATOM 3556 C CA . LEU A 1 441 ? -88.966 7.977 76.944 1.00 84.25 441 LEU A CA 1
ATOM 3557 C C . LEU A 1 441 ? -88.994 6.751 76.040 1.00 84.25 441 LEU A C 1
ATOM 3559 O O . LEU A 1 441 ? -88.828 6.917 74.844 1.00 84.25 441 LEU A O 1
ATOM 3563 N N . LYS A 1 442 ? -89.258 5.555 76.571 1.00 82.38 442 LYS A N 1
ATOM 3564 C CA . LYS A 1 442 ? -89.345 4.336 75.759 1.00 82.38 442 LYS A CA 1
ATOM 3565 C C . LYS A 1 442 ? -90.523 4.358 74.783 1.00 82.38 442 LYS A C 1
ATOM 3567 O O . LYS A 1 442 ? -90.386 3.916 73.651 1.00 82.38 442 LYS A O 1
ATOM 3572 N N . VAL A 1 443 ? -91.675 4.898 75.187 1.00 83.19 443 VAL A N 1
ATOM 3573 C CA . VAL A 1 443 ? -92.817 5.084 74.271 1.00 83.19 443 VAL A CA 1
ATOM 3574 C C . VAL A 1 443 ? -92.505 6.148 73.218 1.00 83.19 443 VAL A C 1
ATOM 3576 O O . VAL A 1 443 ? -92.799 5.947 72.043 1.00 83.19 443 VAL A O 1
ATOM 3579 N N . VAL A 1 444 ? -91.870 7.254 73.620 1.00 84.31 444 VAL A N 1
ATOM 3580 C CA . VAL A 1 444 ? -91.396 8.282 72.682 1.00 84.31 444 VAL A CA 1
ATOM 3581 C C . VAL A 1 444 ? -90.368 7.696 71.713 1.00 84.31 444 VAL A C 1
ATOM 3583 O O . VAL A 1 444 ? -90.463 7.958 70.525 1.00 84.31 444 VAL A O 1
ATOM 3586 N N . GLU A 1 445 ? -89.434 6.874 72.185 1.00 85.38 445 GLU A N 1
ATOM 3587 C CA . GLU A 1 445 ? -88.426 6.181 71.379 1.00 85.38 445 GLU A CA 1
ATOM 3588 C C . GLU A 1 445 ? -89.088 5.267 70.351 1.00 85.38 445 GLU A C 1
ATOM 3590 O O . GLU A 1 445 ? -88.821 5.417 69.167 1.00 85.38 445 GLU A O 1
ATOM 3595 N N . ILE A 1 446 ? -90.027 4.410 70.769 1.00 84.50 446 ILE A N 1
ATOM 3596 C CA . ILE A 1 446 ? -90.793 3.554 69.851 1.00 84.50 446 ILE A CA 1
ATOM 3597 C C . ILE A 1 446 ? -91.524 4.403 68.806 1.00 84.50 446 ILE A C 1
ATOM 3599 O O . ILE A 1 446 ? -91.484 4.090 67.617 1.00 84.50 446 ILE A O 1
ATOM 3603 N N . ARG A 1 447 ? -92.172 5.499 69.221 1.00 85.38 447 ARG A N 1
ATOM 3604 C CA . ARG A 1 447 ? -92.885 6.387 68.298 1.00 85.38 447 ARG A CA 1
ATOM 3605 C C . ARG A 1 447 ? -91.936 7.090 67.328 1.00 85.38 447 ARG A C 1
ATOM 3607 O O . ARG A 1 447 ? -92.268 7.230 66.157 1.00 85.38 447 ARG A O 1
ATOM 3614 N N . VAL A 1 448 ? -90.769 7.525 67.794 1.00 85.00 448 VAL A N 1
ATOM 3615 C CA . VAL A 1 448 ? -89.732 8.139 66.958 1.00 85.00 448 VAL A CA 1
ATOM 3616 C C . VAL A 1 448 ? -89.171 7.116 65.978 1.00 85.00 448 VAL A C 1
ATOM 3618 O O . VAL A 1 448 ? -89.084 7.435 64.802 1.00 85.00 448 VAL A O 1
ATOM 3621 N N . SER A 1 449 ? -88.877 5.888 66.409 1.00 84.38 449 SER A N 1
ATOM 3622 C CA . SER A 1 449 ? -88.453 4.802 65.521 1.00 84.38 449 SER A CA 1
ATOM 3623 C C . SER A 1 449 ? -89.494 4.523 64.439 1.00 84.38 449 SER A C 1
ATOM 3625 O O . SER A 1 449 ? -89.137 4.495 63.270 1.00 84.38 449 SER A O 1
ATOM 3627 N N . GLN A 1 450 ? -90.781 4.439 64.790 1.00 84.81 450 GLN A N 1
ATOM 3628 C CA . GLN A 1 450 ? -91.865 4.301 63.807 1.00 84.81 450 GLN A CA 1
ATOM 3629 C C . GLN A 1 450 ? -91.910 5.475 62.821 1.00 84.81 450 GLN A C 1
ATOM 3631 O O . GLN A 1 450 ? -92.096 5.273 61.626 1.00 84.81 450 GLN A O 1
ATOM 3636 N N . LEU A 1 451 ? -91.753 6.712 63.303 1.00 85.06 451 LEU A N 1
ATOM 3637 C CA . LEU A 1 451 ? -91.717 7.892 62.438 1.00 85.06 451 LEU A CA 1
ATOM 3638 C C . LEU A 1 451 ? -90.473 7.905 61.538 1.00 85.06 451 LEU A C 1
ATOM 3640 O O . LEU A 1 451 ? -90.579 8.337 60.395 1.00 85.06 451 LEU A O 1
ATOM 3644 N N . CYS A 1 452 ? -89.326 7.417 62.017 1.00 81.50 452 CYS A N 1
ATOM 3645 C CA . CYS A 1 452 ? -88.109 7.248 61.223 1.00 81.50 452 CYS A CA 1
ATOM 3646 C C . CYS A 1 452 ? -88.268 6.147 60.169 1.00 81.50 452 CYS A C 1
ATOM 3648 O O . CYS A 1 452 ? -87.928 6.383 59.020 1.00 81.50 452 CYS A O 1
ATOM 3650 N N . GLU A 1 453 ? -88.853 4.995 60.505 1.00 84.81 453 GLU A N 1
ATOM 3651 C CA . GLU A 1 453 ? -89.177 3.938 59.533 1.00 84.81 453 GLU A CA 1
ATOM 3652 C C . GLU A 1 453 ? -90.150 4.453 58.464 1.00 84.81 453 GLU A C 1
ATOM 3654 O O . GLU A 1 453 ? -89.963 4.217 57.272 1.00 84.81 453 GLU A O 1
ATOM 3659 N N . MET A 1 454 ? -91.167 5.222 58.871 1.00 81.38 454 MET A N 1
ATOM 3660 C CA . MET A 1 454 ? -92.064 5.899 57.935 1.00 81.38 454 MET A CA 1
ATOM 3661 C C . MET A 1 454 ? -91.327 6.923 57.068 1.00 81.38 454 MET A C 1
ATOM 3663 O O . MET A 1 454 ? -91.672 7.053 55.901 1.00 81.38 454 MET A O 1
ATOM 3667 N N . LEU A 1 455 ? -90.339 7.641 57.611 1.00 78.44 455 LEU A N 1
ATOM 3668 C CA . LEU A 1 455 ? -89.509 8.600 56.875 1.00 78.44 455 LEU A CA 1
ATOM 3669 C C . LEU A 1 455 ? -88.577 7.897 55.873 1.00 78.44 455 LEU A C 1
ATOM 3671 O O . LEU A 1 455 ? -88.414 8.391 54.764 1.00 78.44 455 LEU A O 1
ATOM 3675 N N . GLU A 1 456 ? -88.007 6.747 56.234 1.00 77.75 456 GLU A N 1
ATOM 3676 C CA . GLU A 1 456 ? -87.159 5.917 55.366 1.00 77.75 456 GLU A CA 1
ATOM 3677 C C . GLU A 1 456 ? -87.961 5.211 54.262 1.00 77.75 456 GLU A C 1
ATOM 3679 O O . GLU A 1 456 ? -87.447 4.990 53.168 1.00 77.75 456 GLU A O 1
ATOM 3684 N N . ALA A 1 457 ? -89.235 4.891 54.515 1.00 77.19 457 ALA A N 1
ATOM 3685 C CA . ALA A 1 457 ? -90.144 4.320 53.521 1.00 77.19 457 ALA A CA 1
ATOM 3686 C C . ALA A 1 457 ? -90.641 5.343 52.479 1.00 77.19 457 ALA A C 1
ATOM 3688 O O . ALA A 1 457 ? -91.280 4.959 51.495 1.00 77.19 457 ALA A O 1
ATOM 3689 N N . ILE A 1 458 ? -90.378 6.641 52.677 1.00 77.44 458 ILE A N 1
ATOM 3690 C CA . ILE A 1 458 ? -90.697 7.672 51.687 1.00 77.44 458 ILE A CA 1
ATOM 3691 C C . ILE A 1 458 ? -89.722 7.534 50.508 1.00 77.44 458 ILE A C 1
ATOM 3693 O O . ILE A 1 458 ? -88.511 7.520 50.719 1.00 77.44 458 ILE A O 1
ATOM 3697 N N . PRO A 1 459 ? -90.213 7.477 49.255 1.00 80.12 459 PRO A N 1
ATOM 3698 C CA . PRO A 1 459 ? -89.349 7.452 48.079 1.00 80.12 459 PRO A CA 1
ATOM 3699 C C . PRO A 1 459 ? -88.322 8.595 48.084 1.00 80.12 459 PRO A C 1
ATOM 3701 O O . PRO A 1 459 ? -88.679 9.746 48.344 1.00 80.12 459 PRO A O 1
ATOM 3704 N N . ASN A 1 460 ? -87.065 8.288 47.736 1.00 73.75 460 ASN A N 1
ATOM 3705 C CA . ASN A 1 460 ? -85.937 9.238 47.731 1.00 73.75 460 ASN A CA 1
ATOM 3706 C C . ASN A 1 460 ? -86.229 10.536 46.952 1.00 73.75 460 ASN A C 1
ATOM 3708 O O . ASN A 1 460 ? -85.772 11.606 47.339 1.00 73.75 460 ASN A O 1
ATOM 3712 N N . GLU A 1 461 ? -87.072 10.465 45.917 1.00 74.69 461 GLU A N 1
ATOM 3713 C CA . GLU A 1 461 ? -87.541 11.619 45.136 1.00 74.69 461 GLU A CA 1
ATOM 3714 C C . GLU A 1 461 ? -88.254 12.675 46.000 1.00 74.69 461 GLU A C 1
ATOM 3716 O O . GLU A 1 461 ? -88.110 13.875 45.776 1.00 74.69 461 GLU A O 1
ATOM 3721 N N . TYR A 1 462 ? -89.006 12.253 47.020 1.00 77.19 462 TYR A N 1
ATOM 3722 C CA . TYR A 1 462 ? -89.692 13.157 47.945 1.00 77.19 462 TYR A CA 1
ATOM 3723 C C . TYR A 1 462 ? -88.739 13.719 49.012 1.00 77.19 462 TYR A C 1
ATOM 3725 O O . TYR A 1 462 ? -88.892 14.872 49.421 1.00 77.19 462 TYR A O 1
ATOM 3733 N N . LEU A 1 463 ? -87.741 12.936 49.443 1.00 73.38 463 LEU A N 1
ATOM 3734 C CA . LEU A 1 463 ? -86.708 13.381 50.386 1.00 73.38 463 LEU A CA 1
ATOM 3735 C C . LEU A 1 463 ? -85.812 14.460 49.767 1.00 73.38 463 LEU A C 1
ATOM 3737 O O . LEU A 1 463 ? -85.567 15.479 50.413 1.00 73.38 463 LEU A O 1
ATOM 3741 N N . ASP A 1 464 ? -85.427 14.307 48.498 1.00 76.56 464 ASP A N 1
ATOM 3742 C CA . ASP A 1 464 ? -84.663 15.315 47.752 1.00 76.56 464 ASP A CA 1
ATOM 3743 C C . ASP A 1 464 ? -85.444 16.637 47.620 1.00 76.56 464 ASP A C 1
ATOM 3745 O O . ASP A 1 464 ? -84.891 17.728 47.795 1.00 76.56 464 ASP A O 1
ATOM 3749 N N . VAL A 1 465 ? -86.761 16.563 47.378 1.00 80.19 465 VAL A N 1
ATOM 3750 C CA . VAL A 1 465 ? -87.646 17.742 47.326 1.00 80.19 465 VAL A CA 1
ATOM 3751 C C . VAL A 1 465 ? -87.750 18.431 48.690 1.00 80.19 465 VAL A C 1
ATOM 3753 O O . VAL A 1 465 ? -87.750 19.666 48.756 1.00 80.19 465 VAL A O 1
ATOM 3756 N N . ILE A 1 466 ? -87.827 17.671 49.786 1.00 76.81 466 ILE A N 1
ATOM 3757 C CA . ILE A 1 466 ? -87.871 18.218 51.150 1.00 76.81 466 ILE A CA 1
ATOM 3758 C C . ILE A 1 466 ? -86.528 18.858 51.513 1.00 76.81 466 ILE A C 1
ATOM 3760 O O . ILE A 1 466 ? -86.518 20.002 51.969 1.00 76.81 466 ILE A O 1
ATOM 3764 N N . GLU A 1 467 ? -85.401 18.194 51.247 1.00 77.62 467 GLU A N 1
ATOM 3765 C CA . GLU A 1 467 ? -84.065 18.729 51.527 1.00 77.62 467 GLU A CA 1
ATOM 3766 C C . GLU A 1 467 ? -83.798 20.013 50.720 1.00 77.62 467 GLU A C 1
ATOM 3768 O O . GLU A 1 467 ? -83.278 21.000 51.253 1.00 77.62 467 GLU A O 1
ATOM 3773 N N . ALA A 1 468 ? -84.226 20.063 49.453 1.00 79.56 468 ALA A N 1
ATOM 3774 C CA . ALA A 1 468 ? -84.165 21.273 48.635 1.00 79.56 468 ALA A CA 1
ATOM 3775 C C . ALA A 1 468 ? -85.023 22.413 49.218 1.00 79.56 468 ALA A C 1
ATOM 3777 O O . ALA A 1 468 ? -84.567 23.561 49.286 1.00 79.56 468 ALA A O 1
ATOM 3778 N N . ASN A 1 469 ? -86.236 22.112 49.694 1.00 79.38 469 ASN A N 1
ATOM 3779 C CA . ASN A 1 469 ? -87.115 23.085 50.350 1.00 79.38 469 ASN A CA 1
ATOM 3780 C C . ASN A 1 469 ? -86.561 23.573 51.699 1.00 79.38 469 ASN A C 1
ATOM 3782 O O . ASN A 1 469 ? -86.641 24.767 51.999 1.00 79.38 469 ASN A O 1
ATOM 3786 N N . GLU A 1 470 ? -85.963 22.700 52.511 1.00 78.31 470 GLU A N 1
ATOM 3787 C CA . GLU A 1 470 ? -85.306 23.092 53.759 1.00 78.31 470 GLU A CA 1
ATOM 3788 C C . GLU A 1 470 ? -84.066 23.946 53.500 1.00 78.31 470 GLU A C 1
ATOM 3790 O O . GLU A 1 470 ? -83.895 24.985 54.142 1.00 78.31 470 GLU A O 1
ATOM 3795 N N . LYS A 1 471 ? -83.241 23.584 52.507 1.00 82.75 471 LYS A N 1
ATOM 3796 C CA . LYS A 1 471 ? -82.111 24.409 52.054 1.00 82.75 471 LYS A CA 1
ATOM 3797 C C . LYS A 1 471 ? -82.587 25.791 51.596 1.00 82.75 471 LYS A C 1
ATOM 3799 O O . LYS A 1 471 ? -81.940 26.787 51.932 1.00 82.75 471 LYS A O 1
ATOM 3804 N N . LEU A 1 472 ? -83.719 25.886 50.892 1.00 82.00 472 LEU A N 1
ATOM 3805 C CA . LEU A 1 472 ? -84.336 27.163 50.511 1.00 82.00 472 LEU A CA 1
ATOM 3806 C C . LEU A 1 472 ? -84.813 27.964 51.730 1.00 82.00 472 LEU A C 1
ATOM 3808 O O . LEU A 1 472 ? -84.421 29.120 51.880 1.00 82.00 472 LEU A O 1
ATOM 3812 N N . ARG A 1 473 ? -85.566 27.356 52.654 1.00 84.00 473 ARG A N 1
ATOM 3813 C CA . ARG A 1 473 ? -86.035 28.028 53.882 1.00 84.00 473 ARG A CA 1
ATOM 3814 C C . ARG A 1 473 ? -84.888 28.458 54.797 1.00 84.00 473 ARG A C 1
ATOM 3816 O O . ARG A 1 473 ? -84.960 29.516 55.418 1.00 84.00 473 ARG A O 1
ATOM 3823 N N . MET A 1 474 ? -83.815 27.675 54.887 1.00 76.62 474 MET A N 1
ATOM 3824 C CA . MET A 1 474 ? -82.620 28.026 55.661 1.00 76.62 474 MET A CA 1
ATOM 3825 C C . MET A 1 474 ? -81.853 29.185 55.024 1.00 76.62 474 MET A C 1
ATOM 3827 O O . MET A 1 474 ? -81.391 30.075 55.744 1.00 76.62 474 MET A O 1
ATOM 3831 N N . LYS A 1 475 ? -81.749 29.221 53.687 1.00 82.69 475 LYS A N 1
ATOM 3832 C CA . LYS A 1 475 ? -81.223 30.387 52.960 1.00 82.69 475 LYS A CA 1
ATOM 3833 C C . LYS A 1 475 ? -82.085 31.623 53.216 1.00 82.69 475 LYS A C 1
ATOM 3835 O O . LYS A 1 475 ? -81.531 32.657 53.575 1.00 82.69 475 LYS A O 1
ATOM 3840 N N . GLU A 1 476 ? -83.407 31.491 53.141 1.00 86.69 476 GLU A N 1
ATOM 3841 C CA . GLU A 1 476 ? -84.355 32.581 53.389 1.00 86.69 476 GLU A CA 1
ATOM 3842 C C . GLU A 1 476 ? -84.262 33.110 54.829 1.00 86.69 476 GLU A C 1
ATOM 3844 O O . GLU A 1 476 ? -84.170 34.314 55.038 1.00 86.69 476 GLU A O 1
ATOM 3849 N N . ARG A 1 477 ? -84.185 32.237 55.844 1.00 83.50 477 ARG A N 1
ATOM 3850 C CA . ARG A 1 477 ? -84.002 32.654 57.247 1.00 83.50 477 ARG A CA 1
ATOM 3851 C C . ARG A 1 477 ? -82.684 33.386 57.462 1.00 83.50 477 ARG A C 1
ATOM 3853 O O . ARG A 1 477 ? -82.672 34.425 58.110 1.00 83.50 477 ARG A O 1
ATOM 3860 N N . ARG A 1 478 ? -81.575 32.868 56.920 1.00 82.94 478 ARG A N 1
ATOM 3861 C CA . ARG A 1 478 ? -80.263 33.538 57.002 1.00 82.94 478 ARG A CA 1
ATOM 3862 C C . ARG A 1 478 ? -80.293 34.891 56.307 1.00 82.94 478 ARG A C 1
ATOM 3864 O O . ARG A 1 478 ? -79.678 35.830 56.797 1.00 82.94 478 ARG A O 1
ATOM 3871 N N . GLN A 1 479 ? -80.991 34.980 55.182 1.00 83.00 479 GLN A N 1
ATOM 3872 C CA . GLN A 1 479 ? -81.172 36.227 54.462 1.00 83.00 479 GLN A CA 1
ATOM 3873 C C . GLN A 1 479 ? -81.991 37.224 55.287 1.00 83.00 479 GLN A C 1
ATOM 3875 O O . GLN A 1 479 ? -81.485 38.312 55.534 1.00 83.00 479 GLN A O 1
ATOM 3880 N N . ARG A 1 480 ? -83.141 36.822 55.844 1.00 88.25 480 ARG A N 1
ATOM 3881 C CA . ARG A 1 480 ? -83.943 37.671 56.740 1.00 88.25 480 ARG A CA 1
ATOM 3882 C C . ARG A 1 480 ? -83.164 38.141 57.963 1.00 88.25 480 ARG A C 1
ATOM 3884 O O . ARG A 1 480 ? -83.272 39.295 58.331 1.00 88.25 480 ARG A O 1
ATOM 3891 N N . LEU A 1 481 ? -82.342 37.285 58.569 1.00 83.38 481 LEU A N 1
ATOM 3892 C CA . LEU A 1 481 ? -81.549 37.651 59.750 1.00 83.38 481 LEU A CA 1
ATOM 3893 C C . LEU A 1 481 ? -80.429 38.643 59.403 1.00 83.38 481 LEU A C 1
ATOM 3895 O O . LEU A 1 481 ? -80.108 39.527 60.193 1.00 83.38 481 LEU A O 1
ATOM 3899 N N . ARG A 1 482 ? -79.829 38.517 58.212 1.00 86.38 482 ARG A N 1
ATOM 3900 C CA . ARG A 1 482 ? -78.873 39.511 57.702 1.00 86.38 482 ARG A CA 1
ATOM 3901 C C . ARG A 1 482 ? -79.567 40.824 57.372 1.00 86.38 482 ARG A C 1
ATOM 3903 O O . ARG A 1 482 ? -79.018 41.867 57.701 1.00 86.38 482 ARG A O 1
ATOM 3910 N N . GLU A 1 483 ? -80.735 40.764 56.742 1.00 86.69 483 GLU A N 1
ATOM 3911 C CA . GLU A 1 483 ? -81.559 41.930 56.423 1.00 86.69 483 GLU A CA 1
ATOM 3912 C C . GLU A 1 483 ? -81.986 42.645 57.709 1.00 86.69 483 GLU A C 1
ATOM 3914 O O . GLU A 1 483 ? -81.677 43.818 57.854 1.00 86.69 483 GLU A O 1
ATOM 3919 N N . GLU A 1 484 ? -82.531 41.931 58.696 1.00 88.38 484 GLU A N 1
ATOM 3920 C CA . GLU A 1 484 ? -82.936 42.471 60.000 1.00 88.38 484 GLU A CA 1
ATOM 3921 C C . GLU A 1 484 ? -81.750 43.063 60.769 1.00 88.38 484 GLU A C 1
ATOM 3923 O O . GLU A 1 484 ? -81.845 44.176 61.274 1.00 88.38 484 GLU A O 1
ATOM 3928 N N . LYS A 1 485 ? -80.590 42.391 60.792 1.00 85.69 485 LYS A N 1
ATOM 3929 C CA . LYS A 1 485 ? -79.379 42.931 61.433 1.00 85.69 485 LYS A CA 1
ATOM 3930 C C . LYS A 1 485 ? -78.858 44.174 60.711 1.00 85.69 485 LYS A C 1
ATOM 3932 O O . LYS A 1 485 ? -78.379 45.104 61.357 1.00 85.69 485 LYS A O 1
ATOM 3937 N N . LEU A 1 486 ? -78.939 44.207 59.380 1.00 86.06 486 LEU A N 1
ATOM 3938 C CA . LEU A 1 486 ? -78.592 45.386 58.591 1.00 86.06 486 LEU A CA 1
ATOM 3939 C C . LEU A 1 486 ? -79.583 46.530 58.858 1.00 86.06 486 LEU A C 1
ATOM 3941 O O . LEU A 1 486 ? -79.163 47.679 58.968 1.00 86.06 486 LEU A O 1
ATOM 3945 N N . GLU A 1 487 ? -80.871 46.225 59.001 1.00 88.38 487 GLU A N 1
ATOM 3946 C CA . GLU A 1 487 ? -81.938 47.172 59.337 1.00 88.38 487 GLU A CA 1
ATOM 3947 C C . GLU A 1 487 ? -81.771 47.731 60.754 1.00 88.38 487 GLU A C 1
ATOM 3949 O O . GLU A 1 487 ? -81.914 48.930 60.971 1.00 88.38 487 GLU A O 1
ATOM 3954 N N . GLU A 1 488 ? -81.420 46.885 61.721 1.00 86.44 488 GLU A N 1
ATOM 3955 C CA . GLU A 1 488 ? -81.200 47.267 63.113 1.00 86.44 488 GLU A CA 1
ATOM 3956 C C . GLU A 1 488 ? -79.932 48.114 63.247 1.00 86.44 488 GLU A C 1
ATOM 3958 O O . GLU A 1 488 ? -79.951 49.157 63.899 1.00 86.44 488 GLU A O 1
ATOM 3963 N N . LEU A 1 489 ? -78.854 47.752 62.542 1.00 83.25 489 LEU A N 1
ATOM 3964 C CA . LEU A 1 489 ? -77.670 48.603 62.426 1.00 83.25 489 LEU A CA 1
ATOM 3965 C C . LEU A 1 489 ? -78.009 49.945 61.776 1.00 83.25 489 LEU A C 1
ATOM 3967 O O . LEU A 1 489 ? -77.569 50.976 62.282 1.00 83.25 489 LEU A O 1
ATOM 3971 N N . LYS A 1 490 ? -78.822 49.963 60.710 1.00 87.88 490 LYS A N 1
ATOM 3972 C CA . LYS A 1 490 ? -79.321 51.211 60.113 1.00 87.88 490 LYS A CA 1
ATOM 3973 C C . LYS A 1 490 ? -80.143 52.018 61.114 1.00 87.88 490 LYS A C 1
ATOM 3975 O O . LYS A 1 490 ? -79.881 53.205 61.245 1.00 87.88 490 LYS A O 1
ATOM 3980 N N . ARG A 1 491 ? -81.048 51.406 61.884 1.00 86.75 491 ARG A N 1
ATOM 3981 C CA . ARG A 1 491 ? -81.835 52.104 62.915 1.00 86.75 491 ARG A CA 1
ATOM 3982 C C . ARG A 1 491 ? -80.968 52.665 64.028 1.00 86.75 491 ARG A C 1
ATOM 3984 O O . ARG A 1 491 ? -81.139 53.820 64.389 1.00 86.75 491 ARG A O 1
ATOM 3991 N N . VAL A 1 492 ? -79.999 51.903 64.530 1.00 87.75 492 VAL A N 1
ATOM 3992 C CA . VAL A 1 492 ? -79.046 52.389 65.536 1.00 87.75 492 VAL A CA 1
ATOM 3993 C C . VAL A 1 492 ? -78.184 53.514 64.962 1.00 87.75 492 VAL A C 1
ATOM 3995 O O . VAL A 1 492 ? -77.921 54.494 65.657 1.00 87.75 492 VAL A O 1
ATOM 3998 N N . GLN A 1 493 ? -77.751 53.415 63.702 1.00 80.06 493 GLN A N 1
ATOM 3999 C CA . GLN A 1 493 ? -77.019 54.479 63.013 1.00 80.06 493 GLN A CA 1
ATOM 4000 C C . GLN A 1 493 ? -77.892 55.735 62.878 1.00 80.06 493 GLN A C 1
ATOM 4002 O O . GLN A 1 493 ? -77.453 56.821 63.246 1.00 80.06 493 GLN A O 1
ATOM 4007 N N . GLU A 1 494 ? -79.134 55.595 62.418 1.00 88.06 494 GLU A N 1
ATOM 4008 C CA . GLU A 1 494 ? -80.117 56.672 62.287 1.00 88.06 494 GLU A CA 1
ATOM 4009 C C . GLU A 1 494 ? -80.450 57.313 63.639 1.00 88.06 494 GLU A C 1
ATOM 4011 O O . GLU A 1 494 ? -80.508 58.536 63.737 1.00 88.06 494 GLU A O 1
ATOM 4016 N N . GLU A 1 495 ? -80.622 56.524 64.700 1.00 88.62 495 GLU A N 1
ATOM 4017 C CA . GLU A 1 495 ? -80.840 57.013 66.063 1.00 88.62 495 GLU A CA 1
ATOM 4018 C C . GLU A 1 495 ? -79.612 57.741 66.601 1.00 88.62 495 GLU A C 1
ATOM 4020 O O . GLU A 1 495 ? -79.742 58.834 67.151 1.00 88.62 495 GLU A O 1
ATOM 4025 N N . ARG A 1 496 ? -78.404 57.197 66.402 1.00 84.88 496 ARG A N 1
ATOM 4026 C CA . ARG A 1 496 ? -77.151 57.871 66.775 1.00 84.88 496 ARG A CA 1
ATOM 4027 C C . ARG A 1 496 ? -76.998 59.191 66.037 1.00 84.88 496 ARG A C 1
ATOM 4029 O O . ARG A 1 496 ? -76.634 60.181 66.667 1.00 84.88 496 ARG A O 1
ATOM 4036 N N . VAL A 1 497 ? -77.305 59.226 64.741 1.00 88.50 497 VAL A N 1
ATOM 4037 C CA . VAL A 1 497 ? -77.297 60.452 63.934 1.00 88.50 497 VAL A CA 1
ATOM 4038 C C . VAL A 1 497 ? -78.357 61.430 64.443 1.00 88.50 497 VAL A C 1
ATOM 4040 O O . VAL A 1 497 ? -78.033 62.594 64.651 1.00 88.50 497 VAL A O 1
ATOM 4043 N N . LYS A 1 498 ? -79.581 60.983 64.756 1.00 89.06 498 LYS A N 1
ATOM 4044 C CA . LYS A 1 498 ? -80.633 61.826 65.358 1.00 89.06 498 LYS A CA 1
ATOM 4045 C C . LYS A 1 498 ? -80.217 62.401 66.712 1.00 89.06 498 LYS A C 1
ATOM 4047 O O . LYS A 1 498 ? -80.397 63.593 66.943 1.00 89.06 498 LYS A O 1
ATOM 4052 N N . VAL A 1 499 ? -79.629 61.594 67.595 1.00 88.31 499 VAL A N 1
ATOM 4053 C CA . VAL A 1 499 ? -79.131 62.036 68.909 1.00 88.31 499 VAL A CA 1
ATOM 4054 C C . VAL A 1 499 ? -77.942 62.983 68.755 1.00 88.31 499 VAL A C 1
ATOM 4056 O O . VAL A 1 499 ? -77.855 63.969 69.485 1.00 88.31 499 VAL A O 1
ATOM 4059 N N . ALA A 1 500 ? -77.035 62.722 67.812 1.00 84.88 500 ALA A N 1
ATOM 4060 C CA . ALA A 1 500 ? -75.909 63.601 67.513 1.00 84.88 500 ALA A CA 1
ATOM 4061 C C . ALA A 1 500 ? -76.380 64.950 66.951 1.00 84.88 500 ALA A C 1
ATOM 4063 O O . ALA A 1 500 ? -75.920 65.984 67.428 1.00 84.88 500 ALA A O 1
ATOM 4064 N N . LEU A 1 501 ? -77.341 64.953 66.022 1.00 85.69 501 LEU A N 1
ATOM 4065 C CA . LEU A 1 501 ? -77.976 66.165 65.496 1.00 85.69 501 LEU A CA 1
ATOM 4066 C C . LEU A 1 501 ? -78.701 66.938 66.605 1.00 85.69 501 LEU A C 1
ATOM 4068 O O . LEU A 1 501 ? -78.481 68.136 66.758 1.00 85.69 501 LEU A O 1
ATOM 4072 N N . ALA A 1 502 ? -79.491 66.261 67.445 1.00 84.69 502 ALA A N 1
ATOM 4073 C CA . ALA A 1 502 ? -80.162 66.890 68.583 1.00 84.69 502 ALA A CA 1
ATOM 4074 C C . ALA A 1 502 ? -79.162 67.471 69.598 1.00 84.69 502 ALA A C 1
ATOM 4076 O O . ALA A 1 502 ? -79.373 68.564 70.118 1.00 84.69 502 ALA A O 1
ATOM 4077 N N . ARG A 1 503 ? -78.042 66.778 69.854 1.00 82.31 503 ARG A N 1
ATOM 4078 C CA . ARG A 1 503 ? -76.947 67.273 70.703 1.00 82.31 503 ARG A CA 1
ATOM 4079 C C . ARG A 1 503 ? -76.227 68.470 70.078 1.00 82.31 503 ARG A C 1
ATOM 4081 O O . ARG A 1 503 ? -75.837 69.357 70.825 1.00 82.31 503 ARG A O 1
ATOM 4088 N N . ALA A 1 504 ? -76.050 68.496 68.758 1.00 82.25 504 ALA A N 1
ATOM 4089 C CA . ALA A 1 504 ? -75.425 69.610 68.044 1.00 82.25 504 ALA A CA 1
ATOM 4090 C C . ALA A 1 504 ? -76.305 70.873 68.047 1.00 82.25 504 ALA A C 1
ATOM 4092 O O . ALA A 1 504 ? -75.779 71.980 68.094 1.00 82.25 504 ALA A O 1
ATOM 4093 N N . ILE A 1 505 ? -77.632 70.706 68.040 1.00 82.00 505 ILE A N 1
ATOM 4094 C CA . ILE A 1 505 ? -78.606 71.806 68.136 1.00 82.00 505 ILE A CA 1
ATOM 4095 C C . ILE A 1 505 ? -78.784 72.273 69.596 1.00 82.00 505 ILE A C 1
ATOM 4097 O O . ILE A 1 505 ? -79.133 73.427 69.846 1.00 82.00 505 ILE A O 1
ATOM 4101 N N . ALA A 1 506 ? -78.545 71.399 70.580 1.00 79.06 506 ALA A N 1
ATOM 4102 C CA . ALA A 1 506 ? -78.748 71.713 71.992 1.00 79.06 506 ALA A CA 1
ATOM 4103 C C . ALA A 1 506 ? -77.730 72.737 72.528 1.00 79.06 506 ALA A C 1
ATOM 4105 O O . ALA A 1 506 ? -76.517 72.584 72.382 1.00 79.06 506 ALA A O 1
ATOM 4106 N N . ALA A 1 507 ? -78.236 73.757 73.229 1.00 78.81 507 ALA A N 1
ATOM 4107 C CA . ALA A 1 507 ? -77.420 74.828 73.792 1.00 78.81 507 ALA A CA 1
ATOM 4108 C C . ALA A 1 507 ? -76.354 74.302 74.789 1.00 78.81 507 ALA A C 1
ATOM 4110 O O . ALA A 1 507 ? -76.658 73.429 75.615 1.00 78.81 507 ALA A O 1
ATOM 4111 N N . PRO A 1 508 ? -75.116 74.842 74.775 1.00 75.88 508 PRO A N 1
ATOM 4112 C CA . PRO A 1 508 ? -74.049 74.437 75.691 1.00 75.88 508 PRO A CA 1
ATOM 4113 C C . PRO A 1 508 ? -74.454 74.592 77.168 1.00 75.88 508 PRO A C 1
ATOM 4115 O O . PRO A 1 508 ? -74.753 75.693 77.631 1.00 75.88 508 PRO A O 1
ATOM 4118 N N . LYS A 1 509 ? -74.444 73.492 77.940 1.00 70.12 509 LYS A N 1
ATOM 4119 C CA . LYS A 1 509 ? -74.763 73.524 79.381 1.00 70.12 509 LYS A CA 1
ATOM 4120 C C . LYS A 1 509 ? -73.682 74.285 80.157 1.00 70.12 509 LYS A C 1
ATOM 4122 O O . LYS A 1 509 ? -72.550 73.813 80.269 1.00 70.12 509 LYS A O 1
ATOM 4127 N N . GLN A 1 510 ? -74.052 75.424 80.743 1.00 72.38 510 GLN A N 1
ATOM 4128 C CA . GLN A 1 510 ? -73.181 76.187 81.637 1.00 72.38 510 GLN A CA 1
ATOM 4129 C C . GLN A 1 510 ? -72.942 75.431 82.949 1.00 72.38 510 GLN A C 1
ATOM 4131 O O . GLN A 1 510 ? -73.874 74.932 83.581 1.00 72.38 510 GLN A O 1
ATOM 4136 N N . ARG A 1 511 ? -71.673 75.326 83.361 1.00 62.84 511 ARG A N 1
ATOM 4137 C CA . ARG A 1 511 ? -71.299 74.704 84.635 1.00 62.84 511 ARG A CA 1
ATOM 4138 C C . ARG A 1 511 ? -71.309 75.753 85.737 1.00 62.84 511 ARG A C 1
ATOM 4140 O O . ARG A 1 511 ? -70.398 76.569 85.825 1.00 62.84 511 ARG A O 1
ATOM 4147 N N . VAL A 1 512 ? -72.329 75.705 86.586 1.00 66.62 512 VAL A N 1
ATOM 4148 C CA . VAL A 1 512 ? -72.394 76.511 87.807 1.00 66.62 512 VAL A CA 1
ATOM 4149 C C . VAL A 1 512 ? -71.535 75.828 88.877 1.00 66.62 512 VAL A C 1
ATOM 4151 O O . VAL A 1 512 ? -71.894 74.771 89.389 1.00 66.62 512 VAL A O 1
ATOM 4154 N N . GLY A 1 513 ? -70.372 76.411 89.172 1.00 68.75 513 GLY A N 1
ATOM 4155 C CA . GLY A 1 513 ? -69.511 76.024 90.295 1.00 68.75 513 GLY A CA 1
ATOM 4156 C C . GLY A 1 513 ? -68.575 74.827 90.069 1.00 68.75 513 GLY A C 1
ATOM 4157 O O . GLY A 1 513 ? -68.797 73.943 89.236 1.00 68.75 513 GLY A O 1
ATOM 4158 N N . ARG A 1 514 ? -67.481 74.796 90.845 1.00 66.88 514 ARG A N 1
ATOM 4159 C CA . ARG A 1 514 ? -66.567 73.647 90.908 1.00 66.88 514 ARG A CA 1
ATOM 4160 C C . ARG A 1 514 ? -67.296 72.469 91.551 1.00 66.88 514 ARG A C 1
ATOM 4162 O O . ARG A 1 514 ? -67.730 72.548 92.695 1.00 66.88 514 ARG A O 1
ATOM 4169 N N . LYS A 1 515 ? -67.400 71.367 90.809 1.00 62.09 515 LYS A N 1
ATOM 4170 C CA . LYS A 1 515 ? -67.933 70.101 91.313 1.00 62.09 515 LYS A CA 1
ATOM 4171 C C . LYS A 1 515 ? -67.026 69.603 92.440 1.00 62.09 515 LYS A C 1
ATOM 4173 O O . LYS A 1 515 ? -65.820 69.475 92.235 1.00 62.09 515 LYS A O 1
ATOM 4178 N N . LEU A 1 516 ? -67.607 69.356 93.611 1.00 65.31 516 LEU A N 1
ATOM 4179 C CA . LEU A 1 516 ? -66.891 68.851 94.777 1.00 65.31 516 LEU A CA 1
ATOM 4180 C C . LEU A 1 516 ? -66.251 67.498 94.425 1.00 65.31 516 LEU A C 1
ATOM 4182 O O . LEU A 1 516 ? -66.949 66.549 94.061 1.00 65.31 516 LEU A O 1
ATOM 4186 N N . VAL A 1 517 ? -64.921 67.433 94.473 1.00 61.22 517 VAL A N 1
ATOM 4187 C CA . VAL A 1 517 ? -64.155 66.208 94.227 1.00 61.22 517 VAL A CA 1
ATOM 4188 C C . VAL A 1 517 ? -64.018 65.489 95.560 1.00 61.22 517 VAL A C 1
ATOM 4190 O O . VAL A 1 517 ? -63.264 65.921 96.430 1.00 61.22 517 VAL A O 1
ATOM 4193 N N . TYR A 1 518 ? -64.768 64.406 95.736 1.00 62.91 518 TYR A N 1
ATOM 4194 C CA . TYR A 1 518 ? -64.584 63.522 96.880 1.00 62.91 518 TYR A CA 1
ATOM 4195 C C . TYR A 1 518 ? -63.258 62.767 96.730 1.00 62.91 518 TYR A C 1
ATOM 4197 O O . TYR A 1 518 ? -62.974 62.203 95.672 1.00 62.91 518 TYR A O 1
ATOM 4205 N N . ARG A 1 519 ? -62.444 62.744 97.794 1.00 62.78 519 ARG A N 1
ATOM 4206 C CA . ARG A 1 519 ? -61.364 61.757 97.933 1.00 62.78 519 ARG A CA 1
ATOM 4207 C C . ARG A 1 519 ? -62.008 60.388 98.167 1.00 62.78 519 ARG A C 1
ATOM 4209 O O . ARG A 1 519 ? -63.006 60.297 98.876 1.00 62.78 519 ARG A O 1
ATOM 4216 N N . SER A 1 520 ? -61.465 59.353 97.535 1.00 63.03 520 SER A N 1
ATOM 4217 C CA . SER A 1 520 ? -62.001 57.989 97.556 1.00 63.03 520 SER A CA 1
ATOM 4218 C C . SER A 1 520 ? -62.211 57.462 98.980 1.00 63.03 520 SER A C 1
ATOM 4220 O O . SER A 1 520 ? -61.258 57.409 99.756 1.00 63.03 520 SER A O 1
ATOM 4222 N N . GLN A 1 521 ? -63.431 57.016 99.292 1.00 52.91 521 GLN A N 1
ATOM 4223 C CA . GLN A 1 521 ? -63.649 55.989 100.313 1.00 52.91 521 GLN A CA 1
ATOM 4224 C C . GLN A 1 521 ? -63.434 54.594 99.694 1.00 52.91 521 GLN A C 1
ATOM 4226 O O . GLN A 1 521 ? -63.699 54.421 98.500 1.00 52.91 521 GLN A O 1
ATOM 4231 N N . PRO A 1 522 ? -62.957 53.608 100.475 1.00 54.72 522 PRO A N 1
ATOM 4232 C CA . PRO A 1 522 ? -62.838 52.217 100.042 1.00 54.72 522 PRO A CA 1
ATOM 4233 C C . PRO A 1 522 ? -64.212 51.532 99.942 1.00 54.72 522 PRO A C 1
ATOM 4235 O O . PRO A 1 522 ? -65.176 51.974 100.564 1.00 54.72 522 PRO A O 1
ATOM 4238 N N . ALA A 1 523 ? -64.281 50.421 99.201 1.00 45.81 523 ALA A N 1
ATOM 4239 C CA . ALA A 1 523 ? -65.432 49.517 99.153 1.00 45.81 523 ALA A CA 1
ATOM 4240 C C . ALA A 1 523 ? -65.044 48.083 99.567 1.00 45.81 523 ALA A C 1
ATOM 4242 O O . ALA A 1 523 ? -63.900 47.659 99.422 1.00 45.81 523 ALA A O 1
ATOM 4243 N N . GLU A 1 524 ? -66.043 47.394 100.115 1.00 49.91 524 GLU A N 1
ATOM 4244 C CA . GLU A 1 524 ? -66.042 46.229 101.007 1.00 49.91 524 GLU A CA 1
ATOM 4245 C C . GLU A 1 524 ? -65.472 44.911 100.443 1.00 49.91 524 GLU A C 1
ATOM 4247 O O . GLU A 1 524 ? -65.780 44.498 99.326 1.00 49.91 524 GLU A O 1
ATOM 4252 N N . THR A 1 525 ? -64.765 44.153 101.285 1.00 49.12 525 THR A N 1
ATOM 4253 C CA . THR A 1 525 ? -64.498 42.721 101.088 1.00 49.12 525 THR A CA 1
ATOM 4254 C C . THR A 1 525 ? -65.678 41.889 101.604 1.00 49.12 525 THR A C 1
ATOM 4256 O O . THR A 1 525 ? -65.730 41.495 102.767 1.00 49.12 525 THR A O 1
ATOM 4259 N N . LYS A 1 526 ? -66.638 41.588 100.723 1.00 42.72 526 LYS A N 1
ATOM 4260 C CA . LYS A 1 526 ? -67.608 40.495 100.901 1.00 42.72 526 LYS A CA 1
ATOM 4261 C C . LYS A 1 526 ? -67.363 39.379 99.893 1.00 42.72 526 LYS A C 1
ATOM 4263 O O . LYS A 1 526 ? -66.964 39.590 98.753 1.00 42.72 526 LYS A O 1
ATOM 4268 N N . HIS A 1 527 ? -67.632 38.180 100.384 1.00 35.94 527 HIS A N 1
ATOM 4269 C CA . HIS A 1 527 ? -67.563 36.882 99.739 1.00 35.94 527 HIS A CA 1
ATOM 4270 C C . HIS A 1 527 ? -68.219 36.776 98.347 1.00 35.94 527 HIS A C 1
ATOM 4272 O O . HIS A 1 527 ? -69.296 37.308 98.106 1.00 35.94 527 HIS A O 1
ATOM 4278 N N . GLY A 1 528 ? -67.572 35.971 97.495 1.00 45.59 528 GLY A N 1
ATOM 4279 C CA . GLY A 1 528 ? -68.121 35.045 96.495 1.00 45.59 528 GLY A CA 1
ATOM 4280 C C . GLY A 1 528 ? -69.362 35.419 95.671 1.00 45.59 528 GLY A C 1
ATOM 4281 O O . GLY A 1 528 ? -70.482 35.356 96.169 1.00 45.59 528 GLY A O 1
ATOM 4282 N N . LYS A 1 529 ? -69.175 35.545 94.347 1.00 35.03 529 LYS A N 1
ATOM 4283 C CA . LYS A 1 529 ? -69.915 34.778 93.320 1.00 35.03 529 LYS A CA 1
ATOM 4284 C C . LYS A 1 529 ? -69.260 34.927 91.938 1.00 35.03 529 LYS A C 1
ATOM 4286 O O . LYS A 1 529 ? -68.795 35.993 91.560 1.00 35.03 529 LYS A O 1
ATOM 4291 N N . LYS A 1 530 ? -69.231 33.798 91.229 1.00 39.97 530 LYS A N 1
ATOM 4292 C CA . LYS A 1 530 ? -68.727 33.533 89.875 1.00 39.97 530 LYS A CA 1
ATOM 4293 C C . LYS A 1 530 ? -68.929 34.691 88.887 1.00 39.97 530 LYS A C 1
ATOM 4295 O O . LYS A 1 530 ? -70.067 35.036 88.579 1.00 39.97 530 LYS A O 1
ATOM 4300 N N . GLN A 1 531 ? -67.842 35.156 88.273 1.00 37.81 531 GLN A N 1
ATOM 4301 C CA . GLN A 1 531 ? -67.908 35.567 86.874 1.00 37.81 531 GLN A CA 1
ATOM 4302 C C . GLN A 1 531 ? -67.965 34.295 86.032 1.00 37.81 531 GLN A C 1
ATOM 4304 O O . GLN A 1 531 ? -66.978 33.584 85.866 1.00 37.81 531 GLN A O 1
ATOM 4309 N N . VAL A 1 532 ? -69.160 33.999 85.531 1.00 44.66 532 VAL A N 1
ATOM 4310 C CA . VAL A 1 532 ? -69.313 33.217 84.310 1.00 44.66 532 VAL A CA 1
ATOM 4311 C C . VAL A 1 532 ? -68.845 34.142 83.192 1.00 44.66 532 VAL A C 1
ATOM 4313 O O . VAL A 1 532 ? -69.602 34.985 82.714 1.00 44.66 532 VAL A O 1
ATOM 4316 N N . LEU A 1 533 ? -67.566 34.037 82.834 1.00 38.91 533 LEU A N 1
ATOM 4317 C CA . LEU A 1 533 ? -67.111 34.489 81.530 1.00 38.91 533 LEU A CA 1
ATOM 4318 C C . LEU A 1 533 ? -67.757 33.556 80.513 1.00 38.91 533 LEU A C 1
ATOM 4320 O O . LEU A 1 533 ? -67.450 32.369 80.421 1.00 38.91 533 LEU A O 1
ATOM 4324 N N . ASN A 1 534 ? -68.749 34.124 79.843 1.00 36.44 534 ASN A N 1
ATOM 4325 C CA . ASN A 1 534 ? -69.478 33.521 78.756 1.00 36.44 534 ASN A CA 1
ATOM 4326 C C . ASN A 1 534 ? -68.491 33.290 77.606 1.00 36.44 534 ASN A C 1
ATOM 4328 O O . ASN A 1 534 ? -67.949 34.231 77.025 1.00 36.44 534 ASN A O 1
ATOM 4332 N N . VAL A 1 535 ? -68.234 32.016 77.342 1.00 45.09 535 VAL A N 1
ATOM 4333 C CA . VAL A 1 535 ? -67.556 31.508 76.156 1.00 45.09 535 VAL A CA 1
ATOM 4334 C C . VAL A 1 535 ? -68.467 31.811 74.972 1.00 45.09 535 VAL A C 1
ATOM 4336 O O . VAL A 1 535 ? -69.517 31.191 74.865 1.00 45.09 535 VAL A O 1
ATOM 4339 N N . ASN A 1 536 ? -68.116 32.805 74.150 1.00 44.12 536 ASN A N 1
ATOM 4340 C CA . ASN A 1 536 ? -68.383 32.861 72.703 1.00 44.12 536 ASN A CA 1
ATOM 4341 C C . ASN A 1 536 ? -67.982 34.229 72.128 1.00 44.12 536 ASN A C 1
ATOM 4343 O O . ASN A 1 536 ? -68.814 35.091 71.860 1.00 44.12 536 ASN A O 1
ATOM 4347 N N . ALA A 1 537 ? -66.687 34.390 71.884 1.00 39.12 537 ALA A N 1
ATOM 4348 C CA . ALA A 1 537 ? -66.178 35.213 70.796 1.00 39.12 537 ALA A CA 1
ATOM 4349 C C . ALA A 1 537 ? -65.050 34.396 70.156 1.00 39.12 537 ALA A C 1
ATOM 4351 O O . ALA A 1 537 ? -63.891 34.510 70.542 1.00 39.12 537 ALA A O 1
ATOM 4352 N N . ARG A 1 538 ? -65.426 33.466 69.266 1.00 39.19 538 ARG A N 1
ATOM 4353 C CA . ARG A 1 538 ? -64.480 32.841 68.337 1.00 39.19 538 ARG A CA 1
ATOM 4354 C C . ARG A 1 538 ? -63.897 33.976 67.500 1.00 39.19 538 ARG A C 1
ATOM 4356 O O . ARG A 1 538 ? -64.651 34.632 66.785 1.00 39.19 538 ARG A O 1
ATOM 4363 N N . SER A 1 539 ? -62.603 34.233 67.648 1.00 37.38 539 SER A N 1
ATOM 4364 C CA . SER A 1 539 ? -61.851 35.056 66.713 1.00 37.38 539 SER A CA 1
ATOM 4365 C C . SER A 1 539 ? -61.898 34.382 65.344 1.00 37.38 539 SER A C 1
ATOM 4367 O O . SER A 1 539 ? -61.543 33.214 65.191 1.00 37.38 539 SER A O 1
ATOM 4369 N N . GLU A 1 540 ? -62.410 35.119 64.367 1.00 50.00 540 GLU A N 1
ATOM 4370 C CA . GLU A 1 540 ? -62.272 34.847 62.941 1.00 50.00 540 GLU A CA 1
ATOM 4371 C C . GLU A 1 540 ? -60.819 35.119 62.540 1.00 50.00 540 GLU A C 1
ATOM 4373 O O . GLU A 1 540 ? -60.530 36.176 62.003 1.00 50.00 540 GLU A O 1
ATOM 4378 N N . GLU A 1 541 ? -59.885 34.225 62.854 1.00 47.06 541 GLU A N 1
ATOM 4379 C CA . GLU A 1 541 ? -58.469 34.413 62.504 1.00 47.06 541 GLU A CA 1
ATOM 4380 C C . GLU A 1 541 ? -57.749 33.051 62.497 1.00 47.06 541 GLU A C 1
ATOM 4382 O O . GLU A 1 541 ? -56.870 32.823 63.303 1.00 47.06 541 GLU A O 1
ATOM 4387 N N . ASP A 1 542 ? -58.178 32.114 61.640 1.00 43.31 542 ASP A N 1
ATOM 4388 C CA . ASP A 1 542 ? -57.436 30.871 61.309 1.00 43.31 542 ASP A CA 1
ATOM 4389 C C . ASP A 1 542 ? -57.933 3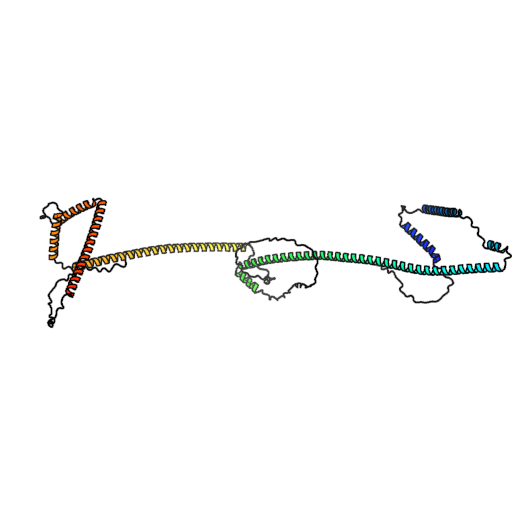0.295 59.962 1.00 43.31 542 ASP A C 1
ATOM 4391 O O . ASP A 1 542 ? -58.336 29.140 59.837 1.00 43.31 542 ASP A O 1
ATOM 4395 N N . TYR A 1 543 ? -57.989 31.142 58.929 1.00 47.97 543 TYR A N 1
ATOM 4396 C CA . TYR A 1 543 ? -58.464 30.765 57.589 1.00 47.97 543 TYR A CA 1
ATOM 4397 C C . TYR A 1 543 ? -57.483 31.175 56.485 1.00 47.97 543 TYR A C 1
ATOM 4399 O O . TYR A 1 543 ? -57.896 31.683 55.453 1.00 47.97 543 TYR A O 1
ATOM 4407 N N . TYR A 1 544 ? -56.180 30.985 56.693 1.00 42.66 544 TYR A N 1
ATOM 4408 C CA . TYR A 1 544 ? -55.179 30.974 55.620 1.00 42.66 544 TYR A CA 1
ATOM 4409 C C . TYR A 1 544 ? -54.038 30.037 56.046 1.00 42.66 544 TYR A C 1
ATOM 4411 O O . TYR A 1 544 ? -53.463 30.240 57.107 1.00 42.66 544 TYR A O 1
ATOM 4419 N N . PHE A 1 545 ? -53.733 29.044 55.200 1.00 41.69 545 PHE A N 1
ATOM 4420 C CA . PHE A 1 545 ? -52.837 27.883 55.379 1.00 41.69 545 PHE A CA 1
ATOM 4421 C C . PHE A 1 545 ? -53.484 26.596 55.921 1.00 41.69 545 PHE A C 1
ATOM 4423 O O . PHE A 1 545 ? -53.203 26.138 57.023 1.00 41.69 545 PHE A O 1
ATOM 4430 N N . THR A 1 546 ? -54.294 25.960 55.072 1.00 41.22 546 THR A N 1
ATOM 4431 C CA . THR A 1 546 ? -54.127 24.537 54.711 1.00 41.22 546 THR A CA 1
ATOM 4432 C C . THR A 1 546 ? -54.478 24.345 53.246 1.00 41.22 546 THR A C 1
ATOM 4434 O O . THR A 1 546 ? -55.435 25.013 52.789 1.00 41.22 546 THR A O 1
#